Protein AF-0000000081106365 (afdb_homodimer)

pLDDT: mean 79.28, std 23.37, range [24.8, 98.62]

Foldseek 3Di:
DPPPPPPPPPPPPVPVPPPPPDPPPPPPVVVV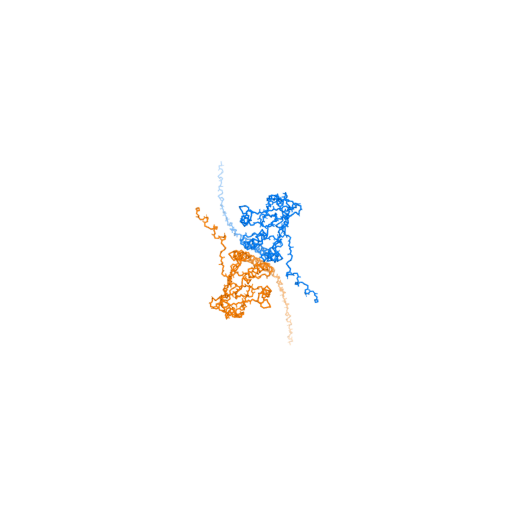VVVVVVVVVVVVVVVVVVVVVVVCVPPPCLVPQQFFQDQAVVSNVVVCWDQQLLVLETGHPLQDPPVLSVVQCQCDPDPNSHWFWAQDPVRPDTDDPVRSQRLQNVQHKTWGFLVSVLVSLVSLVVVVVCCVPVVRDHAQLCPAPVNNVVSVVSPVPSDGTDMDTHHRGRSDHDDHPVVVVVPVVPPVD/DPPPPPPPPPPPPVVPPVPPPDPPPPVPVVVVVVVVVVVVVVVVVVVVVVVVVVVCVPPPCLVPQQFFQDQAPVSSVVVCWDQQLLVLETGHPLQDPPVLSVVQCQCDPDDNSHWFWAQDQVRPDTDDPVRSQRLQNVQHKTWGFLVSVLVSLVSLVVVVVCCVPPVRDHAQQCPAPVNNVVSVVSPVPSDGTDMDTHHRGRSDHDPHPVVVVVPVVVPVD

Structure (mmCIF, N/CA/C/O backbone):
data_AF-0000000081106365-model_v1
#
loop_
_entity.id
_entity.type
_entity.pdbx_description
1 polymer 'Uncharacterized protein'
#
loop_
_atom_site.group_PDB
_atom_site.id
_atom_site.type_symbol
_atom_site.label_atom_id
_atom_site.label_alt_id
_atom_site.label_comp_id
_atom_site.label_asym_id
_atom_site.label_entity_id
_atom_site.label_seq_id
_atom_site.pdbx_PDB_ins_code
_atom_site.Cartn_x
_atom_site.Cartn_y
_atom_site.Cartn_z
_atom_site.occupancy
_atom_site.B_iso_or_equiv
_atom_site.auth_seq_id
_atom_site.auth_comp_id
_atom_site.auth_asym_id
_atom_site.auth_atom_id
_atom_site.pdbx_PDB_model_num
ATOM 1 N N . MET A 1 1 ? -48.938 77.938 92 1 29.66 1 MET A N 1
ATOM 2 C CA . MET A 1 1 ? -50.094 77.438 91.312 1 29.66 1 MET A CA 1
ATOM 3 C C . MET A 1 1 ? -49.688 76.5 90.188 1 29.66 1 MET A C 1
ATOM 5 O O . MET A 1 1 ? -49.094 76.875 89.188 1 29.66 1 MET A O 1
ATOM 9 N N . VAL A 1 2 ? -49.125 75.25 90.562 1 36.22 2 VAL A N 1
ATOM 10 C CA . VAL A 1 2 ? -48.312 74.188 90.125 1 36.22 2 VAL A CA 1
ATOM 11 C C . VAL A 1 2 ? -49.031 73.375 89.062 1 36.22 2 VAL A C 1
ATOM 13 O O . VAL A 1 2 ? -50.062 72.75 89.312 1 36.22 2 VAL A O 1
ATOM 16 N N . HIS A 1 3 ? -49.219 74 87.812 1 31.95 3 HIS A N 1
ATOM 17 C CA . HIS A 1 3 ? -50.125 73.5 86.75 1 31.95 3 HIS A CA 1
ATOM 18 C C . HIS A 1 3 ? -49.781 72.062 86.312 1 31.95 3 HIS A C 1
ATOM 20 O O . HIS A 1 3 ? -48.594 71.75 86.125 1 31.95 3 HIS A O 1
ATOM 26 N N . GLU A 1 4 ? -50.5 71.062 86.812 1 33.56 4 GLU A N 1
ATOM 27 C CA . GLU A 1 4 ? -50.531 69.562 86.75 1 33.56 4 GLU A CA 1
ATOM 28 C C . GLU A 1 4 ? -50.656 69.062 85.312 1 33.56 4 GLU A C 1
ATOM 30 O O . GLU A 1 4 ? -51.656 69.375 84.625 1 33.56 4 GLU A O 1
ATOM 35 N N . TYR A 1 5 ? -49.594 69.25 84.438 1 34.12 5 TYR A N 1
ATOM 36 C CA . TYR A 1 5 ? -49.562 68.938 83 1 34.12 5 TYR A CA 1
ATOM 37 C C . TYR A 1 5 ? -50.031 67.562 82.688 1 34.12 5 TYR A C 1
ATOM 39 O O . TYR A 1 5 ? -49.594 66.562 83.375 1 34.12 5 TYR A O 1
ATOM 47 N N . GLN A 1 6 ? -51.281 67.375 82.375 1 32.97 6 GLN A N 1
ATOM 48 C CA . GLN A 1 6 ? -52.094 66.188 82.125 1 32.97 6 GLN A CA 1
ATOM 49 C C . GLN A 1 6 ? -51.5 65.375 81 1 32.97 6 GLN A C 1
ATOM 51 O O . GLN A 1 6 ? -51.219 65.875 79.938 1 32.97 6 GLN A O 1
ATOM 56 N N . LYS A 1 7 ? -50.75 64.312 81.312 1 34.81 7 LYS A N 1
ATOM 57 C CA . LYS A 1 7 ? -50.031 63.344 80.562 1 34.81 7 LYS A CA 1
ATOM 58 C C . LYS A 1 7 ? -50.969 62.625 79.562 1 34.81 7 LYS A C 1
ATOM 60 O O . LYS A 1 7 ? -51.875 61.906 80 1 34.81 7 LYS A O 1
ATOM 65 N N . ILE A 1 8 ? -51.344 63.344 78.438 1 32.09 8 ILE A N 1
ATOM 66 C CA . ILE A 1 8 ? -52.281 62.75 77.5 1 32.09 8 ILE A CA 1
ATOM 67 C C . ILE A 1 8 ? -51.688 61.438 76.938 1 32.09 8 ILE A C 1
ATOM 69 O O . ILE A 1 8 ? -50.562 61.438 76.438 1 32.09 8 ILE A O 1
ATOM 73 N N . GLU A 1 9 ? -52.031 60.281 77.5 1 31.95 9 GLU A N 1
ATOM 74 C CA . GLU A 1 9 ? -51.688 58.906 77.125 1 31.95 9 GLU A CA 1
ATOM 75 C C . GLU A 1 9 ? -52 58.594 75.688 1 31.95 9 GLU A C 1
ATOM 77 O O . GLU A 1 9 ? -53.188 58.594 75.312 1 31.95 9 GLU A O 1
ATOM 82 N N . LEU A 1 10 ? -51.281 59.219 74.75 1 31.14 10 LEU A N 1
ATOM 83 C CA . LEU A 1 10 ? -51.5 59 73.312 1 31.14 10 LEU A CA 1
ATOM 84 C C . LEU A 1 10 ? -51.5 57.5 73 1 31.14 10 LEU A C 1
ATOM 86 O O . LEU A 1 10 ? -50.594 56.75 73.375 1 31.14 10 LEU A O 1
ATOM 90 N N . GLY A 1 11 ? -52.656 56.875 72.938 1 32.03 11 GLY A N 1
ATOM 91 C CA . GLY A 1 11 ? -53 55.5 72.625 1 32.03 11 GLY A CA 1
ATOM 92 C C . GLY A 1 11 ? -52.5 55.062 71.25 1 32.03 11 GLY A C 1
ATOM 93 O O . GLY A 1 11 ? -52.781 55.688 70.25 1 32.03 11 GLY A O 1
ATOM 94 N N . GLU A 1 12 ? -51.188 54.656 71.125 1 32.22 12 GLU A N 1
ATOM 95 C CA . GLU A 1 12 ? -50.438 54.219 69.938 1 32.22 12 GLU A CA 1
ATOM 96 C C . GLU A 1 12 ? -51.188 53.156 69.188 1 32.22 12 GLU A C 1
ATOM 98 O O . GLU A 1 12 ? -51.375 52.031 69.688 1 32.22 12 GLU A O 1
ATOM 103 N N . THR A 1 13 ? -52.406 53.344 68.625 1 33.5 13 THR A N 1
ATOM 104 C CA . THR A 1 13 ? -53.094 52.281 67.875 1 33.5 13 THR A CA 1
ATOM 105 C C . THR A 1 13 ? -52.312 51.875 66.625 1 33.5 13 THR A C 1
ATOM 107 O O . THR A 1 13 ? -52.25 52.625 65.688 1 33.5 13 THR A O 1
ATOM 110 N N . GLY A 1 14 ? -51 51.531 66.625 1 30.34 14 GLY A N 1
ATOM 111 C CA . GLY A 1 14 ? -50.219 51.219 65.438 1 30.34 14 GLY A CA 1
ATOM 112 C C . GLY A 1 14 ? -50.812 50.094 64.625 1 30.34 14 GLY A C 1
ATOM 113 O O . GLY A 1 14 ? -50.875 48.969 65.125 1 30.34 14 GLY A O 1
ATOM 114 N N . ASN A 1 15 ? -51.969 50.281 63.938 1 33.31 15 ASN A N 1
ATOM 115 C CA . ASN A 1 15 ? -52.562 49.25 63.062 1 33.31 15 ASN A CA 1
ATOM 116 C C . ASN A 1 15 ? -51.594 48.844 61.969 1 33.31 15 ASN A C 1
ATOM 118 O O . ASN A 1 15 ? -51.344 49.594 61.031 1 33.31 15 ASN A O 1
ATOM 122 N N . GLU A 1 16 ? -50.375 48.406 62.156 1 33.84 16 GLU A N 1
ATOM 123 C CA . GLU A 1 16 ? -49.344 48.062 61.156 1 33.84 16 GLU A CA 1
ATOM 124 C C . GLU A 1 16 ? -49.812 46.969 60.219 1 33.84 16 GLU A C 1
ATOM 126 O O . GLU A 1 16 ? -49.656 45.781 60.531 1 33.84 16 GLU A O 1
ATOM 131 N N . ASN A 1 17 ? -51.062 46.875 59.719 1 38.84 17 ASN A N 1
ATOM 132 C CA . ASN A 1 17 ? -51.375 45.719 58.875 1 38.84 17 ASN A CA 1
ATOM 133 C C . ASN A 1 17 ? -50.562 45.781 57.562 1 38.84 17 ASN A C 1
ATOM 135 O O . ASN A 1 17 ? -50.938 46.5 56.656 1 38.84 17 ASN A O 1
ATOM 139 N N . ASP A 1 18 ? -49.281 46.031 57.469 1 39.12 18 ASP A N 1
ATOM 140 C CA . ASP A 1 18 ? -48.594 46.094 56.188 1 39.12 18 ASP A CA 1
ATOM 141 C C . ASP A 1 18 ? -48.812 44.812 55.375 1 39.12 18 ASP A C 1
ATOM 143 O O . ASP A 1 18 ? -48.625 43.688 55.938 1 39.12 18 ASP A O 1
ATOM 147 N N . PRO A 1 19 ? -49.688 44.812 54.344 1 42.56 19 PRO A N 1
ATOM 148 C CA . PRO A 1 19 ? -49.875 43.625 53.5 1 42.56 19 PRO A CA 1
ATOM 149 C C . PRO A 1 19 ? -48.562 43.062 52.969 1 42.56 19 PRO A C 1
ATOM 151 O O . PRO A 1 19 ? -47.625 43.812 52.719 1 42.56 19 PRO A O 1
ATOM 154 N N . ILE A 1 20 ? -48.062 41.906 53.438 1 43.78 20 ILE A N 1
ATOM 155 C CA . ILE A 1 20 ? -46.969 41.062 53 1 43.78 20 ILE A CA 1
ATOM 156 C C . ILE A 1 20 ? -47 40.906 51.5 1 43.78 20 ILE A C 1
ATOM 158 O O . ILE A 1 20 ? -47.969 40.406 50.938 1 43.78 20 ILE A O 1
ATOM 162 N N . LEU A 1 21 ? -46.344 41.812 50.719 1 40.94 21 LEU A N 1
ATOM 163 C CA . LEU A 1 21 ? -46.125 41.75 49.281 1 40.94 21 LEU A CA 1
ATOM 164 C C . LEU A 1 21 ? -45.656 40.375 48.875 1 40.94 21 LEU A C 1
ATOM 166 O O . LEU A 1 21 ? -44.781 39.781 49.5 1 40.94 21 LEU A O 1
ATOM 170 N N . ALA A 1 22 ? -46.5 39.594 48.188 1 45.81 22 ALA A N 1
ATOM 171 C CA . ALA A 1 22 ? -46.25 38.281 47.594 1 45.81 22 ALA A CA 1
ATOM 172 C C . ALA A 1 22 ? -45 38.281 46.75 1 45.81 22 ALA A C 1
ATOM 174 O O . ALA A 1 22 ? -44.688 39.281 46.094 1 45.81 22 ALA A O 1
ATOM 175 N N . PRO A 1 23 ? -44 37.438 47.031 1 47.56 23 PRO A N 1
ATOM 176 C CA . PRO A 1 23 ? -42.75 37.312 46.281 1 47.56 23 PRO A CA 1
ATOM 177 C C . PRO A 1 23 ? -43 37.188 44.781 1 47.56 23 PRO A C 1
ATOM 179 O O . PRO A 1 23 ? -43.938 36.5 44.375 1 47.56 23 PRO A O 1
ATOM 182 N N . ARG A 1 24 ? -42.688 38.094 43.906 1 46.44 24 ARG A N 1
ATOM 183 C CA . ARG A 1 24 ? -42.75 38.125 42.469 1 46.44 24 ARG A CA 1
ATOM 184 C C . ARG A 1 24 ? -42.125 36.875 41.844 1 46.44 24 ARG A C 1
ATOM 186 O O . ARG A 1 24 ? -41 36.562 42.156 1 46.44 24 ARG A O 1
ATOM 193 N N . LYS A 1 25 ? -42.906 35.875 41.438 1 49 25 LYS A N 1
ATOM 194 C CA . LYS A 1 25 ? -42.594 34.688 40.625 1 49 25 LYS A CA 1
ATOM 195 C C . LYS A 1 25 ? -41.844 35.094 39.344 1 49 25 LYS A C 1
ATOM 197 O O . LYS A 1 25 ? -42.375 35.031 38.25 1 49 25 LYS A O 1
ATOM 202 N N . ARG A 1 26 ? -41.188 36.156 39.219 1 49.62 26 ARG A N 1
ATOM 203 C CA . ARG A 1 26 ? -40.688 36.594 37.938 1 49.62 26 ARG A CA 1
ATOM 204 C C . ARG A 1 26 ? -39.688 35.562 37.375 1 49.62 26 ARG A C 1
ATOM 206 O O . ARG A 1 26 ? -39.5 35.469 36.156 1 49.62 26 ARG A O 1
ATOM 213 N N . SER A 1 27 ? -38.719 34.969 38.156 1 54.59 27 SER A N 1
ATOM 214 C CA . SER A 1 27 ? -37.375 34.656 37.688 1 54.59 27 SER A CA 1
ATOM 215 C C . SER A 1 27 ? -37.344 33.344 36.906 1 54.59 27 SER A C 1
ATOM 217 O O . SER A 1 27 ? -36.344 33.031 36.25 1 54.59 27 SER A O 1
ATOM 219 N N . LYS A 1 28 ? -38.344 32.594 37.031 1 63.5 28 LYS A N 1
ATOM 220 C CA . LYS A 1 28 ? -38.25 31.234 36.5 1 63.5 28 LYS A CA 1
ATOM 221 C C . LYS A 1 28 ? -38.344 31.266 34.969 1 63.5 28 LYS A C 1
ATOM 223 O O . LYS A 1 28 ? -37.688 30.469 34.281 1 63.5 28 LYS A O 1
ATOM 228 N N . LEU A 1 29 ? -39.062 32.281 34.5 1 61.03 29 LEU A N 1
ATOM 229 C CA . LEU A 1 29 ? -39.312 32.312 33.062 1 61.03 29 LEU A CA 1
ATOM 230 C C . LEU A 1 29 ? -38.031 32.688 32.312 1 61.03 29 LEU A C 1
ATOM 232 O O . LEU A 1 29 ? -37.719 32.094 31.266 1 61.03 29 LEU A O 1
ATOM 236 N N . GLY A 1 30 ? -37.188 33.406 33.125 1 66.12 30 GLY A N 1
ATOM 237 C CA . GLY A 1 30 ? -35.938 33.844 32.531 1 66.12 30 GLY A CA 1
ATOM 238 C C . GLY A 1 30 ? -34.875 32.781 32.438 1 66.12 30 GLY A C 1
ATOM 239 O O . GLY A 1 30 ? -34.156 32.688 31.453 1 66.12 30 GLY A O 1
ATOM 240 N N . TYR A 1 31 ? -35 31.938 33.375 1 74.88 31 TYR A N 1
ATOM 241 C CA . TYR A 1 31 ? -34 30.891 33.438 1 74.88 31 TYR A CA 1
ATOM 242 C C . TYR A 1 31 ? -34.312 29.797 32.406 1 74.88 31 TYR A C 1
ATOM 244 O O . TYR A 1 31 ? -33.406 29.266 31.781 1 74.88 31 TYR A O 1
ATOM 252 N N . VAL A 1 32 ? -35.562 29.609 32.25 1 75.19 32 VAL A N 1
ATOM 253 C CA . VAL A 1 32 ? -36 28.578 31.312 1 75.19 32 VAL A CA 1
ATOM 254 C C . VAL A 1 32 ? -35.656 29.016 29.891 1 75.19 32 VAL A C 1
ATOM 256 O O . VAL A 1 32 ? -35.156 28.203 29.094 1 75.19 32 VAL A O 1
ATOM 259 N N . THR A 1 33 ? -35.906 30.297 29.672 1 74.5 33 THR A N 1
ATOM 260 C CA . THR A 1 33 ? -35.594 30.844 28.359 1 74.5 33 THR A CA 1
ATOM 261 C C . THR A 1 33 ? -34.094 30.812 28.125 1 74.5 33 THR A C 1
ATOM 263 O O . THR A 1 33 ? -33.656 30.5 27.016 1 74.5 33 THR A O 1
ATOM 266 N N . ILE A 1 34 ? -33.375 31.016 29.141 1 75.06 34 ILE A N 1
ATOM 267 C CA . ILE A 1 34 ? -31.906 31 29.031 1 75.06 34 ILE A CA 1
ATOM 268 C C . ILE A 1 34 ? -31.422 29.562 28.797 1 75.06 34 ILE A C 1
ATOM 270 O O . ILE A 1 34 ? -30.562 29.328 27.953 1 75.06 34 ILE A O 1
ATOM 274 N N . LEU A 1 35 ? -32.062 28.656 29.406 1 78.56 35 LEU A N 1
ATOM 275 C CA . LEU A 1 35 ? -31.672 27.266 29.266 1 78.56 35 LEU A CA 1
ATOM 276 C C . LEU A 1 35 ? -32 26.75 27.875 1 78.56 35 LEU A C 1
ATOM 278 O O . LEU A 1 35 ? -31.25 25.969 27.297 1 78.56 35 LEU A O 1
ATOM 282 N N . ILE A 1 36 ? -33.031 27.297 27.391 1 75.06 36 ILE A N 1
ATOM 283 C CA . ILE A 1 36 ? -33.469 26.891 26.062 1 75.06 36 ILE A CA 1
ATOM 284 C C . ILE A 1 36 ? -32.5 27.469 25.016 1 75.06 36 ILE A C 1
ATOM 286 O O . ILE A 1 36 ? -32.094 26.781 24.078 1 75.06 36 ILE A O 1
ATOM 290 N N . ILE A 1 37 ? -32.031 28.672 25.281 1 75.81 37 ILE A N 1
ATOM 291 C CA . ILE A 1 37 ? -31.109 29.328 24.359 1 75.81 37 ILE A CA 1
ATOM 292 C C . ILE A 1 37 ? -29.766 28.625 24.422 1 75.81 37 ILE A C 1
ATOM 294 O O . ILE A 1 37 ? -29.141 28.375 23.375 1 75.81 37 ILE A O 1
ATOM 298 N N . ILE A 1 38 ? -29.375 28.203 25.562 1 74.19 38 ILE A N 1
ATOM 299 C CA . ILE A 1 38 ? -28.094 27.531 25.719 1 74.19 38 ILE A CA 1
ATOM 300 C C . ILE A 1 38 ? -28.141 26.172 25.031 1 74.19 38 ILE A C 1
ATOM 302 O O . ILE A 1 38 ? -27.203 25.797 24.312 1 74.19 38 ILE A O 1
ATOM 306 N N . LYS A 1 39 ? -29.25 25.594 25.25 1 73.12 39 LYS A N 1
ATOM 307 C CA . LYS A 1 39 ? -29.422 24.297 24.609 1 73.12 39 LYS A CA 1
ATOM 308 C C . LYS A 1 39 ? -29.391 24.438 23.078 1 73.12 39 LYS A C 1
ATOM 310 O O . LYS A 1 39 ? -28.75 23.641 22.406 1 73.12 39 LYS A O 1
ATOM 315 N N . ASP A 1 40 ? -30 25.453 22.609 1 72.38 40 ASP A N 1
ATOM 316 C CA . ASP A 1 40 ? -30.031 25.672 21.172 1 72.38 40 ASP A CA 1
ATOM 317 C C . ASP A 1 40 ? -28.641 26.016 20.641 1 72.38 40 ASP A C 1
ATOM 319 O O . ASP A 1 40 ? -28.234 25.547 19.578 1 72.38 40 ASP A O 1
ATOM 323 N N . VAL A 1 41 ? -27.953 26.766 21.375 1 69.94 41 VAL A N 1
ATOM 324 C CA . VAL A 1 41 ? -26.609 27.156 20.969 1 69.94 41 VAL A CA 1
ATOM 325 C C . VAL A 1 41 ? -25.703 25.922 20.953 1 69.94 41 VAL A C 1
ATOM 327 O O . VAL A 1 41 ? -24.922 25.734 20 1 69.94 41 VAL A O 1
ATOM 330 N N . ILE A 1 42 ? -25.906 25.062 21.922 1 72.81 42 ILE A N 1
ATOM 331 C CA . ILE A 1 42 ? -25.094 23.859 22 1 72.81 42 ILE A CA 1
ATOM 332 C C . ILE A 1 42 ? -25.406 22.953 20.812 1 72.81 42 ILE A C 1
ATOM 334 O O . ILE A 1 42 ? -24.5 22.406 20.188 1 72.81 42 ILE A O 1
ATOM 338 N N . LEU A 1 43 ? -26.656 22.984 20.547 1 73.06 43 LEU A N 1
ATOM 339 C CA . LEU A 1 43 ? -27.078 22.109 19.469 1 73.06 43 LEU A CA 1
ATOM 340 C C . LEU A 1 43 ? -26.578 22.625 18.125 1 73.06 43 LEU A C 1
ATOM 342 O O . LEU A 1 43 ? -26.156 21.844 17.266 1 73.06 43 LEU A O 1
ATOM 346 N N . VAL A 1 44 ? -26.594 23.891 17.922 1 68.81 44 VAL A N 1
ATOM 347 C CA . VAL A 1 44 ? -26.094 24.5 16.703 1 68.81 44 VAL A CA 1
ATOM 348 C C . VAL A 1 44 ? -24.594 24.297 16.594 1 68.81 44 VAL A C 1
ATOM 350 O O . VAL A 1 44 ? -24.078 23.969 15.523 1 68.81 44 VAL A O 1
ATOM 353 N N . VAL A 1 45 ? -23.938 24.391 17.703 1 68.88 45 VAL A N 1
ATOM 354 C CA . VAL A 1 45 ? -22.484 24.234 17.719 1 68.88 45 VAL A CA 1
ATOM 355 C C . VAL A 1 45 ? -22.109 22.781 17.406 1 68.88 45 VAL A C 1
ATOM 357 O O . VAL A 1 45 ? -21.188 22.531 16.641 1 68.88 45 VAL A O 1
ATOM 360 N N . LEU A 1 46 ? -22.922 21.969 17.906 1 70.44 46 LEU A N 1
ATOM 361 C CA . LEU A 1 46 ? -22.656 20.562 17.656 1 70.44 46 LEU A CA 1
ATOM 362 C C . LEU A 1 46 ? -22.969 20.188 16.203 1 70.44 46 LEU A C 1
ATOM 364 O O . LEU A 1 46 ? -22.219 19.438 15.578 1 70.44 46 LEU A O 1
ATOM 368 N N . ALA A 1 47 ? -24.031 20.766 15.68 1 67.31 47 ALA A N 1
ATOM 369 C CA . ALA A 1 47 ? -24.375 20.531 14.281 1 67.31 47 ALA A CA 1
ATOM 370 C C . ALA A 1 47 ? -23.312 2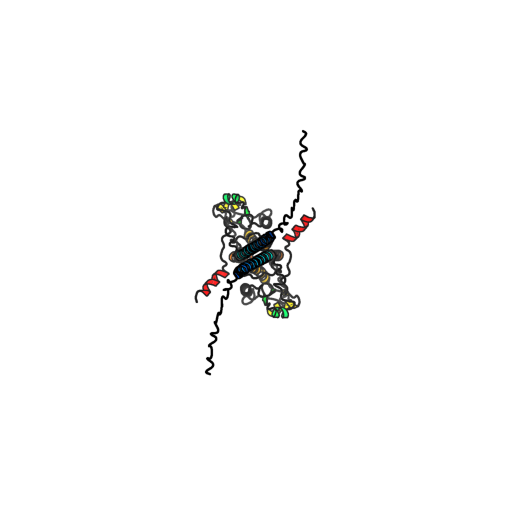1.094 13.344 1 67.31 47 ALA A C 1
ATOM 372 O O . ALA A 1 47 ? -22.938 20.453 12.367 1 67.31 47 ALA A O 1
ATOM 373 N N . LEU A 1 48 ? -22.797 22.172 13.609 1 67.12 48 LEU A N 1
ATOM 374 C CA . LEU A 1 48 ? -21.75 22.797 12.82 1 67.12 48 LEU A CA 1
ATOM 375 C C . LEU A 1 48 ? -20.453 22 12.891 1 67.12 48 LEU A C 1
ATOM 377 O O . LEU A 1 48 ? -19.781 21.812 11.875 1 67.12 48 LEU A O 1
ATOM 381 N N . ALA A 1 49 ? -20.188 21.484 13.992 1 63.69 49 ALA A N 1
ATOM 382 C CA . ALA A 1 49 ? -19 20.656 14.156 1 63.69 49 ALA A CA 1
ATOM 383 C C . ALA A 1 49 ? -19.094 19.375 13.344 1 63.69 49 ALA A C 1
ATOM 385 O O . ALA A 1 49 ? -18.125 18.953 12.711 1 63.69 49 ALA A O 1
ATOM 386 N N . ALA A 1 50 ? -20.234 18.812 13.312 1 61.88 50 ALA A N 1
ATOM 387 C CA . ALA A 1 50 ? -20.469 17.594 12.539 1 61.88 50 ALA A CA 1
ATOM 388 C C . ALA A 1 50 ? -20.375 17.859 11.039 1 61.88 50 ALA A C 1
ATOM 390 O O . ALA A 1 50 ? -19.766 17.078 10.305 1 61.88 50 ALA A O 1
ATOM 391 N N . ALA A 1 51 ? -20.93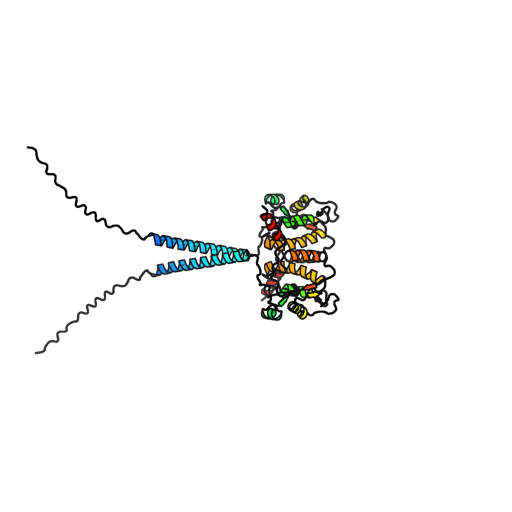8 18.859 10.578 1 61.09 51 ALA A N 1
ATOM 392 C CA . ALA A 1 51 ? -20.859 19.234 9.164 1 61.09 51 ALA A CA 1
ATOM 393 C C . ALA A 1 51 ? -19.422 19.5 8.742 1 61.09 51 ALA A C 1
ATOM 395 O O . ALA A 1 51 ? -19 19.078 7.66 1 61.09 51 ALA A O 1
ATOM 396 N N . ILE A 1 52 ? -18.734 20.094 9.547 1 58.47 52 ILE A N 1
ATOM 397 C CA . ILE A 1 52 ? -17.328 20.359 9.273 1 58.47 52 ILE A CA 1
ATOM 398 C C . ILE A 1 52 ? -16.562 19.047 9.203 1 58.47 52 ILE A C 1
ATOM 400 O O . ILE A 1 52 ? -15.742 18.844 8.305 1 58.47 52 ILE A O 1
ATOM 404 N N . ALA A 1 53 ? -16.875 18.156 10.047 1 54.97 53 ALA A N 1
ATOM 405 C CA . ALA A 1 53 ? -16.219 16.859 10.07 1 54.97 53 ALA A CA 1
ATOM 406 C C . ALA A 1 53 ? -16.469 16.094 8.781 1 54.97 53 ALA A C 1
ATOM 408 O O . ALA A 1 53 ? -15.555 15.508 8.203 1 54.97 53 ALA A O 1
ATOM 409 N N . VAL A 1 54 ? -17.703 16.031 8.438 1 53.16 54 VAL A N 1
ATOM 410 C CA . VAL A 1 54 ? -18.062 15.352 7.203 1 53.16 54 VAL A CA 1
ATOM 411 C C . VAL A 1 54 ? -17.406 16.031 6.016 1 53.16 54 VAL A C 1
ATOM 413 O O . VAL A 1 54 ? -16.875 15.367 5.121 1 53.16 54 VAL A O 1
ATOM 416 N N . TYR A 1 55 ? -17.547 17.312 5.984 1 51.72 55 TYR A N 1
ATOM 417 C CA . TYR A 1 55 ? -16.891 18.109 4.945 1 51.72 55 TYR A CA 1
ATOM 418 C C . TYR A 1 55 ? -15.398 17.812 4.906 1 51.72 55 TYR A C 1
ATOM 420 O O . TYR A 1 55 ? -14.82 17.656 3.83 1 51.72 55 TYR A O 1
ATOM 428 N N . MET A 1 56 ? -14.875 17.781 6.031 1 47.94 56 MET A N 1
ATOM 429 C CA . MET A 1 56 ? -13.438 17.516 6.121 1 47.94 56 MET A CA 1
ATOM 430 C C . MET A 1 56 ? -13.125 16.094 5.645 1 47.94 56 MET A C 1
ATOM 432 O O . MET A 1 56 ? -12.062 15.852 5.07 1 47.94 56 MET A O 1
ATOM 436 N N . GLN A 1 57 ? -13.992 15.219 5.953 1 45.38 57 GLN A N 1
ATOM 437 C CA . GLN A 1 57 ? -13.82 13.836 5.523 1 45.38 57 GLN A CA 1
ATOM 438 C C . GLN A 1 57 ? -13.984 13.703 4.012 1 45.38 57 GLN A C 1
ATOM 440 O O . GLN A 1 57 ? -13.336 12.867 3.381 1 45.38 57 GLN A O 1
ATOM 445 N N . SER A 1 58 ? -15.008 14.305 3.484 1 44.78 58 SER A N 1
ATOM 446 C CA . SER A 1 58 ? -15.305 14.219 2.061 1 44.78 58 SER A CA 1
ATOM 447 C C . SER A 1 58 ? -14.266 14.953 1.228 1 44.78 58 SER A C 1
ATOM 449 O O . SER A 1 58 ? -14.266 14.859 -0.002 1 44.78 58 SER A O 1
ATOM 451 N N . ARG A 1 59 ? -13.617 15.883 1.691 1 41.78 59 ARG A N 1
ATOM 452 C CA . ARG A 1 59 ? -12.656 16.609 0.874 1 41.78 59 ARG A CA 1
ATOM 453 C C . ARG A 1 59 ? -11.445 15.75 0.545 1 41.78 59 ARG A C 1
ATOM 455 O O . ARG A 1 59 ? -10.922 15.055 1.414 1 41.78 59 ARG A O 1
ATOM 462 N N . PRO A 1 60 ? -11.453 15.328 -0.682 1 43.84 60 PRO A N 1
ATOM 463 C CA . PRO A 1 60 ? -10.133 14.766 -0.989 1 43.84 60 PRO A CA 1
ATOM 464 C C . PRO A 1 60 ? -9 15.484 -0.271 1 43.84 60 PRO A C 1
ATOM 466 O O . PRO A 1 60 ? -9.055 16.703 -0.102 1 43.84 60 PRO A O 1
ATOM 469 N N . THR A 1 61 ? -8.5 14.969 0.807 1 44.81 61 THR A N 1
ATOM 470 C CA . THR A 1 61 ? -7.477 15.656 1.58 1 44.81 61 THR A CA 1
ATOM 471 C C . THR A 1 61 ? -6.465 16.328 0.656 1 44.81 61 THR A C 1
ATOM 473 O O . THR A 1 61 ? -5.629 15.664 0.049 1 44.81 61 THR A O 1
ATOM 476 N N . SER A 1 62 ? -6.945 17.109 -0.226 1 48.28 62 SER A N 1
ATOM 477 C CA . SER A 1 62 ? -5.863 17.969 -0.706 1 48.28 62 SER A CA 1
ATOM 478 C C . SER A 1 62 ? -4.945 18.391 0.437 1 48.28 62 SER A C 1
ATOM 480 O O . SER A 1 62 ? -5.418 18.875 1.471 1 48.28 62 SER A O 1
ATOM 482 N N . THR A 1 63 ? -4.113 17.516 0.871 1 55.41 63 THR A N 1
ATOM 483 C CA . THR A 1 63 ? -3.219 17.859 1.968 1 55.41 63 THR A CA 1
ATOM 484 C C . THR A 1 63 ? -2.736 19.297 1.829 1 55.41 63 THR A C 1
ATOM 486 O O . THR A 1 63 ? -2.062 19.828 2.721 1 55.41 63 THR A O 1
ATOM 489 N N . GLY A 1 64 ? -3.553 20.078 0.964 1 64.31 64 GLY A N 1
ATOM 490 C CA . GLY A 1 64 ? -3.018 21.422 0.824 1 64.31 64 GLY A CA 1
ATOM 491 C C . GLY A 1 64 ? -1.509 21.453 0.678 1 64.31 64 GLY A C 1
ATOM 492 O O . GLY A 1 64 ? -0.946 20.734 -0.153 1 64.31 64 GLY A O 1
ATOM 493 N N . THR A 1 65 ? -0.856 22.281 1.315 1 80.81 65 THR A N 1
ATOM 494 C CA . THR A 1 65 ? 0.593 22.422 1.402 1 80.81 65 THR A CA 1
ATOM 495 C C . THR A 1 65 ? 1.119 21.812 2.699 1 80.81 65 THR A C 1
ATOM 497 O O . THR A 1 65 ? 2.15 22.25 3.219 1 80.81 65 THR A O 1
ATOM 500 N N . ARG A 1 66 ? 0.378 20.75 3.15 1 91.31 66 ARG A N 1
ATOM 501 C CA . ARG A 1 66 ? 0.643 20.297 4.512 1 91.31 66 ARG A CA 1
ATOM 502 C C . ARG A 1 66 ? 1.956 19.516 4.586 1 91.31 66 ARG A C 1
ATOM 504 O O . ARG A 1 66 ? 2.508 19.328 5.668 1 91.31 66 ARG A O 1
ATOM 511 N N . CYS A 1 67 ? 2.398 19.094 3.412 1 95.75 67 CYS A N 1
ATOM 512 C CA . CYS A 1 67 ? 3.664 18.359 3.432 1 95.75 67 CYS A CA 1
ATOM 513 C C . CYS A 1 67 ? 4.742 19.125 2.674 1 95.75 67 CYS A C 1
ATOM 515 O O . CYS A 1 67 ? 5.734 18.547 2.234 1 95.75 67 CYS A O 1
ATOM 517 N N . ASP A 1 68 ? 4.527 20.453 2.551 1 96.44 68 ASP A N 1
ATOM 518 C CA . ASP A 1 68 ? 5.523 21.297 1.903 1 96.44 68 ASP A CA 1
ATOM 519 C C . ASP A 1 68 ? 6.473 21.922 2.93 1 96.44 68 ASP A C 1
ATOM 521 O O . ASP A 1 68 ? 6.086 22.156 4.074 1 96.44 68 ASP A O 1
ATOM 525 N N . CYS A 1 69 ? 7.699 22.156 2.459 1 97.38 69 CYS A N 1
ATOM 526 C CA . CYS A 1 69 ? 8.727 22.672 3.346 1 97.38 69 CYS A CA 1
ATOM 527 C C . CYS A 1 69 ? 9.406 23.906 2.73 1 97.38 69 CYS A C 1
ATOM 529 O O . CYS A 1 69 ? 10.633 23.953 2.639 1 97.38 69 CYS A O 1
ATOM 531 N N . GLY A 1 70 ? 8.633 24.922 2.34 1 95.19 70 GLY A N 1
ATOM 532 C CA . GLY A 1 70 ? 9.156 26.188 1.859 1 95.19 70 GLY A CA 1
ATOM 533 C C . GLY A 1 70 ? 9.852 26.078 0.514 1 95.19 70 GLY A C 1
ATOM 534 O O . GLY A 1 70 ? 9.484 25.234 -0.308 1 95.19 70 GLY A O 1
ATOM 535 N N . SER A 1 71 ? 10.828 27.047 0.253 1 95.25 71 SER A N 1
ATOM 536 C CA . SER A 1 71 ? 11.453 27.141 -1.063 1 95.25 71 SER A CA 1
ATOM 537 C C . SER A 1 71 ? 12.969 26.953 -0.971 1 95.25 71 SER A C 1
ATOM 539 O O . SER A 1 71 ? 13.68 27.109 -1.964 1 95.25 71 SER A O 1
ATOM 541 N N . SER A 1 72 ? 13.445 26.672 0.192 1 97.5 72 SER A N 1
ATOM 542 C CA . SER A 1 72 ? 14.859 26.375 0.407 1 97.5 72 SER A CA 1
ATOM 543 C C . SER A 1 72 ? 15.055 25.5 1.635 1 97.5 72 SER A C 1
ATOM 545 O O . SER A 1 72 ? 14.18 25.422 2.5 1 97.5 72 SER A O 1
ATOM 547 N N . THR A 1 73 ? 16.234 24.828 1.677 1 98.44 73 THR A N 1
ATOM 548 C CA . THR A 1 73 ? 16.516 23.984 2.836 1 98.44 73 THR A CA 1
ATOM 549 C C . THR A 1 73 ? 16.625 24.828 4.102 1 98.44 73 THR A C 1
ATOM 551 O O . THR A 1 73 ? 16.25 24.375 5.191 1 98.44 73 THR A O 1
ATOM 554 N N . ALA A 1 74 ? 17.141 26.031 3.961 1 97.88 74 ALA A N 1
ATOM 555 C CA . ALA A 1 74 ? 17.188 26.938 5.105 1 97.88 74 ALA A CA 1
ATOM 556 C C . ALA A 1 74 ? 15.781 27.219 5.637 1 97.88 74 ALA A C 1
ATOM 558 O O . ALA A 1 74 ? 15.539 27.141 6.844 1 97.88 74 ALA A O 1
ATOM 559 N N . GLU A 1 75 ? 14.898 27.562 4.734 1 97.88 75 GLU A N 1
ATOM 560 C CA . GLU A 1 75 ? 13.516 27.797 5.129 1 97.88 75 GLU A CA 1
ATOM 561 C C . GLU A 1 75 ? 12.883 26.531 5.711 1 97.88 75 GLU A C 1
ATOM 563 O O . GLU A 1 75 ? 12.125 26.609 6.684 1 97.88 75 GLU A O 1
ATOM 568 N N . ALA A 1 76 ? 13.203 25.422 5.109 1 98.31 76 ALA A N 1
ATOM 569 C CA . ALA A 1 76 ? 12.68 24.141 5.605 1 98.31 76 ALA A CA 1
ATOM 570 C C . ALA A 1 76 ? 13.062 23.922 7.066 1 98.31 76 ALA A C 1
ATOM 572 O O . ALA A 1 76 ? 12.219 23.562 7.887 1 98.31 76 ALA A O 1
ATOM 573 N N . ARG A 1 77 ? 14.32 24.188 7.379 1 98.19 77 ARG A N 1
ATOM 574 C CA . ARG A 1 77 ? 14.797 24.016 8.75 1 98.19 77 ARG A CA 1
ATOM 575 C C . ARG A 1 77 ? 14.055 24.953 9.695 1 98.19 77 ARG A C 1
ATOM 577 O O . ARG A 1 77 ? 13.68 24.562 10.805 1 98.19 77 ARG A O 1
ATOM 584 N N . THR A 1 78 ? 13.781 26.172 9.219 1 97.19 78 THR A N 1
ATOM 585 C CA . THR A 1 78 ? 13.078 27.156 10.039 1 97.19 78 THR A CA 1
ATOM 586 C C . THR A 1 78 ? 11.641 26.719 10.297 1 97.19 78 THR A C 1
ATOM 588 O O . THR A 1 78 ? 11.086 26.984 11.359 1 97.19 78 THR A O 1
ATOM 591 N N . MET A 1 79 ? 11.125 26 9.352 1 96.25 79 MET A N 1
ATOM 592 C CA . MET A 1 79 ? 9.742 25.531 9.438 1 96.25 79 MET A CA 1
ATOM 593 C C . MET A 1 79 ? 9.648 24.266 10.266 1 96.25 79 MET A C 1
ATOM 595 O O . MET A 1 79 ? 8.562 23.719 10.469 1 96.25 79 MET A O 1
ATOM 599 N N . GLY A 1 80 ? 10.805 23.75 10.727 1 97.94 80 GLY A N 1
ATOM 600 C CA . GLY A 1 80 ? 10.82 22.531 11.531 1 97.94 80 GLY A CA 1
ATOM 601 C C . GLY A 1 80 ? 10.805 21.266 10.703 1 97.94 80 GLY A C 1
ATOM 602 O O . GLY A 1 80 ? 10.602 20.172 11.234 1 97.94 80 GLY A O 1
ATOM 603 N N . CYS A 1 81 ? 10.984 21.438 9.375 1 98.5 81 CYS A N 1
ATOM 604 C CA . CYS A 1 81 ? 11.047 20.266 8.5 1 98.5 81 CYS A CA 1
ATOM 605 C C . CYS A 1 81 ? 12.359 19.516 8.688 1 98.5 81 CYS A C 1
ATOM 607 O O . CYS A 1 81 ? 13.344 20.094 9.156 1 98.5 81 CYS A O 1
ATOM 609 N N . LYS A 1 82 ? 12.32 18.219 8.359 1 98.62 82 LYS A N 1
ATOM 610 C CA . LYS A 1 82 ? 13.492 17.359 8.344 1 98.62 82 LYS A CA 1
ATOM 611 C C . LYS A 1 82 ? 13.578 16.562 7.051 1 98.62 82 LYS A C 1
ATOM 613 O O . LYS A 1 82 ? 12.555 16.312 6.402 1 98.62 82 LYS A O 1
ATOM 618 N N . TYR A 1 83 ? 14.781 16.266 6.734 1 98.56 83 TYR A N 1
ATOM 619 C CA . TYR A 1 83 ? 14.961 15.422 5.562 1 98.56 83 TYR A CA 1
ATOM 620 C C . TYR A 1 83 ? 14.547 13.984 5.855 1 98.56 83 TYR A C 1
ATOM 622 O O . TYR A 1 83 ? 15.031 13.375 6.809 1 98.56 83 TYR A O 1
ATOM 630 N N . ASP A 1 84 ? 13.578 13.516 5.098 1 98.62 84 ASP A N 1
ATOM 631 C CA . ASP A 1 84 ? 13.078 12.148 5.168 1 98.62 84 ASP A CA 1
ATOM 632 C C . ASP A 1 84 ? 13.727 11.273 4.094 1 98.62 84 ASP A C 1
ATOM 634 O O . ASP A 1 84 ? 13.477 11.461 2.9 1 98.62 84 ASP A O 1
ATOM 638 N N . THR A 1 85 ? 14.43 10.273 4.488 1 98.31 85 THR A N 1
ATOM 639 C CA . THR A 1 85 ? 15.211 9.461 3.559 1 98.31 85 THR A CA 1
ATOM 640 C C . THR A 1 85 ? 14.312 8.516 2.771 1 98.31 85 THR A C 1
ATOM 642 O O . THR A 1 85 ? 14.656 8.102 1.666 1 98.31 85 THR A O 1
ATOM 645 N N . ILE A 1 86 ? 13.133 8.148 3.281 1 98.44 86 ILE A N 1
ATOM 646 C CA . ILE A 1 86 ? 12.203 7.336 2.514 1 98.44 86 ILE A CA 1
ATOM 647 C C . ILE A 1 86 ? 11.609 8.164 1.372 1 98.44 86 ILE A C 1
ATOM 649 O O . ILE A 1 86 ? 11.57 7.707 0.227 1 98.44 86 ILE A O 1
ATOM 653 N N . ALA A 1 87 ? 11.25 9.43 1.663 1 98 87 ALA A N 1
ATOM 654 C CA . ALA A 1 87 ? 10.547 10.289 0.719 1 98 87 ALA A CA 1
ATOM 655 C C . ALA A 1 87 ? 11.523 10.977 -0.23 1 98 87 ALA A C 1
ATOM 657 O O . ALA A 1 87 ? 11.117 11.523 -1.26 1 98 87 ALA A O 1
ATOM 658 N N . ALA A 1 88 ? 12.859 10.969 0.128 1 98.06 88 ALA A N 1
ATOM 659 C CA . ALA A 1 88 ? 13.812 11.836 -0.572 1 98.06 88 ALA A CA 1
ATOM 660 C C . ALA A 1 88 ? 13.281 13.258 -0.676 1 98.06 88 ALA A C 1
ATOM 662 O O . ALA A 1 88 ? 13.234 13.836 -1.766 1 98.06 88 ALA A O 1
ATOM 663 N N . ALA A 1 89 ? 12.906 13.828 0.492 1 98.38 89 ALA A N 1
ATOM 664 C CA . ALA A 1 89 ? 12.289 15.148 0.569 1 98.38 89 ALA A CA 1
ATOM 665 C C . ALA A 1 89 ? 12.367 15.711 1.985 1 98.38 89 ALA A C 1
ATOM 667 O O . ALA A 1 89 ? 12.523 14.953 2.951 1 98.38 89 ALA A O 1
ATOM 668 N N . TRP A 1 90 ? 12.375 17 2.025 1 98.5 90 TRP A N 1
ATOM 669 C CA . TRP A 1 90 ? 12.102 17.656 3.301 1 98.5 90 TRP A CA 1
ATOM 670 C C . TRP A 1 90 ? 10.609 17.625 3.625 1 98.5 90 TRP A C 1
ATOM 672 O O . TRP A 1 90 ? 9.781 17.984 2.789 1 98.5 90 TRP A O 1
ATOM 682 N N . LEU A 1 91 ? 10.297 17.078 4.84 1 98.38 91 LEU A N 1
ATOM 683 C CA . LEU A 1 91 ? 8.906 16.953 5.254 1 98.38 91 LEU A CA 1
ATOM 684 C C . LEU A 1 91 ? 8.703 17.547 6.641 1 98.38 91 LEU A C 1
ATOM 686 O O . LEU A 1 91 ? 9.586 17.484 7.492 1 98.38 91 LEU A O 1
ATOM 690 N N . PRO A 1 92 ? 7.551 18.188 6.852 1 97.69 92 PRO A N 1
ATOM 691 C CA . PRO A 1 92 ? 7.215 18.578 8.227 1 97.69 92 PRO A CA 1
ATOM 692 C C . PRO A 1 92 ? 6.891 17.391 9.117 1 97.69 92 PRO A C 1
ATOM 694 O O . PRO A 1 92 ? 6.652 16.281 8.617 1 97.69 92 PRO A O 1
ATOM 697 N N . PRO A 1 93 ? 6.934 17.562 10.398 1 97.12 93 PRO A N 1
ATOM 698 C CA . PRO A 1 93 ? 6.805 16.438 11.336 1 97.12 93 PRO A CA 1
ATOM 699 C C . PRO A 1 93 ? 5.523 15.641 11.125 1 97.12 93 PRO A C 1
ATOM 701 O O . PRO A 1 93 ? 5.523 14.414 11.289 1 97.12 93 PRO A O 1
ATOM 704 N N . GLN A 1 94 ? 4.422 16.234 10.695 1 96.25 94 GLN A N 1
ATOM 705 C CA . GLN A 1 94 ? 3.145 15.539 10.57 1 96.25 94 GLN A CA 1
ATOM 706 C C . GLN A 1 94 ? 3.164 14.57 9.391 1 96.25 94 GLN A C 1
ATOM 708 O O . GLN A 1 94 ? 2.275 13.727 9.258 1 96.25 94 GLN A O 1
ATOM 713 N N . CYS A 1 95 ? 4.211 14.703 8.547 1 97.5 95 CYS A N 1
ATOM 714 C CA . CYS A 1 95 ? 4.281 13.859 7.363 1 97.5 95 CYS A CA 1
ATOM 715 C C . CYS A 1 95 ? 5.43 12.859 7.477 1 97.5 95 CYS A C 1
ATOM 717 O O . CYS A 1 95 ? 5.789 12.203 6.496 1 97.5 95 CYS A O 1
ATOM 719 N N . ILE A 1 96 ? 6.035 12.75 8.648 1 98.19 96 ILE A N 1
ATOM 720 C CA . ILE A 1 96 ? 7.172 11.859 8.844 1 98.19 96 ILE A CA 1
ATOM 721 C C . ILE A 1 96 ? 6.785 10.734 9.805 1 98.19 96 ILE A C 1
ATOM 723 O O . ILE A 1 96 ? 6.281 10.992 10.898 1 98.19 96 ILE A O 1
ATOM 727 N N . ASP A 1 97 ? 6.922 9.523 9.352 1 97.44 97 ASP A N 1
ATOM 728 C CA . ASP A 1 97 ? 6.926 8.375 10.242 1 97.44 97 ASP A CA 1
ATOM 729 C C . ASP A 1 97 ? 8.336 8.078 10.758 1 97.44 97 ASP A C 1
ATOM 731 O O . ASP A 1 97 ? 9.062 7.281 10.156 1 97.44 97 ASP A O 1
ATOM 735 N N . SER A 1 98 ? 8.688 8.664 11.891 1 97.25 98 SER A N 1
ATOM 736 C CA . SER A 1 98 ? 10.07 8.672 12.359 1 97.25 98 SER A CA 1
ATOM 737 C C . SER A 1 98 ? 10.562 7.266 12.672 1 97.25 98 SER A C 1
ATOM 739 O O . SER A 1 98 ? 11.727 6.945 12.445 1 97.25 98 SER A O 1
ATOM 741 N N . GLU A 1 99 ? 9.711 6.441 13.234 1 96.38 99 GLU A N 1
ATOM 742 C CA . GLU A 1 99 ? 10.094 5.062 13.516 1 96.38 99 GLU A CA 1
ATOM 743 C C . GLU A 1 99 ? 10.43 4.309 12.234 1 96.38 99 GLU A C 1
ATOM 745 O O . GLU A 1 99 ? 11.414 3.572 12.18 1 96.38 99 GLU A O 1
ATOM 750 N N . LEU A 1 100 ? 9.609 4.488 11.242 1 97.44 100 LEU A N 1
ATOM 751 C CA . LEU A 1 100 ? 9.82 3.811 9.969 1 97.44 100 LEU A CA 1
ATOM 752 C C . LEU A 1 100 ? 11.086 4.32 9.281 1 97.44 100 LEU A C 1
ATOM 754 O O . LEU A 1 100 ? 11.82 3.541 8.664 1 97.44 100 LEU A O 1
ATOM 758 N N . VAL A 1 101 ? 11.359 5.645 9.383 1 98.19 101 VAL A N 1
ATOM 759 C CA . VAL A 1 101 ? 12.57 6.234 8.805 1 98.19 101 VAL A CA 1
ATOM 760 C C . VAL A 1 101 ? 13.805 5.625 9.469 1 98.19 101 VAL A C 1
ATOM 762 O O . VAL A 1 101 ? 14.773 5.277 8.789 1 98.19 101 VAL A O 1
ATOM 765 N N . ALA A 1 102 ? 13.734 5.512 10.766 1 97.5 102 ALA A N 1
ATOM 766 C CA . ALA A 1 102 ? 14.859 4.926 11.492 1 97.5 102 ALA A CA 1
ATOM 767 C C . ALA A 1 102 ? 15.133 3.5 11.031 1 97.5 102 ALA A C 1
ATOM 769 O O . ALA A 1 102 ? 16.297 3.1 10.883 1 97.5 102 ALA A O 1
ATOM 770 N N . GLU A 1 103 ? 14.125 2.75 10.852 1 96.81 103 GLU A N 1
ATOM 771 C CA . GLU A 1 103 ? 14.281 1.391 10.344 1 96.81 103 GLU A CA 1
ATOM 772 C C . GLU A 1 103 ? 14.859 1.391 8.938 1 96.81 103 GLU A C 1
ATOM 774 O O . GLU A 1 103 ? 15.789 0.634 8.641 1 96.81 103 GLU A O 1
ATOM 779 N N . PHE A 1 104 ? 14.359 2.203 8.078 1 98.31 104 PHE A N 1
ATOM 780 C CA . PHE A 1 104 ? 14.781 2.295 6.688 1 98.31 104 PHE A CA 1
ATOM 781 C C . PHE A 1 104 ? 16.266 2.578 6.594 1 98.31 104 PHE A C 1
ATOM 783 O O . PHE A 1 104 ? 16.969 2.014 5.742 1 98.31 104 PHE A O 1
ATOM 790 N N . GLU A 1 105 ? 16.719 3.422 7.449 1 97.5 105 GLU A N 1
ATOM 791 C CA . GLU A 1 105 ? 18.109 3.887 7.402 1 97.5 105 GLU A CA 1
ATOM 792 C C . GLU A 1 105 ? 19.078 2.758 7.734 1 97.5 105 GLU A C 1
ATOM 794 O O . GLU A 1 105 ? 20.281 2.885 7.512 1 97.5 105 GLU A O 1
ATOM 799 N N . LYS A 1 106 ? 18.547 1.651 8.125 1 97.12 106 LYS A N 1
ATOM 800 C CA . LYS A 1 106 ? 19.406 0.517 8.461 1 97.12 106 LYS A CA 1
ATOM 801 C C . LYS A 1 106 ? 19.297 -0.586 7.414 1 97.12 106 LYS A C 1
ATOM 803 O O . LYS A 1 106 ? 19.906 -1.649 7.559 1 97.12 106 LYS A O 1
ATOM 808 N N . MET A 1 107 ? 18.625 -0.362 6.363 1 96.81 107 MET A N 1
ATOM 809 C CA . MET A 1 107 ? 18.328 -1.415 5.398 1 96.81 107 MET A CA 1
ATOM 810 C C . MET A 1 107 ? 19.203 -1.288 4.16 1 96.81 107 MET A C 1
ATOM 812 O O . MET A 1 107 ? 19.047 -2.039 3.197 1 96.81 107 MET A O 1
ATOM 816 N N . GLY A 1 108 ? 20.094 -0.322 4.168 1 96.44 108 GLY A N 1
ATOM 817 C CA . GLY A 1 108 ? 20.906 -0.054 2.99 1 96.44 108 GLY A CA 1
ATOM 818 C C . GLY A 1 108 ? 21.922 -1.141 2.705 1 96.44 108 GLY A C 1
ATOM 819 O O . GLY A 1 108 ? 22.172 -2.006 3.547 1 96.44 108 GLY A O 1
ATOM 820 N N . ASP A 1 109 ? 22.484 -1.14 1.563 1 95.06 109 ASP A N 1
ATOM 821 C CA . ASP A 1 109 ? 23.438 -2.152 1.122 1 95.06 109 ASP A CA 1
ATOM 822 C C . ASP A 1 109 ? 24.875 -1.67 1.301 1 95.06 109 ASP A C 1
ATOM 824 O O . ASP A 1 109 ? 25.812 -2.324 0.849 1 95.06 109 ASP A O 1
ATOM 828 N N . GLY A 1 110 ? 25.047 -0.514 1.908 1 94.44 110 GLY A N 1
ATOM 829 C CA . GLY A 1 110 ? 26.375 -0.034 2.248 1 94.44 110 GLY A CA 1
ATOM 830 C C . GLY A 1 110 ? 26.891 -0.574 3.57 1 94.44 110 GLY A C 1
ATOM 831 O O . GLY A 1 110 ? 26.281 -1.471 4.156 1 94.44 110 GLY A O 1
ATOM 832 N N . GLU A 1 111 ? 28.031 -0.058 3.908 1 92.94 111 GLU A N 1
ATOM 833 C CA . GLU A 1 111 ? 28.625 -0.479 5.172 1 92.94 111 GLU A CA 1
ATOM 834 C C . GLU A 1 111 ? 27.672 -0.224 6.34 1 92.94 111 GLU A C 1
ATOM 836 O O . GLU A 1 111 ? 27.062 0.843 6.43 1 92.94 111 GLU A O 1
ATOM 841 N N . ASN A 1 112 ? 27.484 -1.229 7.191 1 93.12 112 ASN A N 1
ATOM 842 C CA . ASN A 1 112 ? 26.672 -1.145 8.398 1 93.12 112 ASN A CA 1
ATOM 843 C C . ASN A 1 112 ? 25.219 -0.839 8.078 1 93.12 112 ASN A C 1
ATOM 845 O O . ASN A 1 112 ? 24.531 -0.171 8.852 1 93.12 112 ASN A O 1
ATOM 849 N N . GLY A 1 113 ? 24.734 -1.139 6.84 1 95.75 113 GLY A N 1
ATOM 850 C CA . GLY A 1 113 ? 23.344 -0.987 6.469 1 95.75 113 GLY A CA 1
ATOM 851 C C . GLY A 1 113 ? 23 0.411 5.988 1 95.75 113 GLY A C 1
ATOM 852 O O . GLY A 1 113 ? 21.828 0.763 5.871 1 95.75 113 GLY A O 1
ATOM 853 N N . THR A 1 114 ? 24.078 1.17 5.738 1 96.25 114 THR A N 1
ATOM 854 C CA . THR A 1 114 ? 23.844 2.535 5.281 1 96.25 114 THR A CA 1
ATOM 855 C C . THR A 1 114 ? 23.516 2.559 3.789 1 96.25 114 THR A C 1
ATOM 857 O O . THR A 1 114 ? 23.891 1.642 3.055 1 96.25 114 THR A O 1
ATOM 860 N N . TRP A 1 115 ? 22.781 3.547 3.424 1 97.88 115 TRP A N 1
ATOM 861 C CA . TRP A 1 115 ? 22.516 3.748 2 1 97.88 115 TRP A CA 1
ATOM 862 C C . TRP A 1 115 ? 23.703 4.453 1.332 1 97.88 115 TRP A C 1
ATOM 864 O O . TRP A 1 115 ? 24.453 5.176 1.988 1 97.88 115 TRP A O 1
ATOM 874 N N . GLN A 1 116 ? 23.875 4.188 0.096 1 97.44 116 GLN A N 1
ATOM 875 C CA . GLN A 1 116 ? 24.906 4.848 -0.694 1 97.44 116 GLN A CA 1
ATOM 876 C C . GLN A 1 116 ? 24.281 5.816 -1.701 1 97.44 116 GLN A C 1
ATOM 878 O O . GLN A 1 116 ? 23.5 5.41 -2.555 1 97.44 116 GLN A O 1
ATOM 883 N N . TYR A 1 117 ? 24.625 7.039 -1.628 1 98.38 117 TYR A N 1
ATOM 884 C CA . TYR A 1 117 ? 24.219 8.102 -2.537 1 98.38 117 TYR A CA 1
ATOM 885 C C . TYR A 1 117 ? 25.406 8.672 -3.297 1 98.38 117 TYR A C 1
ATOM 887 O O . TYR A 1 117 ? 26.438 8.984 -2.699 1 98.38 117 TYR A O 1
ATOM 895 N N . TRP A 1 118 ? 25.281 8.797 -4.574 1 98.44 118 TRP A N 1
ATOM 896 C CA . TRP A 1 118 ? 26.406 9.266 -5.383 1 98.44 118 TRP A CA 1
ATOM 897 C C . TRP A 1 118 ? 26.016 10.5 -6.191 1 98.44 118 TRP A C 1
ATOM 899 O O . TRP A 1 118 ? 24.828 10.703 -6.5 1 98.44 118 TRP A O 1
ATOM 909 N N . VAL A 1 119 ? 26.953 11.258 -6.59 1 97.69 119 VAL A N 1
ATOM 910 C CA . VAL A 1 119 ? 26.75 12.508 -7.312 1 97.69 119 VAL A CA 1
ATOM 911 C C . VAL A 1 119 ? 26.453 12.219 -8.781 1 97.69 119 VAL A C 1
ATOM 913 O O . VAL A 1 119 ? 25.906 13.062 -9.492 1 97.69 119 VAL A O 1
ATOM 916 N N . ASP A 1 120 ? 26.875 11 -9.234 1 95.75 120 ASP A N 1
ATOM 917 C CA . ASP A 1 120 ? 26.734 10.695 -10.648 1 95.75 120 ASP A CA 1
ATOM 918 C C . ASP A 1 120 ? 26.516 9.203 -10.875 1 95.75 120 ASP A C 1
ATOM 920 O O . ASP A 1 120 ? 26.609 8.406 -9.938 1 95.75 120 ASP A O 1
ATOM 924 N N . ALA A 1 121 ? 26.266 8.844 -12.078 1 94.81 121 ALA A N 1
ATOM 925 C CA . ALA A 1 121 ? 25.969 7.465 -12.445 1 94.81 121 ALA A CA 1
ATOM 926 C C . ALA A 1 121 ? 27.219 6.59 -12.359 1 94.81 121 ALA A C 1
ATOM 928 O O . ALA A 1 121 ? 27.109 5.371 -12.195 1 94.81 121 ALA A O 1
ATOM 929 N N . GLU A 1 122 ? 28.406 7.203 -12.461 1 95.38 122 GLU A N 1
ATOM 930 C CA . GLU A 1 122 ? 29.688 6.484 -12.422 1 95.38 122 GLU A CA 1
ATOM 931 C C . GLU A 1 122 ? 30.109 6.203 -10.984 1 95.38 122 GLU A C 1
ATOM 933 O O . GLU A 1 122 ? 31.094 5.492 -10.75 1 95.38 122 GLU A O 1
ATOM 938 N N . HIS A 1 123 ? 29.359 6.719 -10 1 95.75 123 HIS A N 1
ATOM 939 C CA . HIS A 1 123 ? 29.656 6.52 -8.594 1 95.75 123 HIS A CA 1
ATOM 940 C C . HIS A 1 123 ? 31.047 7.039 -8.242 1 95.75 123 HIS A C 1
ATOM 942 O O . HIS A 1 123 ? 31.812 6.359 -7.562 1 95.75 123 HIS A O 1
ATOM 948 N N . SER A 1 124 ? 31.281 8.258 -8.688 1 97.06 124 SER A N 1
ATOM 949 C CA . SER A 1 124 ? 32.625 8.828 -8.516 1 97.06 124 SER A CA 1
ATOM 950 C C . SER A 1 124 ? 32.812 9.344 -7.094 1 97.06 124 SER A C 1
ATOM 952 O O . SER A 1 124 ? 33.938 9.375 -6.598 1 97.06 124 SER A O 1
ATOM 954 N N . ARG A 1 125 ? 31.719 9.797 -6.523 1 97.69 125 ARG A N 1
ATOM 955 C CA . ARG A 1 125 ? 31.828 10.359 -5.18 1 97.69 125 ARG A CA 1
ATOM 956 C C . ARG A 1 125 ? 30.547 10.109 -4.387 1 97.69 125 ARG A C 1
ATOM 958 O O . ARG A 1 125 ? 29.453 10.383 -4.875 1 97.69 125 ARG A O 1
ATOM 965 N N . LEU A 1 126 ? 30.75 9.719 -3.156 1 97.5 126 LEU A N 1
ATOM 966 C CA . LEU A 1 126 ? 29.625 9.539 -2.248 1 97.5 126 LEU A CA 1
ATOM 967 C C . LEU A 1 126 ? 29.172 10.883 -1.689 1 97.5 126 LEU A C 1
ATOM 969 O O . LEU A 1 126 ? 29.984 11.766 -1.412 1 97.5 126 LEU A O 1
ATOM 973 N N . LEU A 1 127 ? 27.875 10.992 -1.503 1 98.19 127 LEU A N 1
ATOM 974 C CA . LEU A 1 127 ? 27.281 12.141 -0.826 1 98.19 127 LEU A CA 1
ATOM 975 C C . LEU A 1 127 ? 26.938 11.797 0.623 1 98.19 127 LEU A C 1
ATOM 977 O O . LEU A 1 127 ? 26.484 10.695 0.918 1 98.19 127 LEU A O 1
ATOM 981 N N . SER A 1 128 ? 27.203 12.75 1.484 1 96.94 128 SER A N 1
ATOM 982 C CA . SER A 1 128 ? 26.656 12.641 2.832 1 96.94 128 SER A CA 1
ATOM 983 C C . SER A 1 128 ? 25.156 12.914 2.84 1 96.94 128 SER A C 1
ATOM 985 O O . SER A 1 128 ? 24.625 13.5 1.898 1 96.94 128 SER A O 1
ATOM 987 N N . ILE A 1 129 ? 24.547 12.539 3.896 1 97.19 129 ILE A N 1
ATOM 988 C CA . ILE A 1 129 ? 23.094 12.719 3.98 1 97.19 129 ILE A CA 1
ATOM 989 C C . ILE A 1 129 ? 22.766 14.211 3.961 1 97.19 129 ILE A C 1
ATOM 991 O O . ILE A 1 129 ? 21.734 14.617 3.406 1 97.19 129 ILE A O 1
ATOM 995 N N . ASP A 1 130 ? 23.625 15 4.57 1 97.38 130 ASP A N 1
ATOM 996 C CA . ASP A 1 130 ? 23.422 16.438 4.539 1 97.38 130 ASP A CA 1
ATOM 997 C C . ASP A 1 130 ? 23.531 16.984 3.113 1 97.38 130 ASP A C 1
ATOM 999 O O . ASP A 1 130 ? 22.75 17.844 2.713 1 97.38 130 ASP A O 1
ATOM 1003 N N . GLU A 1 131 ? 24.5 16.484 2.389 1 98.31 131 GLU A N 1
ATOM 1004 C CA . GLU A 1 131 ? 24.641 16.875 0.992 1 98.31 131 GLU A CA 1
ATOM 1005 C C . GLU A 1 131 ? 23.438 16.453 0.165 1 98.31 131 GLU A C 1
ATOM 1007 O O . GLU A 1 131 ? 22.984 17.188 -0.71 1 98.31 131 GLU A O 1
ATOM 1012 N N . VAL A 1 132 ? 22.906 15.289 0.432 1 98.62 132 VAL A N 1
ATOM 1013 C CA . VAL A 1 132 ? 21.719 14.797 -0.278 1 98.62 132 VAL A CA 1
ATOM 1014 C C . VAL A 1 132 ? 20.547 15.734 -0.033 1 98.62 132 VAL A C 1
ATOM 1016 O O . VAL A 1 132 ? 19.891 16.172 -0.978 1 98.62 132 VAL A O 1
ATOM 1019 N N . GLY A 1 133 ? 20.344 16.047 1.247 1 98.44 133 GLY A N 1
ATOM 1020 C CA . GLY A 1 133 ? 19.25 16.953 1.572 1 98.44 133 GLY A CA 1
ATOM 1021 C C . GLY A 1 133 ? 19.391 18.297 0.886 1 98.44 133 GLY A C 1
ATOM 1022 O O . GLY A 1 133 ? 18.391 18.906 0.482 1 98.44 133 GLY A O 1
ATOM 1023 N N . ALA A 1 134 ? 20.594 18.781 0.74 1 98.38 134 ALA A N 1
ATOM 1024 C CA . ALA A 1 134 ? 20.859 20.109 0.188 1 98.38 134 ALA A CA 1
ATOM 1025 C C . ALA A 1 134 ? 20.562 20.141 -1.308 1 98.38 134 ALA A C 1
ATOM 1027 O O . ALA A 1 134 ? 20.438 21.219 -1.893 1 98.38 134 ALA A O 1
ATOM 1028 N N . LEU A 1 135 ? 20.438 19 -1.938 1 98.25 135 LEU A N 1
ATOM 1029 C CA . LEU A 1 135 ? 20.141 18.938 -3.363 1 98.25 135 LEU A CA 1
ATOM 1030 C C . LEU A 1 135 ? 18.781 19.578 -3.662 1 98.25 135 LEU A C 1
ATOM 1032 O O . LEU A 1 135 ? 18.531 20.016 -4.789 1 98.25 135 LEU A O 1
ATOM 1036 N N . ALA A 1 136 ? 17.953 19.641 -2.639 1 97.94 136 ALA A N 1
ATOM 1037 C CA . ALA A 1 136 ? 16.594 20.188 -2.807 1 97.94 136 ALA A CA 1
ATOM 1038 C C . ALA A 1 136 ? 16.641 21.656 -3.221 1 97.94 136 ALA A C 1
ATOM 1040 O O . ALA A 1 136 ? 15.727 22.156 -3.875 1 97.94 136 ALA A O 1
ATOM 1041 N N . ASP A 1 137 ? 17.688 22.375 -2.865 1 97.94 137 ASP A N 1
ATOM 1042 C CA . ASP A 1 137 ? 17.781 23.812 -3.107 1 97.94 137 ASP A CA 1
ATOM 1043 C C . ASP A 1 137 ? 17.953 24.109 -4.594 1 97.94 137 ASP A C 1
ATOM 1045 O O . ASP A 1 137 ? 17.656 25.219 -5.051 1 97.94 137 ASP A O 1
ATOM 1049 N N . ASN A 1 138 ? 18.422 23.172 -5.367 1 95.5 138 ASN A N 1
ATOM 1050 C CA . ASN A 1 138 ? 18.703 23.406 -6.777 1 95.5 138 ASN A CA 1
ATOM 1051 C C . ASN A 1 138 ? 18.047 22.359 -7.668 1 95.5 138 ASN A C 1
ATOM 1053 O O . ASN A 1 138 ? 18.578 22 -8.719 1 95.5 138 ASN A O 1
ATOM 1057 N N . ASN A 1 139 ? 16.906 21.797 -7.199 1 94 139 ASN A N 1
ATOM 1058 C CA . ASN A 1 139 ? 16.203 20.75 -7.938 1 94 139 ASN A CA 1
ATOM 1059 C C . ASN A 1 139 ? 17.156 19.625 -8.344 1 94 139 ASN A C 1
ATOM 1061 O O . ASN A 1 139 ? 17.141 19.188 -9.492 1 94 139 ASN A O 1
ATOM 1065 N N . GLY A 1 140 ? 18.016 19.281 -7.391 1 96.38 140 GLY A N 1
ATOM 1066 C CA . GLY A 1 140 ? 19.016 18.25 -7.66 1 96.38 140 GLY A CA 1
ATOM 1067 C C . GLY A 1 140 ? 18.516 16.844 -7.391 1 96.38 140 GLY A C 1
ATOM 1068 O O . GLY A 1 140 ? 17.391 16.656 -6.938 1 96.38 140 GLY A O 1
ATOM 1069 N N . PHE A 1 141 ? 19.406 15.883 -7.82 1 97.25 141 PHE A N 1
ATOM 1070 C CA . PHE A 1 141 ? 19.109 14.469 -7.605 1 97.25 141 PHE A CA 1
ATOM 1071 C C . PHE A 1 141 ? 20.375 13.695 -7.273 1 97.25 141 PHE A C 1
ATOM 1073 O O . PHE A 1 141 ? 21.484 14.219 -7.414 1 97.25 141 PHE A O 1
ATOM 1080 N N . PHE A 1 142 ? 20.188 12.578 -6.684 1 98.38 142 PHE A N 1
ATOM 1081 C CA . PHE A 1 142 ? 21.281 11.672 -6.371 1 98.38 142 PHE A CA 1
ATOM 1082 C C . PHE A 1 142 ? 21.109 10.344 -7.094 1 98.38 142 PHE A C 1
ATOM 1084 O O . PHE A 1 142 ? 20 9.969 -7.473 1 98.38 142 PHE A O 1
ATOM 1091 N N . TRP A 1 143 ? 22.25 9.688 -7.348 1 97.88 143 TRP A N 1
ATOM 1092 C CA . TRP A 1 143 ? 22.266 8.312 -7.824 1 97.88 143 TRP A CA 1
ATOM 1093 C C . TRP A 1 143 ? 22.391 7.332 -6.66 1 97.88 143 TRP A C 1
ATOM 1095 O O . TRP A 1 143 ? 23.047 7.641 -5.656 1 97.88 143 TRP A O 1
ATOM 1105 N N . THR A 1 144 ? 21.766 6.195 -6.809 1 97.94 144 THR A N 1
ATOM 1106 C CA . THR A 1 144 ? 21.797 5.199 -5.742 1 97.94 144 THR A CA 1
ATOM 1107 C C . THR A 1 144 ? 21.656 3.791 -6.312 1 97.94 144 THR A C 1
ATOM 1109 O O . THR A 1 144 ? 21.859 3.576 -7.512 1 97.94 144 THR A O 1
ATOM 1112 N N . THR A 1 145 ? 21.422 2.822 -5.441 1 96.94 145 THR A N 1
ATOM 1113 C CA . THR A 1 145 ? 21.312 1.438 -5.883 1 96.94 145 THR A CA 1
ATOM 1114 C C . THR A 1 145 ? 19.859 1.08 -6.152 1 96.94 145 THR A C 1
ATOM 1116 O O . THR A 1 145 ? 18.938 1.726 -5.629 1 96.94 145 THR A O 1
ATOM 1119 N N . THR A 1 146 ? 19.656 0.041 -6.93 1 96.5 146 THR A N 1
ATOM 1120 C CA . THR A 1 146 ? 18.297 -0.424 -7.203 1 96.5 146 THR A CA 1
ATOM 1121 C C . THR A 1 146 ? 17.656 -1.007 -5.945 1 96.5 146 THR A C 1
ATOM 1123 O O . THR A 1 146 ? 16.438 -0.995 -5.797 1 96.5 146 THR A O 1
ATOM 1126 N N . ARG A 1 147 ? 18.5 -1.365 -5.031 1 96.38 147 ARG A N 1
ATOM 1127 C CA . ARG A 1 147 ? 17.969 -1.794 -3.742 1 96.38 147 ARG A CA 1
ATOM 1128 C C . ARG A 1 147 ? 17.266 -0.644 -3.033 1 96.38 147 ARG A C 1
ATOM 1130 O O . ARG A 1 147 ? 16.188 -0.832 -2.443 1 96.38 147 ARG A O 1
ATOM 1137 N N . TRP A 1 148 ? 17.875 0.503 -3.066 1 98 148 TRP A N 1
ATOM 1138 C CA . TRP A 1 148 ? 17.234 1.67 -2.463 1 98 148 TRP A CA 1
ATOM 1139 C C . TRP A 1 148 ? 15.852 1.892 -3.045 1 98 148 TRP A C 1
ATOM 1141 O O . TRP A 1 148 ? 14.891 2.139 -2.307 1 98 148 TRP A O 1
ATOM 1151 N N . HIS A 1 149 ? 15.727 1.797 -4.387 1 97.69 149 HIS A N 1
ATOM 1152 C CA . HIS A 1 149 ? 14.445 2.018 -5.047 1 97.69 149 HIS A CA 1
ATOM 1153 C C . HIS A 1 149 ? 13.414 0.986 -4.609 1 97.69 149 HIS A C 1
ATOM 1155 O O . HIS A 1 149 ? 12.266 1.333 -4.316 1 97.69 149 HIS A O 1
ATOM 1161 N N . PHE A 1 150 ? 13.859 -0.231 -4.543 1 97.75 150 PHE A N 1
ATOM 1162 C CA . PHE A 1 150 ? 12.992 -1.318 -4.094 1 97.75 150 PHE A CA 1
ATOM 1163 C C . PHE A 1 150 ? 12.477 -1.056 -2.684 1 97.75 150 PHE A C 1
ATOM 1165 O O . PHE A 1 150 ? 11.273 -1.13 -2.434 1 97.75 150 PHE A O 1
ATOM 1172 N N . MET A 1 151 ? 13.422 -0.694 -1.826 1 97.88 151 MET A N 1
ATOM 1173 C CA . MET A 1 151 ? 13.055 -0.494 -0.426 1 97.88 151 MET A CA 1
ATOM 1174 C C . MET A 1 151 ? 12.227 0.773 -0.254 1 97.88 151 MET A C 1
ATOM 1176 O O . MET A 1 151 ? 11.312 0.816 0.574 1 97.88 151 MET A O 1
ATOM 1180 N N . HIS A 1 152 ? 12.539 1.795 -0.973 1 98 152 HIS A N 1
ATOM 1181 C CA . HIS A 1 152 ? 11.703 2.988 -1.018 1 98 152 HIS A CA 1
ATOM 1182 C C . HIS A 1 152 ? 10.242 2.631 -1.302 1 98 152 HIS A C 1
ATOM 1184 O O . HIS A 1 152 ? 9.344 3.076 -0.592 1 98 152 HIS A O 1
ATOM 1190 N N . CYS A 1 153 ? 10.047 1.823 -2.33 1 98 153 CYS A N 1
ATOM 1191 C CA . CYS A 1 153 ? 8.703 1.405 -2.717 1 98 153 CYS A CA 1
ATOM 1192 C C . CYS A 1 153 ? 8.047 0.597 -1.606 1 98 153 CYS A C 1
ATOM 1194 O O . CYS A 1 153 ? 6.906 0.877 -1.222 1 98 153 CYS A O 1
ATOM 1196 N N . PHE A 1 154 ? 8.758 -0.34 -1.062 1 98.06 154 PHE A N 1
ATOM 1197 C CA . PHE A 1 154 ? 8.227 -1.206 -0.017 1 98.06 154 PHE A CA 1
ATOM 1198 C C . PHE A 1 154 ? 7.875 -0.4 1.229 1 98.06 154 PHE A C 1
ATOM 1200 O O . PHE A 1 154 ? 6.809 -0.587 1.819 1 98.06 154 PHE A O 1
ATOM 1207 N N . TYR A 1 155 ? 8.688 0.508 1.607 1 98.19 155 TYR A N 1
ATOM 1208 C CA . TYR A 1 155 ? 8.477 1.271 2.832 1 98.19 155 TYR A CA 1
ATOM 1209 C C . TYR A 1 155 ? 7.363 2.297 2.65 1 98.19 155 TYR A C 1
ATOM 1211 O O . TYR A 1 155 ? 6.758 2.742 3.627 1 98.19 155 TYR A O 1
ATOM 1219 N N . TYR A 1 156 ? 7.074 2.686 1.397 1 97.31 156 TYR A N 1
ATOM 1220 C CA . TYR A 1 156 ? 5.914 3.553 1.216 1 97.31 156 TYR A CA 1
ATOM 1221 C C . TYR A 1 156 ? 4.617 2.781 1.421 1 97.31 156 TYR A C 1
ATOM 1223 O O . TYR A 1 156 ? 3.629 3.332 1.909 1 97.31 156 TYR A O 1
ATOM 1231 N N . TRP A 1 157 ? 4.656 1.543 1.011 1 97.06 157 TRP A N 1
ATOM 1232 C CA . TRP A 1 157 ? 3.488 0.729 1.335 1 97.06 157 TRP A CA 1
ATOM 1233 C C . TRP A 1 157 ? 3.32 0.594 2.846 1 97.06 157 TRP A C 1
ATOM 1235 O O . TRP A 1 157 ? 2.217 0.758 3.371 1 97.06 157 TRP A O 1
ATOM 1245 N N . ARG A 1 158 ? 4.43 0.378 3.562 1 96.06 158 ARG A N 1
ATOM 1246 C CA . ARG A 1 158 ? 4.398 0.287 5.02 1 96.06 158 ARG A CA 1
ATOM 1247 C C . ARG A 1 158 ? 3.924 1.597 5.637 1 96.06 158 ARG A C 1
ATOM 1249 O O . ARG A 1 158 ? 3.117 1.592 6.57 1 96.06 158 ARG A O 1
ATOM 1256 N N . LYS A 1 159 ? 4.453 2.68 5.152 1 95.69 159 LYS A N 1
ATOM 1257 C CA . LYS A 1 159 ? 4.066 3.998 5.645 1 95.69 159 LYS A CA 1
ATOM 1258 C C . LYS A 1 159 ? 2.564 4.227 5.48 1 95.69 159 LYS A C 1
ATOM 1260 O O . LYS A 1 159 ? 1.899 4.703 6.402 1 95.69 159 LYS A O 1
ATOM 1265 N N . GLN A 1 160 ? 2.064 3.869 4.32 1 93.25 160 GLN A N 1
ATOM 1266 C CA . GLN A 1 160 ? 0.64 4.031 4.047 1 93.25 160 GLN A CA 1
ATOM 1267 C C . GLN A 1 160 ? -0.202 3.168 4.98 1 93.25 160 GLN A C 1
ATOM 1269 O O . GLN A 1 160 ? -1.227 3.619 5.5 1 93.25 160 GLN A O 1
ATOM 1274 N N . GLN A 1 161 ? 0.214 1.971 5.137 1 90.38 161 GLN A N 1
ATOM 1275 C CA . GLN A 1 161 ? -0.515 1.075 6.027 1 90.38 161 GLN A CA 1
ATOM 1276 C C . GLN A 1 161 ? -0.507 1.6 7.461 1 90.38 161 GLN A C 1
ATOM 1278 O O . GLN A 1 161 ? -1.55 1.645 8.117 1 90.38 161 GLN A O 1
ATOM 1283 N N . ARG A 1 162 ? 0.643 2.059 7.988 1 89.62 162 ARG A N 1
ATOM 1284 C CA . ARG A 1 162 ? 0.8 2.553 9.352 1 89.62 162 ARG A CA 1
ATOM 1285 C C . ARG A 1 162 ? 0.043 3.861 9.555 1 89.62 162 ARG A C 1
ATOM 1287 O O . ARG A 1 162 ? -0.463 4.133 10.641 1 89.62 162 ARG A O 1
ATOM 1294 N N . ALA A 1 163 ? 0.005 4.629 8.523 1 88.75 163 ALA A N 1
ATOM 1295 C CA . ALA A 1 163 ? -0.616 5.949 8.602 1 88.75 163 ALA A CA 1
ATOM 1296 C C . ALA A 1 163 ? -2.082 5.844 9.008 1 88.75 163 ALA A C 1
ATOM 1298 O O . ALA A 1 163 ? -2.621 6.75 9.648 1 88.75 163 ALA A O 1
ATOM 1299 N N . ARG A 1 164 ? -2.682 4.75 8.711 1 79.75 164 ARG A N 1
ATOM 1300 C CA . ARG A 1 164 ? -4.082 4.531 9.062 1 79.75 164 ARG A CA 1
ATOM 1301 C C . ARG A 1 164 ? -4.262 4.48 10.578 1 79.75 164 ARG A C 1
ATOM 1303 O O . ARG A 1 164 ? -5.352 4.75 11.086 1 79.75 164 ARG A O 1
ATOM 1310 N N . PHE A 1 165 ? -3.182 4.223 11.25 1 75.44 165 PHE A N 1
ATOM 1311 C CA . PHE A 1 165 ? -3.256 4.055 12.703 1 75.44 165 PHE A CA 1
ATOM 1312 C C . PHE A 1 165 ? -2.514 5.176 13.414 1 75.44 165 PHE A C 1
ATOM 1314 O O . PHE A 1 165 ? -2.824 5.5 14.562 1 75.44 165 PHE A O 1
ATOM 1321 N N . THR A 1 166 ? -1.56 5.789 12.789 1 81.69 166 THR A N 1
ATOM 1322 C CA . THR A 1 166 ? -0.683 6.754 13.445 1 81.69 166 THR A CA 1
ATOM 1323 C C . THR A 1 166 ? -1.144 8.18 13.164 1 81.69 166 THR A C 1
ATOM 1325 O O . THR A 1 166 ? -0.75 9.117 13.867 1 81.69 166 THR A O 1
ATOM 1328 N N . GLY A 1 167 ? -1.882 8.391 12.07 1 85.81 167 GLY A N 1
ATOM 1329 C CA . GLY A 1 167 ? -2.314 9.727 11.688 1 85.81 167 GLY A CA 1
ATOM 1330 C C . GLY A 1 167 ? -1.285 10.477 10.859 1 85.81 167 GLY A C 1
ATOM 1331 O O . GLY A 1 167 ? -1.502 11.633 10.492 1 85.81 167 GLY A O 1
ATOM 1332 N N . VAL A 1 168 ? -0.177 9.797 10.602 1 92.75 168 VAL A N 1
ATOM 1333 C CA . VAL A 1 168 ? 0.819 10.398 9.719 1 92.75 168 VAL A CA 1
ATOM 1334 C C . VAL A 1 168 ? 0.197 10.68 8.352 1 92.75 168 VAL A C 1
ATOM 1336 O O . VAL A 1 168 ? -0.549 9.852 7.824 1 92.75 168 VAL A O 1
ATOM 1339 N N . LEU A 1 169 ? 0.477 11.883 7.852 1 92.94 169 LEU A N 1
ATOM 1340 C CA . LEU A 1 169 ? -0.026 12.242 6.531 1 92.94 169 LEU A CA 1
ATOM 1341 C C . LEU A 1 169 ? 0.904 11.727 5.438 1 92.94 169 LEU A C 1
ATOM 1343 O O . LEU A 1 169 ? 2.119 11.93 5.504 1 92.94 169 LEU A O 1
ATOM 1347 N N . ILE A 1 170 ? 0.302 11.039 4.52 1 93.31 170 ILE A N 1
ATOM 1348 C CA . ILE A 1 170 ? 1.076 10.625 3.352 1 93.31 170 ILE A CA 1
ATOM 1349 C C . ILE A 1 170 ? 1.051 11.742 2.305 1 93.31 170 ILE A C 1
ATOM 1351 O O . ILE A 1 170 ? -0.02 12.219 1.924 1 93.31 170 ILE A O 1
ATOM 1355 N N . GLU A 1 171 ? 2.201 12.203 1.915 1 93.44 171 GLU A N 1
ATOM 1356 C CA . GLU A 1 171 ? 2.258 13.281 0.929 1 93.44 171 GLU A CA 1
ATOM 1357 C C . GLU A 1 171 ? 1.678 12.836 -0.41 1 93.44 171 GLU A C 1
ATOM 1359 O O . GLU A 1 171 ? 1.961 11.727 -0.875 1 93.44 171 GLU A O 1
ATOM 1364 N N . PRO A 1 172 ? 1 13.625 -1.084 1 90.06 172 PRO A N 1
ATOM 1365 C CA . PRO A 1 172 ? 0.374 13.297 -2.365 1 90.06 172 PRO A CA 1
ATOM 1366 C C . PRO A 1 172 ? 1.391 12.914 -3.438 1 90.06 172 PRO A C 1
ATOM 1368 O O . PRO A 1 172 ? 1.077 12.125 -4.336 1 90.06 172 PRO A O 1
ATOM 1371 N N . ARG A 1 173 ? 2.629 13.398 -3.305 1 90.31 173 ARG A N 1
ATOM 1372 C CA . ARG A 1 173 ? 3.689 13.047 -4.242 1 90.31 173 ARG A CA 1
ATOM 1373 C C . ARG A 1 173 ? 3.787 11.531 -4.41 1 90.31 173 ARG A C 1
ATOM 1375 O O . ARG A 1 173 ? 4.035 11.039 -5.512 1 90.31 173 ARG A O 1
ATOM 1382 N N . TYR A 1 174 ? 3.521 10.812 -3.307 1 92.25 174 TYR A N 1
ATOM 1383 C CA . TYR A 1 174 ? 3.664 9.359 -3.369 1 92.25 174 TYR A CA 1
ATOM 1384 C C . TYR A 1 174 ? 2.336 8.672 -3.09 1 92.25 174 TYR A C 1
ATOM 1386 O O . TYR A 1 174 ? 2.225 7.449 -3.223 1 92.25 174 TYR A O 1
ATOM 1394 N N . ASP A 1 175 ? 1.356 9.398 -2.686 1 89.12 175 ASP A N 1
ATOM 1395 C CA . ASP A 1 175 ? 0.048 8.812 -2.402 1 89.12 175 ASP A CA 1
ATOM 1396 C C . ASP A 1 175 ? -0.851 8.859 -3.637 1 89.12 175 ASP A C 1
ATOM 1398 O O . ASP A 1 175 ? -1.885 9.531 -3.633 1 89.12 175 ASP A O 1
ATOM 1402 N N . ASN A 1 176 ? -0.48 8.141 -4.645 1 88.44 176 ASN A N 1
ATOM 1403 C CA . ASN A 1 176 ? -1.257 8.109 -5.879 1 88.44 176 ASN A CA 1
ATOM 1404 C C . ASN A 1 176 ? -1.022 6.82 -6.656 1 88.44 176 ASN A C 1
ATOM 1406 O O . ASN A 1 176 ? -0.022 6.133 -6.438 1 88.44 176 ASN A O 1
ATOM 1410 N N . GLU A 1 177 ? -1.958 6.508 -7.543 1 88.06 177 GLU A N 1
ATOM 1411 C CA . GLU A 1 177 ? -1.96 5.23 -8.258 1 88.06 177 GLU A CA 1
ATOM 1412 C C . GLU A 1 177 ? -0.747 5.109 -9.172 1 88.06 177 GLU A C 1
ATOM 1414 O O . GLU A 1 177 ? -0.199 4.02 -9.344 1 88.06 177 GLU A O 1
ATOM 1419 N N . ARG A 1 178 ? -0.37 6.168 -9.781 1 89.56 178 ARG A N 1
ATOM 1420 C CA . ARG A 1 178 ? 0.793 6.152 -10.656 1 89.56 178 ARG A CA 1
ATOM 1421 C C . ARG A 1 178 ? 2.033 5.66 -9.922 1 89.56 178 ARG A C 1
ATOM 1423 O O . ARG A 1 178 ? 2.797 4.848 -10.453 1 89.56 178 ARG A O 1
ATOM 1430 N N . HIS A 1 179 ? 2.246 6.195 -8.75 1 93.5 179 HIS A N 1
ATOM 1431 C CA . HIS A 1 179 ? 3.395 5.773 -7.953 1 93.5 179 HIS A CA 1
ATOM 1432 C C . HIS A 1 179 ? 3.305 4.289 -7.602 1 93.5 179 HIS A C 1
ATOM 1434 O O . HIS A 1 179 ? 4.293 3.561 -7.719 1 93.5 179 HIS A O 1
ATOM 1440 N N . VAL A 1 180 ? 2.135 3.848 -7.164 1 94.94 180 VAL A N 1
ATOM 1441 C CA . VAL A 1 180 ? 1.944 2.449 -6.797 1 94.94 180 VAL A CA 1
ATOM 1442 C C . VAL A 1 180 ? 2.238 1.555 -8 1 94.94 180 VAL A C 1
ATOM 1444 O O . VAL A 1 180 ? 2.938 0.547 -7.875 1 94.94 180 VAL A O 1
ATOM 1447 N N . LYS A 1 181 ? 1.739 1.901 -9.172 1 94.06 181 LYS A N 1
ATOM 1448 C CA . LYS A 1 181 ? 1.997 1.124 -10.383 1 94.06 181 LYS A CA 1
ATOM 1449 C C . LYS A 1 181 ? 3.482 1.124 -10.727 1 94.06 181 LYS A C 1
ATOM 1451 O O . LYS A 1 181 ? 4.035 0.093 -11.117 1 94.06 181 LYS A O 1
ATOM 1456 N N . HIS A 1 182 ? 4.152 2.275 -10.625 1 94.56 182 HIS A N 1
ATOM 1457 C CA . HIS A 1 182 ? 5.594 2.354 -10.836 1 94.56 182 HIS A CA 1
ATOM 1458 C C . HIS A 1 182 ? 6.336 1.41 -9.891 1 94.56 182 HIS A C 1
ATOM 1460 O O . HIS A 1 182 ? 7.238 0.685 -10.32 1 94.56 182 HIS A O 1
ATOM 1466 N N . CYS A 1 183 ? 5.938 1.39 -8.625 1 97 183 CYS A N 1
ATOM 1467 C CA . CYS A 1 183 ? 6.555 0.501 -7.648 1 97 183 CYS A CA 1
ATOM 1468 C C . CYS A 1 183 ? 6.359 -0.959 -8.039 1 97 183 CYS A C 1
ATOM 1470 O O . CYS A 1 183 ? 7.246 -1.786 -7.828 1 97 183 CYS A O 1
ATOM 1472 N N . GLY A 1 184 ? 5.121 -1.253 -8.562 1 96.12 184 GLY A N 1
ATOM 1473 C CA . GLY A 1 184 ? 4.918 -2.602 -9.062 1 96.12 184 GLY A CA 1
ATOM 1474 C C . GLY A 1 184 ? 5.949 -3.014 -10.102 1 96.12 184 GLY A C 1
ATOM 1475 O O . GLY A 1 184 ? 6.449 -4.141 -10.07 1 96.12 184 GLY A O 1
ATOM 1476 N N . GLN A 1 185 ? 6.273 -2.135 -10.984 1 95.62 185 GLN A N 1
ATOM 1477 C CA . GLN A 1 185 ? 7.289 -2.387 -12.008 1 95.62 185 GLN A CA 1
ATOM 1478 C C . GLN A 1 185 ? 8.664 -2.586 -11.375 1 95.62 185 GLN A C 1
ATOM 1480 O O . GLN A 1 185 ? 9.422 -3.459 -11.797 1 95.62 185 GLN A O 1
ATOM 1485 N N . ILE A 1 186 ? 8.961 -1.782 -10.406 1 97.25 186 ILE A N 1
ATOM 1486 C CA . ILE A 1 186 ? 10.25 -1.869 -9.727 1 97.25 186 ILE A CA 1
ATOM 1487 C C . ILE A 1 186 ? 10.375 -3.215 -9.016 1 97.25 186 ILE A C 1
ATOM 1489 O O . ILE A 1 186 ? 11.438 -3.842 -9.031 1 97.25 186 ILE A O 1
ATOM 1493 N N . PHE A 1 187 ? 9.258 -3.658 -8.289 1 97.31 187 PHE A N 1
ATOM 1494 C CA . PHE A 1 187 ? 9.273 -4.953 -7.621 1 97.31 187 PHE A CA 1
ATOM 1495 C C . PHE A 1 187 ? 9.547 -6.074 -8.617 1 97.31 187 PHE A C 1
ATOM 1497 O O . PHE A 1 187 ? 10.258 -7.031 -8.305 1 97.31 187 PHE A O 1
ATOM 1504 N N . GLU A 1 188 ? 8.984 -5.922 -9.789 1 94.81 188 GLU A N 1
ATOM 1505 C CA . GLU A 1 188 ? 9.125 -6.957 -10.812 1 94.81 188 GLU A CA 1
ATOM 1506 C C . GLU A 1 188 ? 10.523 -6.934 -11.43 1 94.81 188 GLU A C 1
ATOM 1508 O O . GLU A 1 188 ? 11.141 -7.98 -11.617 1 94.81 188 GLU A O 1
ATOM 1513 N N . ASP A 1 189 ? 10.953 -5.754 -11.75 1 94.38 189 ASP A N 1
ATOM 1514 C CA . ASP A 1 189 ? 12.25 -5.535 -12.383 1 94.38 189 ASP A CA 1
ATOM 1515 C C . ASP A 1 189 ? 12.789 -4.141 -12.062 1 94.38 189 ASP A C 1
ATOM 1517 O O . ASP A 1 189 ? 12.414 -3.162 -12.711 1 94.38 189 ASP A O 1
ATOM 1521 N N . PRO A 1 190 ? 13.68 -4.078 -11.148 1 92.94 190 PRO A N 1
ATOM 1522 C CA . PRO A 1 190 ? 14.18 -2.766 -10.727 1 92.94 190 PRO A CA 1
ATOM 1523 C C . PRO A 1 190 ? 15.062 -2.105 -11.789 1 92.94 190 PRO A C 1
ATOM 1525 O O . PRO A 1 190 ? 15.352 -0.911 -11.695 1 92.94 190 PRO A O 1
ATOM 1528 N N . GLY A 1 191 ? 15.5 -2.857 -12.82 1 91.81 191 GLY A N 1
ATOM 1529 C CA . GLY A 1 191 ? 16.406 -2.291 -13.812 1 91.81 191 GLY A CA 1
ATOM 1530 C C . GLY A 1 191 ? 17.797 -2.053 -13.273 1 91.81 191 GLY A C 1
ATOM 1531 O O . GLY A 1 191 ? 18.109 -2.43 -12.148 1 91.81 191 GLY A O 1
ATOM 1532 N N . PRO A 1 192 ? 18.672 -1.341 -14.078 1 93.06 192 PRO A N 1
ATOM 1533 C CA . PRO A 1 192 ? 20.094 -1.232 -13.719 1 93.06 192 PRO A CA 1
ATOM 1534 C C . PRO A 1 192 ? 20.438 0.097 -13.047 1 93.06 192 PRO A C 1
ATOM 1536 O O . PRO A 1 192 ? 21.547 0.268 -12.531 1 93.06 192 PRO A O 1
ATOM 1539 N N . ILE A 1 193 ? 19.422 1.016 -13.109 1 92.38 193 ILE A N 1
ATOM 1540 C CA . ILE A 1 193 ? 19.734 2.367 -12.664 1 92.38 193 ILE A CA 1
ATOM 1541 C C . ILE A 1 193 ? 18.703 2.832 -11.641 1 92.38 193 ILE A C 1
ATOM 1543 O O . ILE A 1 193 ? 17.516 2.523 -11.773 1 92.38 193 ILE A O 1
ATOM 1547 N N . ALA A 1 194 ? 19.219 3.578 -10.664 1 96.25 194 ALA A N 1
ATOM 1548 C CA . ALA A 1 194 ? 18.312 4.215 -9.703 1 96.25 194 ALA A CA 1
ATOM 1549 C C . ALA A 1 194 ? 18.812 5.609 -9.328 1 96.25 194 ALA A C 1
ATOM 1551 O O . ALA A 1 194 ? 20 5.801 -9.07 1 96.25 194 ALA A O 1
ATOM 1552 N N . TYR A 1 195 ? 17.953 6.59 -9.375 1 97.31 195 TYR A N 1
ATOM 1553 C CA . TYR A 1 195 ? 18.188 7.961 -8.938 1 97.31 195 TYR A CA 1
ATOM 1554 C C . TYR A 1 195 ? 16.906 8.609 -8.445 1 97.31 195 TYR A C 1
ATOM 1556 O O . TYR A 1 195 ? 15.805 8.109 -8.703 1 97.31 195 TYR A O 1
ATOM 1564 N N . SER A 1 196 ? 17 9.641 -7.66 1 97.31 196 SER A N 1
ATOM 1565 C CA . SER A 1 196 ? 15.82 10.336 -7.152 1 97.31 196 SER A CA 1
ATOM 1566 C C . SER A 1 196 ? 16.094 11.82 -6.965 1 97.31 196 SER A C 1
ATOM 1568 O O . SER A 1 196 ? 17.156 12.211 -6.48 1 97.31 196 SER A O 1
ATOM 1570 N N . TYR A 1 197 ? 15.109 12.602 -7.352 1 96.94 197 TYR A N 1
ATOM 1571 C CA . TYR A 1 197 ? 15.133 14.016 -7.016 1 96.94 197 TYR A CA 1
ATOM 1572 C C . TYR A 1 197 ? 14.812 14.234 -5.539 1 96.94 197 TYR A C 1
ATOM 1574 O O . TYR A 1 197 ? 14.133 13.414 -4.918 1 96.94 197 TYR A O 1
ATOM 1582 N N . VAL A 1 198 ? 15.398 15.281 -5.008 1 97.81 198 VAL A N 1
ATOM 1583 C CA . VAL A 1 198 ? 15.094 15.688 -3.643 1 97.81 198 VAL A CA 1
ATOM 1584 C C . VAL A 1 198 ? 14.148 16.891 -3.662 1 97.81 198 VAL A C 1
ATOM 1586 O O . VAL A 1 198 ? 14.406 17.875 -4.352 1 97.81 198 VAL A O 1
ATOM 1589 N N . GLU A 1 199 ? 13.023 16.812 -2.83 1 96.81 199 GLU A N 1
ATOM 1590 C CA . GLU A 1 199 ? 11.961 17.797 -2.998 1 96.81 199 GLU A CA 1
ATOM 1591 C C . GLU A 1 199 ? 11.711 18.562 -1.702 1 96.81 199 GLU A C 1
ATOM 1593 O O . GLU A 1 199 ? 11.93 18.047 -0.61 1 96.81 199 GLU A O 1
ATOM 1598 N N . LEU A 1 200 ? 11.258 19.812 -1.907 1 97.12 200 LEU A N 1
ATOM 1599 C CA . LEU A 1 200 ? 10.766 20.625 -0.804 1 97.12 200 LEU A CA 1
ATOM 1600 C C . LEU A 1 200 ? 9.242 20.641 -0.768 1 97.12 200 LEU A C 1
ATOM 1602 O O . LEU A 1 200 ? 8.648 20.875 0.286 1 97.12 200 LEU A O 1
ATOM 1606 N N . LYS A 1 201 ? 8.695 20.406 -1.914 1 94.81 201 LYS A N 1
ATOM 1607 C CA . LYS A 1 201 ? 7.242 20.406 -2.051 1 94.81 201 LYS A CA 1
ATOM 1608 C C . LYS A 1 201 ? 6.723 19.031 -2.416 1 94.81 201 LYS A C 1
ATOM 1610 O O . LYS A 1 201 ? 6.969 18.531 -3.52 1 94.81 201 LYS A O 1
ATOM 1615 N N . SER A 1 202 ? 6.027 18.438 -1.422 1 94.38 202 SER A N 1
ATOM 1616 C CA . SER A 1 202 ? 5.586 17.062 -1.625 1 94.38 202 SER A CA 1
ATOM 1617 C C . SER A 1 202 ? 4.062 16.969 -1.638 1 94.38 202 SER A C 1
ATOM 1619 O O . SER A 1 202 ? 3.504 15.875 -1.614 1 94.38 202 SER A O 1
ATOM 1621 N N . SER A 1 203 ? 3.312 18.094 -1.673 1 89.38 203 SER A N 1
ATOM 1622 C CA . SER A 1 203 ? 1.857 18.109 -1.57 1 89.38 203 SER A CA 1
ATOM 1623 C C . SER A 1 203 ? 1.206 18.188 -2.947 1 89.38 203 SER A C 1
ATOM 1625 O O . SER A 1 203 ? -0.021 18.219 -3.059 1 89.38 203 SER A O 1
ATOM 1627 N N . ARG A 1 204 ? 1.976 18.219 -3.908 1 75.62 204 ARG A N 1
ATOM 1628 C CA . ARG A 1 204 ? 1.344 18.359 -5.219 1 75.62 204 ARG A CA 1
ATOM 1629 C C . ARG A 1 204 ? 0.592 17.094 -5.602 1 75.62 204 ARG A C 1
ATOM 1631 O O . ARG A 1 204 ? 1.186 16.016 -5.695 1 75.62 204 ARG A O 1
ATOM 1638 N N . LEU A 1 205 ? -0.699 17.25 -5.703 1 66.31 205 LEU A N 1
ATOM 1639 C CA . LEU A 1 205 ? -1.596 16.141 -5.992 1 66.31 205 LEU A CA 1
ATOM 1640 C C . LEU A 1 205 ? -1.558 15.781 -7.477 1 66.31 205 LEU A C 1
ATOM 1642 O O . LEU A 1 205 ? -1.498 16.672 -8.328 1 66.31 205 LEU A O 1
ATOM 1646 N N . GLU A 1 206 ? -1.272 14.594 -7.758 1 64.94 206 GLU A N 1
ATOM 1647 C CA . GLU A 1 206 ? -1.516 14.086 -9.102 1 64.94 206 GLU A CA 1
ATOM 1648 C C . GLU A 1 206 ? -2.861 13.367 -9.188 1 64.94 206 GLU A C 1
ATOM 1650 O O . GLU A 1 206 ? -3.215 12.594 -8.305 1 64.94 206 GLU A O 1
ATOM 1655 N N . GLU A 1 207 ? -3.854 13.836 -10.008 1 59.66 207 GLU A N 1
ATOM 1656 C CA . GLU A 1 207 ? -5.133 13.156 -10.188 1 59.66 207 GLU A CA 1
ATOM 1657 C C . GLU A 1 207 ? -4.934 11.695 -10.586 1 59.66 207 GLU A C 1
ATOM 1659 O O . GLU A 1 207 ? -4.09 11.383 -11.422 1 59.66 207 GLU A O 1
ATOM 1664 N N . PRO A 1 208 ? -5.777 10.875 -9.867 1 59.66 208 PRO A N 1
ATOM 1665 C CA . PRO A 1 208 ? -5.652 9.469 -10.234 1 59.66 208 PRO A CA 1
ATOM 1666 C C . PRO A 1 208 ? -6.066 9.195 -11.68 1 59.66 208 PRO A C 1
ATOM 1668 O O . PRO A 1 208 ? -7.027 9.789 -12.172 1 59.66 208 PRO A O 1
ATOM 1671 N N . GLU A 1 209 ? -5.285 8.438 -12.305 1 61.12 209 GLU A N 1
ATOM 1672 C CA . GLU A 1 209 ? -5.523 8.133 -13.711 1 61.12 209 GLU A CA 1
ATOM 1673 C C . GLU A 1 209 ? -6.891 7.488 -13.914 1 61.12 209 GLU A C 1
ATOM 1675 O O . GLU A 1 209 ? -7.57 7.758 -14.914 1 61.12 209 GLU A O 1
ATOM 1680 N N . PHE A 1 210 ? -7.359 6.676 -12.969 1 57.72 210 PHE A N 1
ATOM 1681 C CA . PHE A 1 210 ? -8.594 5.93 -13.156 1 57.72 210 PHE A CA 1
ATOM 1682 C C . PHE A 1 210 ? -9.805 6.852 -13.047 1 57.72 210 PHE A C 1
ATOM 1684 O O . PHE A 1 210 ? -10.898 6.5 -13.492 1 57.72 210 PHE A O 1
ATOM 1691 N N . LEU A 1 211 ? -9.703 8.016 -12.523 1 55.53 211 LEU A N 1
ATOM 1692 C CA . LEU A 1 211 ? -10.773 9 -12.43 1 55.53 211 LEU A CA 1
ATOM 1693 C C . LEU A 1 211 ? -10.789 9.906 -13.648 1 55.53 211 LEU A C 1
ATOM 1695 O O . LEU A 1 211 ? -11.789 10.586 -13.906 1 55.53 211 LEU A O 1
ATOM 1699 N N . LYS A 1 212 ? -9.664 10.117 -14.258 1 55.91 212 LYS A N 1
ATOM 1700 C CA . LYS A 1 212 ? -9.602 10.984 -15.43 1 55.91 212 LYS A CA 1
ATOM 1701 C C . LYS A 1 212 ? -10.492 10.461 -16.547 1 55.91 212 LYS A C 1
ATOM 1703 O O . LYS A 1 212 ? -11.07 11.242 -17.312 1 55.91 212 LYS A O 1
ATOM 1708 N N . HIS A 1 213 ? -10.594 9.266 -16.797 1 47.66 213 HIS A N 1
ATOM 1709 C CA . HIS A 1 213 ? -11.375 8.758 -17.906 1 47.66 213 HIS A CA 1
ATOM 1710 C C . HIS A 1 213 ? -12.867 8.719 -17.562 1 47.66 213 HIS A C 1
ATOM 1712 O O . HIS A 1 213 ? -13.703 8.477 -18.438 1 47.66 213 HIS A O 1
ATOM 1718 N N . LYS A 1 214 ? -13.195 8.883 -16.375 1 49.12 214 LYS A N 1
ATOM 1719 C CA . LYS A 1 214 ? -14.633 8.859 -16.156 1 49.12 214 LYS A CA 1
ATOM 1720 C C . LYS A 1 214 ? -15.297 10.109 -16.734 1 49.12 214 LYS A C 1
ATOM 1722 O O . LYS A 1 214 ? -16.484 10.086 -17.062 1 49.12 214 LYS A O 1
ATOM 1727 N N . ASP A 1 215 ? -14.805 11.266 -16.781 1 40.41 215 ASP A N 1
ATOM 1728 C CA . ASP A 1 215 ? -15.5 12.469 -17.25 1 40.41 215 ASP A CA 1
ATOM 1729 C C . ASP A 1 215 ? -15.695 12.43 -18.766 1 40.41 215 ASP A C 1
ATOM 1731 O O . ASP A 1 215 ? -16.609 13.062 -19.281 1 40.41 215 ASP A O 1
ATOM 1735 N N . HIS A 1 216 ? -14.805 11.891 -19.5 1 39.72 216 HIS A N 1
ATOM 1736 C CA . HIS A 1 216 ? -14.984 12.148 -20.922 1 39.72 216 HIS A CA 1
ATOM 1737 C C . HIS A 1 216 ? -16.172 11.359 -21.484 1 39.72 216 HIS A C 1
ATOM 1739 O O . HIS A 1 216 ? -16.578 11.578 -22.625 1 39.72 216 HIS A O 1
ATOM 1745 N N . ASN A 1 217 ? -16.469 10.344 -20.859 1 39.62 217 ASN A N 1
ATOM 1746 C CA . ASN A 1 217 ? -17.547 9.688 -21.594 1 39.62 217 ASN A CA 1
ATOM 1747 C C . ASN A 1 217 ? -18.891 10.344 -21.297 1 39.62 217 ASN A C 1
ATOM 1749 O O . ASN A 1 217 ? -19.906 9.992 -21.906 1 39.62 217 ASN A O 1
ATOM 1753 N N . ASP A 1 218 ? -19.062 11.039 -20.203 1 35.47 218 ASP A N 1
ATOM 1754 C CA . ASP A 1 218 ? -20.438 11.484 -20.031 1 35.47 218 ASP A CA 1
ATOM 1755 C C . ASP A 1 218 ? -20.719 12.742 -20.828 1 35.47 218 ASP A C 1
ATOM 1757 O O . ASP A 1 218 ? -21.844 13.25 -20.844 1 35.47 218 ASP A O 1
ATOM 1761 N N . HIS A 1 219 ? -19.734 13.539 -21.219 1 32.97 219 HIS A N 1
ATOM 1762 C CA . HIS A 1 219 ? -20.188 14.773 -21.844 1 32.97 219 HIS A CA 1
ATOM 1763 C C . HIS A 1 219 ? -20.562 14.547 -23.297 1 32.97 219 HIS A C 1
ATOM 1765 O O . HIS A 1 219 ? -20.891 15.492 -24.016 1 32.97 219 HIS A O 1
ATOM 1771 N N . LYS A 1 220 ? -20.203 13.484 -23.938 1 33.25 220 LYS A N 1
ATOM 1772 C CA . LYS A 1 220 ? -20.625 13.523 -25.328 1 33.25 220 LYS A CA 1
ATOM 1773 C C . LYS A 1 220 ? -22.094 13.133 -25.469 1 33.25 220 LYS A C 1
ATOM 1775 O O . LYS A 1 220 ? -22.578 12.883 -26.578 1 33.25 220 LYS A O 1
ATOM 1780 N N . VAL A 1 221 ? -22.891 13.102 -24.406 1 24.8 221 VAL A N 1
ATOM 1781 C CA . VAL A 1 221 ? -24.234 13.062 -24.953 1 24.8 221 VAL A CA 1
ATOM 1782 C C . VAL A 1 221 ? -24.734 14.484 -25.219 1 24.8 221 VAL A C 1
ATOM 1784 O O . VAL A 1 221 ? -24.516 15.383 -24.406 1 24.8 221 VAL A O 1
ATOM 1787 N N . MET B 1 1 ? -119.562 49.906 19.5 1 28.27 1 MET B N 1
ATOM 1788 C CA . MET B 1 1 ? -118.5 50.344 20.422 1 28.27 1 MET B CA 1
ATOM 1789 C C . MET B 1 1 ? -117.188 49.719 20.016 1 28.27 1 MET B C 1
ATOM 1791 O O . MET B 1 1 ? -117 48.5 20.078 1 28.27 1 MET B O 1
ATOM 1795 N N . VAL B 1 2 ? -116.562 50.25 18.938 1 33.25 2 VAL B N 1
ATOM 1796 C CA . VAL B 1 2 ? -115.5 49.938 18 1 33.25 2 VAL B CA 1
ATOM 1797 C C . VAL B 1 2 ? -114.188 49.906 18.719 1 33.25 2 VAL B C 1
ATOM 1799 O O . VAL B 1 2 ? -113.688 50.906 19.281 1 33.25 2 VAL B O 1
ATOM 1802 N N . HIS B 1 3 ? -114 48.906 19.547 1 31.23 3 HIS B N 1
ATOM 1803 C CA . HIS B 1 3 ? -112.812 48.75 20.438 1 31.23 3 HIS B CA 1
ATOM 1804 C C . HIS B 1 3 ? -111.5 48.812 19.656 1 31.23 3 HIS B C 1
ATOM 1806 O O . HIS B 1 3 ? -111.312 48.094 18.672 1 31.23 3 HIS B O 1
ATOM 1812 N N . GLU B 1 4 ? -110.938 50.031 19.562 1 30.72 4 GLU B N 1
ATOM 1813 C CA . GLU B 1 4 ? -109.75 50.5 18.859 1 30.72 4 GLU B CA 1
ATOM 1814 C C . GLU B 1 4 ? -108.5 49.719 19.266 1 30.72 4 GLU B C 1
ATOM 1816 O O . GLU B 1 4 ? -108.25 49.469 20.453 1 30.72 4 GLU B O 1
ATOM 1821 N N . TYR B 1 5 ? -108 48.812 18.406 1 32.44 5 TYR B N 1
ATOM 1822 C CA . TYR B 1 5 ? -106.875 47.844 18.344 1 32.44 5 TYR B CA 1
ATOM 1823 C C . TYR B 1 5 ? -105.562 48.531 18.609 1 32.44 5 TYR B C 1
ATOM 1825 O O . TYR B 1 5 ? -105.125 49.406 17.859 1 32.44 5 TYR B O 1
ATOM 1833 N N . GLN B 1 6 ? -105.375 49 19.844 1 30.08 6 GLN B N 1
ATOM 1834 C CA . GLN B 1 6 ? -104.188 49.781 20.172 1 30.08 6 GLN B CA 1
ATOM 1835 C C . GLN B 1 6 ? -102.938 49 19.828 1 30.08 6 GLN B C 1
ATOM 1837 O O . GLN B 1 6 ? -102.75 47.844 20.219 1 30.08 6 GLN B O 1
ATOM 1842 N N . LYS B 1 7 ? -102.25 49.375 18.75 1 31.08 7 LYS B N 1
ATOM 1843 C CA . LYS B 1 7 ? -101 48.938 18.109 1 31.08 7 LYS B CA 1
ATOM 1844 C C . LYS B 1 7 ? -99.875 48.938 19.094 1 31.08 7 LYS B C 1
ATOM 1846 O O . LYS B 1 7 ? -99.5 50 19.625 1 31.08 7 LYS B O 1
ATOM 1851 N N . ILE B 1 8 ? -99.75 48 20 1 30.62 8 ILE B N 1
ATOM 1852 C CA . ILE B 1 8 ? -98.625 47.938 20.938 1 30.62 8 ILE B CA 1
ATOM 1853 C C . ILE B 1 8 ? -97.312 47.875 20.188 1 30.62 8 ILE B C 1
ATOM 1855 O O . ILE B 1 8 ? -97.062 46.969 19.375 1 30.62 8 ILE B O 1
ATOM 1859 N N . GLU B 1 9 ? -96.812 49.062 19.719 1 29.48 9 GLU B N 1
ATOM 1860 C CA . GLU B 1 9 ? -95.5 49.188 19.016 1 29.48 9 GLU B CA 1
ATOM 1861 C C . GLU B 1 9 ? -94.375 48.562 19.812 1 29.48 9 GLU B C 1
ATOM 1863 O O . GLU B 1 9 ? -94.125 48.938 20.969 1 29.48 9 GLU B O 1
ATOM 1868 N N . LEU B 1 10 ? -94.188 47.25 19.734 1 30.86 10 LEU B N 1
ATOM 1869 C CA . LEU B 1 10 ? -93.125 46.438 20.281 1 30.86 10 LEU B CA 1
ATOM 1870 C C . LEU B 1 10 ? -91.75 47.094 19.953 1 30.86 10 LEU B C 1
ATOM 1872 O O . LEU B 1 10 ? -91.438 47.312 18.781 1 30.86 10 LEU B O 1
ATOM 1876 N N . GLY B 1 11 ? -91.312 48.094 20.703 1 30.22 11 GLY B N 1
ATOM 1877 C CA . GLY B 1 11 ? -90.062 48.75 20.625 1 30.22 11 GLY B CA 1
ATOM 1878 C C . GLY B 1 11 ? -88.875 47.812 20.609 1 30.22 11 GLY B C 1
ATOM 1879 O O . GLY B 1 11 ? -88.812 46.906 21.453 1 30.22 11 GLY B O 1
ATOM 1880 N N . GLU B 1 12 ? -88.375 47.312 19.453 1 32.25 12 GLU B N 1
ATOM 1881 C CA . GLU B 1 12 ? -87.25 46.438 19.125 1 32.25 12 GLU B CA 1
ATOM 1882 C C . GLU B 1 12 ? -86 46.938 19.766 1 32.25 12 GLU B C 1
ATOM 1884 O O . GLU B 1 12 ? -85.438 47.938 19.359 1 32.25 12 GLU B O 1
ATOM 1889 N N . THR B 1 13 ? -85.875 47.25 21.016 1 31.47 13 THR B N 1
ATOM 1890 C CA . THR B 1 13 ? -84.562 47.812 21.484 1 31.47 13 THR B CA 1
ATOM 1891 C C . THR B 1 13 ? -83.5 46.781 21.328 1 31.47 13 THR B C 1
ATOM 1893 O O . THR B 1 13 ? -83.375 45.812 22.109 1 31.47 13 THR B O 1
ATOM 1896 N N . GLY B 1 14 ? -83.25 46.094 20.172 1 30.3 14 GLY B N 1
ATOM 1897 C CA . GLY B 1 14 ? -82.188 45.125 20.078 1 30.3 14 GLY B CA 1
ATOM 1898 C C . GLY B 1 14 ? -80.812 45.688 20.438 1 30.3 14 GLY B C 1
ATOM 1899 O O . GLY B 1 14 ? -80.312 46.562 19.75 1 30.3 14 GLY B O 1
ATOM 1900 N N . ASN B 1 15 ? -80.562 46 21.688 1 32.38 15 ASN B N 1
ATOM 1901 C CA . ASN B 1 15 ? -79.25 46.469 22.125 1 32.38 15 ASN B CA 1
ATOM 1902 C C . ASN B 1 15 ? -78.125 45.5 21.734 1 32.38 15 ASN B C 1
ATOM 1904 O O . ASN B 1 15 ? -78 44.406 22.297 1 32.38 15 ASN B O 1
ATOM 1908 N N . GLU B 1 16 ? -77.938 45.125 20.438 1 33.91 16 GLU B N 1
ATOM 1909 C CA . GLU B 1 16 ? -76.938 44.188 19.984 1 33.91 16 GLU B CA 1
ATOM 1910 C C . GLU B 1 16 ? -75.5 44.656 20.375 1 33.91 16 GLU B C 1
ATOM 1912 O O . GLU B 1 16 ? -74.875 45.406 19.641 1 33.91 16 GLU B O 1
ATOM 1917 N N . ASN B 1 17 ? -75.25 45.375 21.453 1 36.84 17 ASN B N 1
ATOM 1918 C CA . ASN B 1 17 ? -73.875 45.781 21.578 1 36.84 17 ASN B CA 1
ATOM 1919 C C . ASN B 1 17 ? -73 44.562 21.703 1 36.84 17 ASN B C 1
ATOM 1921 O O . ASN B 1 17 ? -72.938 43.875 22.719 1 36.84 17 ASN B O 1
ATOM 1925 N N . ASP B 1 18 ? -72.938 43.625 20.75 1 38.28 18 ASP B N 1
ATOM 1926 C CA . ASP B 1 18 ? -72 42.5 20.812 1 38.28 18 ASP B CA 1
ATOM 1927 C C . ASP B 1 18 ? -70.562 43 21 1 38.28 18 ASP B C 1
ATOM 1929 O O . ASP B 1 18 ? -70.062 43.844 20.25 1 38.28 18 ASP B O 1
ATOM 1933 N N . PRO B 1 19 ? -70.062 43.094 22.219 1 40.72 19 PRO B N 1
ATOM 1934 C CA . PRO B 1 19 ? -68.688 43.469 22.391 1 40.72 19 PRO B CA 1
ATOM 1935 C C . PRO B 1 19 ? -67.75 42.688 21.484 1 40.72 19 PRO B C 1
ATOM 1937 O O . PRO B 1 19 ? -67.938 41.5 21.281 1 40.72 19 PRO B O 1
ATOM 1940 N N . ILE B 1 20 ? -67.25 43.25 20.344 1 41.53 20 ILE B N 1
ATOM 1941 C CA . ILE B 1 20 ? -66.25 42.75 19.453 1 41.53 20 ILE B CA 1
ATOM 1942 C C . ILE B 1 20 ? -65.062 42.188 20.266 1 41.53 20 ILE B C 1
ATOM 1944 O O . ILE B 1 20 ? -64.5 42.938 21.062 1 41.53 20 ILE B O 1
ATOM 1948 N N . LEU B 1 21 ? -65.062 40.906 20.609 1 39.94 21 LEU B N 1
ATOM 1949 C CA . LEU B 1 21 ? -64 40.125 21.188 1 39.94 21 LEU B CA 1
ATOM 1950 C C . LEU B 1 21 ? -62.688 40.438 20.5 1 39.94 21 LEU B C 1
ATOM 1952 O O . LEU B 1 21 ? -62.594 40.438 19.281 1 39.94 21 LEU B O 1
ATOM 1956 N N . ALA B 1 22 ? -61.875 41.25 21.141 1 43.19 22 ALA B N 1
ATOM 1957 C CA . ALA B 1 22 ? -60.5 41.531 20.734 1 43.19 22 ALA B CA 1
ATOM 1958 C C . ALA B 1 22 ? -59.75 40.25 20.375 1 43.19 22 ALA B C 1
ATOM 1960 O O . ALA B 1 22 ? -59.969 39.188 20.984 1 43.19 22 ALA B O 1
ATOM 1961 N N . PRO B 1 23 ? -59.281 40.125 19.109 1 44.44 23 PRO B N 1
ATOM 1962 C CA . PRO B 1 23 ? -58.531 38.906 18.719 1 44.44 23 PRO B CA 1
ATOM 1963 C C . PRO B 1 23 ? -57.406 38.562 19.672 1 44.44 23 PRO B C 1
ATOM 1965 O O . PRO B 1 23 ? -56.719 39.469 20.188 1 44.44 23 PRO B O 1
ATOM 1968 N N . ARG B 1 24 ? -57.469 37.531 20.438 1 44.59 24 ARG B N 1
ATOM 1969 C CA . ARG B 1 24 ? -56.5 36.969 21.359 1 44.59 24 ARG B CA 1
ATOM 1970 C C . ARG B 1 24 ? -55.125 36.906 20.703 1 44.59 24 ARG B C 1
ATOM 1972 O O . ARG B 1 24 ? -54.969 36.312 19.625 1 44.59 24 ARG B O 1
ATOM 1979 N N . LYS B 1 25 ? -54.25 37.844 20.922 1 46.94 25 LYS B N 1
ATOM 1980 C CA . LYS B 1 25 ? -52.812 37.844 20.641 1 46.94 25 LYS B CA 1
ATOM 1981 C C . LYS B 1 25 ? -52.188 36.531 21.078 1 46.94 25 LYS B C 1
ATOM 1983 O O . LYS B 1 25 ? -51.281 36.531 21.922 1 46.94 25 LYS B O 1
ATOM 1988 N N . ARG B 1 26 ? -52.844 35.469 21.344 1 49.97 26 ARG B N 1
ATOM 1989 C CA . ARG B 1 26 ? -52.219 34.312 21.969 1 49.97 26 ARG B CA 1
ATOM 1990 C C . ARG B 1 26 ? -51.188 33.719 21.031 1 49.97 26 ARG B C 1
ATOM 1992 O O . ARG B 1 26 ? -50.344 32.906 21.453 1 49.97 26 ARG B O 1
ATOM 1999 N N . SER B 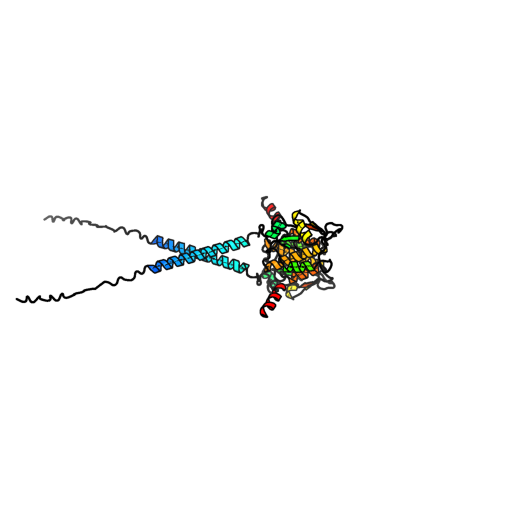1 27 ? -51.281 33.812 19.641 1 52.81 27 SER B N 1
ATOM 2000 C CA . SER B 1 27 ? -50.75 32.75 18.797 1 52.81 27 SER B CA 1
ATOM 2001 C C . SER B 1 27 ? -49.25 32.938 18.547 1 52.81 27 SER B C 1
ATOM 2003 O O . SER B 1 27 ? -48.562 32 18.172 1 52.81 27 SER B O 1
ATOM 2005 N N . LYS B 1 28 ? -48.781 34.125 18.766 1 61.72 28 LYS B N 1
ATOM 2006 C CA . LYS B 1 28 ? -47.406 34.406 18.344 1 61.72 28 LYS B CA 1
ATOM 2007 C C . LYS B 1 28 ? -46.406 33.75 19.312 1 61.72 28 LYS B C 1
ATOM 2009 O O . LYS B 1 28 ? -45.375 33.281 18.891 1 61.72 28 LYS B O 1
ATOM 2014 N N . LEU B 1 29 ? -46.938 33.719 20.562 1 61.91 29 LEU B N 1
ATOM 2015 C CA . LEU B 1 29 ? -46.031 33.188 21.578 1 61.91 29 LEU B CA 1
ATOM 2016 C C . LEU B 1 29 ? -45.812 31.703 21.375 1 61.91 29 LEU B C 1
ATOM 2018 O O . LEU B 1 29 ? -44.688 31.219 21.484 1 61.91 29 LEU B O 1
ATOM 2022 N N . GLY B 1 30 ? -46.844 31.188 20.719 1 65.75 30 GLY B N 1
ATOM 2023 C CA . GLY B 1 30 ? -46.781 29.75 20.469 1 65.75 30 GLY B CA 1
ATOM 2024 C C . GLY B 1 30 ? -45.906 29.375 19.297 1 65.75 30 GLY B C 1
ATOM 2025 O O . GLY B 1 30 ? -45.188 28.375 19.359 1 65.75 30 GLY B O 1
ATOM 2026 N N . TYR B 1 31 ? -45.875 30.312 18.438 1 74.12 31 TYR B N 1
ATOM 2027 C CA . TYR B 1 31 ? -45.094 30 17.234 1 74.12 31 TYR B CA 1
ATOM 2028 C C . TYR B 1 31 ? -43.625 30.203 17.469 1 74.12 31 TYR B C 1
ATOM 2030 O O . TYR B 1 31 ? -42.781 29.422 17 1 74.12 31 TYR B O 1
ATOM 2038 N N . VAL B 1 32 ? -43.406 31.25 18.266 1 76 32 VAL B N 1
ATOM 2039 C CA . VAL B 1 32 ? -42 31.531 18.562 1 76 32 VAL B CA 1
ATOM 2040 C C . VAL B 1 32 ? -41.406 30.391 19.391 1 76 32 VAL B C 1
ATOM 2042 O O . VAL B 1 32 ? -40.281 29.969 19.141 1 76 32 VAL B O 1
ATOM 2045 N N . THR B 1 33 ? -42.25 29.969 20.344 1 74.81 33 THR B N 1
ATOM 2046 C CA . THR B 1 33 ? -41.812 28.844 21.172 1 74.81 33 THR B CA 1
ATOM 2047 C C . THR B 1 33 ? -41.625 27.594 20.312 1 74.81 33 THR B C 1
ATOM 2049 O O . THR B 1 33 ? -40.656 26.844 20.531 1 74.81 33 THR B O 1
ATOM 2052 N N . ILE B 1 34 ? -42.406 27.5 19.344 1 75.25 34 ILE B N 1
ATOM 2053 C CA . ILE B 1 34 ? -42.312 26.328 18.469 1 75.25 34 ILE B CA 1
ATOM 2054 C C . ILE B 1 34 ? -41.062 26.438 17.594 1 75.25 34 ILE B C 1
ATOM 2056 O O . ILE B 1 34 ? -40.344 25.453 17.406 1 75.25 34 ILE B O 1
ATOM 2060 N N . LEU B 1 35 ? -40.781 27.578 17.188 1 78.5 35 LEU B N 1
ATOM 2061 C CA . LEU B 1 35 ? -39.625 27.797 16.328 1 78.5 35 LEU B CA 1
ATOM 2062 C C . LEU B 1 35 ? -38.344 27.594 17.109 1 78.5 35 LEU B C 1
ATOM 2064 O O . LEU B 1 35 ? -37.375 27.047 16.578 1 78.5 35 LEU B O 1
ATOM 2068 N N . ILE B 1 36 ? -38.469 27.969 18.328 1 75.06 36 ILE B N 1
ATOM 2069 C CA . ILE B 1 36 ? -37.281 27.812 19.172 1 75.06 36 ILE B CA 1
ATOM 2070 C C . ILE B 1 36 ? -37.031 26.328 19.453 1 75.06 36 ILE B C 1
ATOM 2072 O O . ILE B 1 36 ? -35.906 25.859 19.406 1 75.06 36 ILE B O 1
ATOM 2076 N N . ILE B 1 37 ? -38.125 25.609 19.594 1 75.88 37 ILE B N 1
ATOM 2077 C CA . ILE B 1 37 ? -38.031 24.172 19.859 1 75.88 37 ILE B CA 1
ATOM 2078 C C . ILE B 1 37 ? -37.531 23.453 18.609 1 75.88 37 ILE B C 1
ATOM 2080 O O . ILE B 1 37 ? -36.656 22.578 18.703 1 75.88 37 ILE B O 1
ATOM 2084 N N . ILE B 1 38 ? -37.906 23.875 17.5 1 75.12 38 ILE B N 1
ATOM 2085 C CA . ILE B 1 38 ? -37.5 23.25 16.25 1 75.12 38 ILE B CA 1
ATOM 2086 C C . ILE B 1 38 ? -36.031 23.516 16.016 1 75.12 38 ILE B C 1
ATOM 2088 O O . ILE B 1 38 ? -35.281 22.609 15.641 1 75.12 38 ILE B O 1
ATOM 2092 N N . LYS B 1 39 ? -35.75 24.734 16.297 1 72.75 39 LYS B N 1
ATOM 2093 C CA . LYS B 1 39 ? -34.344 25.094 16.141 1 72.75 39 LYS B CA 1
ATOM 2094 C C . LYS B 1 39 ? -33.438 24.281 17.078 1 72.75 39 LYS B C 1
ATOM 2096 O O . LYS B 1 39 ? -32.406 23.766 16.672 1 72.75 39 LYS B O 1
ATOM 2101 N N . ASP B 1 40 ? -33.938 24.109 18.281 1 72.38 40 ASP B N 1
ATOM 2102 C CA . ASP B 1 40 ? -33.156 23.328 19.25 1 72.38 40 ASP B CA 1
ATOM 2103 C C . ASP B 1 40 ? -33.094 21.859 18.828 1 72.38 40 ASP B C 1
ATOM 2105 O O . ASP B 1 40 ? -32.031 21.234 18.969 1 72.38 40 ASP B O 1
ATOM 2109 N N . VAL B 1 41 ? -34.125 21.391 18.312 1 70.25 41 VAL B N 1
ATOM 2110 C CA . VAL B 1 41 ? -34.156 20 17.891 1 70.25 41 VAL B CA 1
ATOM 2111 C C . VAL B 1 41 ? -33.188 19.797 16.719 1 70.25 41 VAL B C 1
ATOM 2113 O O . VAL B 1 41 ? -32.438 18.828 16.672 1 70.25 41 VAL B O 1
ATOM 2116 N N . ILE B 1 42 ? -33.188 20.766 15.867 1 73.06 42 ILE B N 1
ATOM 2117 C CA . ILE B 1 42 ? -32.312 20.672 14.695 1 73.06 42 ILE B CA 1
ATOM 2118 C C . ILE B 1 42 ? -30.844 20.719 15.141 1 73.06 42 ILE B C 1
ATOM 2120 O O . ILE B 1 42 ? -30.016 19.938 14.664 1 73.06 42 ILE B O 1
ATOM 2124 N N . LEU B 1 43 ? -30.688 21.562 16.109 1 72.69 43 LEU B N 1
ATOM 2125 C CA . LEU B 1 43 ? -29.328 21.719 16.594 1 72.69 43 LEU B CA 1
ATOM 2126 C C . LEU B 1 43 ? -28.859 20.469 17.312 1 72.69 43 LEU B C 1
ATOM 2128 O O . LEU B 1 43 ? -27.703 20.047 17.172 1 72.69 43 LEU B O 1
ATOM 2132 N N . VAL B 1 44 ? -29.688 19.859 18.078 1 68.38 44 VAL B N 1
ATOM 2133 C CA . VAL B 1 44 ? -29.375 18.625 18.781 1 68.38 44 VAL B CA 1
ATOM 2134 C C . VAL B 1 44 ? -29.141 17.5 17.781 1 68.38 44 VAL B C 1
ATOM 2136 O O . VAL B 1 44 ? -28.203 16.719 17.922 1 68.38 44 VAL B O 1
ATOM 2139 N N . VAL B 1 45 ? -29.938 17.516 16.766 1 69.44 45 VAL B N 1
ATOM 2140 C CA . VAL B 1 45 ? -29.828 16.469 15.758 1 69.44 45 VAL B CA 1
ATOM 2141 C C . VAL B 1 45 ? -28.516 16.625 14.977 1 69.44 45 VAL B C 1
ATOM 2143 O O . VAL B 1 45 ? -27.812 15.648 14.719 1 69.44 45 VAL B O 1
ATOM 2146 N N . LEU B 1 46 ? -28.219 17.828 14.781 1 70.44 46 LEU B N 1
ATOM 2147 C CA . LEU B 1 46 ? -26.984 18.078 14.055 1 70.44 46 LEU B CA 1
ATOM 2148 C C . LEU B 1 46 ? -25.766 17.766 14.922 1 70.44 46 LEU B C 1
ATOM 2150 O O . LEU B 1 46 ? -24.781 17.203 14.438 1 70.44 46 LEU B O 1
ATOM 2154 N N . ALA B 1 47 ? -25.844 18.109 16.188 1 67.69 47 ALA B N 1
ATOM 2155 C CA . ALA B 1 47 ? -24.766 17.797 17.125 1 67.69 47 ALA B CA 1
ATOM 2156 C C . ALA B 1 47 ? -24.594 16.281 17.281 1 67.69 47 ALA B C 1
ATOM 2158 O O . ALA B 1 47 ? -23.469 15.781 17.297 1 67.69 47 ALA B O 1
ATOM 2159 N N . LEU B 1 48 ? -25.594 15.586 17.328 1 67.69 48 LEU B N 1
ATOM 2160 C CA . LEU B 1 48 ? -25.562 14.125 17.438 1 67.69 48 LEU B CA 1
ATOM 2161 C C . LEU B 1 48 ? -25 13.5 16.172 1 67.69 48 LEU B C 1
ATOM 2163 O O . LEU B 1 48 ? -24.203 12.562 16.25 1 67.69 48 LEU B O 1
ATOM 2167 N N . ALA B 1 49 ? -25.312 14.031 15.117 1 64.56 49 ALA B N 1
ATOM 2168 C CA . ALA B 1 49 ? -24.797 13.531 13.844 1 64.56 49 ALA B CA 1
ATOM 2169 C C . ALA B 1 49 ? -23.281 13.734 13.75 1 64.56 49 ALA B C 1
ATOM 2171 O O . ALA B 1 49 ? -22.562 12.852 13.297 1 64.56 49 ALA B O 1
ATOM 2172 N N . ALA B 1 50 ? -22.828 14.828 14.211 1 61.78 50 ALA B N 1
ATOM 2173 C CA . ALA B 1 50 ? -21.406 15.141 14.203 1 61.78 50 ALA B CA 1
ATOM 2174 C C . ALA B 1 50 ? -20.641 14.227 15.164 1 61.78 50 ALA B C 1
ATOM 2176 O O . ALA B 1 50 ? -19.562 13.727 14.836 1 61.78 50 ALA B O 1
ATOM 2177 N N . ALA B 1 51 ? -21.109 14.047 16.297 1 61.06 51 ALA B N 1
ATOM 2178 C CA . ALA B 1 51 ? -20.5 13.156 17.281 1 61.06 51 ALA B CA 1
ATOM 2179 C C . ALA B 1 51 ? -20.422 11.727 16.75 1 61.06 51 ALA B C 1
ATOM 2181 O O . ALA B 1 51 ? -19.406 11.047 16.906 1 61.06 51 ALA B O 1
ATOM 2182 N N . ILE B 1 52 ? -21.406 11.344 16.125 1 59.19 52 ILE B N 1
ATOM 2183 C CA . ILE B 1 52 ? -21.438 10.008 15.531 1 59.19 52 ILE B CA 1
ATOM 2184 C C . ILE B 1 52 ? -20.375 9.922 14.43 1 59.19 52 ILE B C 1
ATOM 2186 O O . ILE B 1 52 ? -19.641 8.938 14.344 1 59.19 52 ILE B O 1
ATOM 2190 N N . ALA B 1 53 ? -20.266 10.938 13.703 1 55.31 53 ALA B N 1
ATOM 2191 C CA . ALA B 1 53 ? -19.281 10.961 12.617 1 55.31 53 ALA B CA 1
ATOM 2192 C C . ALA B 1 53 ? -17.859 10.859 13.164 1 55.31 53 ALA B C 1
ATOM 2194 O O . ALA B 1 53 ? -17.047 10.102 12.633 1 55.31 53 ALA B O 1
ATOM 2195 N N . VAL B 1 54 ? -17.578 11.656 14.109 1 52.59 54 VAL B N 1
ATOM 2196 C CA . VAL B 1 54 ? -16.266 11.633 14.734 1 52.59 54 VAL B CA 1
ATOM 2197 C C . VAL B 1 54 ? -16.031 10.258 15.367 1 52.59 54 VAL B C 1
ATOM 2199 O O . VAL B 1 54 ? -14.938 9.688 15.234 1 52.59 54 VAL B O 1
ATOM 2202 N N . TYR B 1 55 ? -17 9.844 16.141 1 51.66 55 TYR B N 1
ATOM 2203 C CA . TYR B 1 55 ? -16.922 8.516 16.734 1 51.66 55 TYR B CA 1
ATOM 2204 C C . TYR B 1 55 ? -16.688 7.449 15.68 1 51.66 55 TYR B C 1
ATOM 2206 O O . TYR B 1 55 ? -15.867 6.547 15.875 1 51.66 55 TYR B O 1
ATOM 2214 N N . MET B 1 56 ? -17.391 7.613 14.633 1 48 56 MET B N 1
ATOM 2215 C CA . MET B 1 56 ? -17.234 6.656 13.539 1 48 56 MET B CA 1
ATOM 2216 C C . MET B 1 56 ? -15.844 6.754 12.922 1 48 56 MET B C 1
ATOM 2218 O O . MET B 1 56 ? -15.289 5.75 12.477 1 48 56 MET B O 1
ATOM 2222 N N . GLN B 1 57 ? -15.375 7.914 12.844 1 45.44 57 GLN B N 1
ATOM 2223 C CA . GLN B 1 57 ? -14.039 8.133 12.297 1 45.44 57 GLN B CA 1
ATOM 2224 C C . GLN B 1 57 ? -12.969 7.586 13.242 1 45.44 57 GLN B C 1
ATOM 2226 O O . GLN B 1 57 ? -11.922 7.113 12.789 1 45.44 57 GLN B O 1
ATOM 2231 N N . SER B 1 58 ? -13.086 7.91 14.516 1 44.5 58 SER B N 1
ATOM 2232 C CA . SER B 1 58 ? -12.094 7.496 15.5 1 44.5 58 SER B CA 1
ATOM 2233 C C . SER B 1 58 ? -12.125 5.988 15.719 1 44.5 58 SER B C 1
ATOM 2235 O O . SER B 1 58 ? -11.258 5.438 16.406 1 44.5 58 SER B O 1
ATOM 2237 N N . ARG B 1 59 ? -13.164 5.359 15.539 1 41.62 59 ARG B N 1
ATOM 2238 C CA . ARG B 1 59 ? -13.188 3.924 15.797 1 41.62 59 ARG B CA 1
ATOM 2239 C C . ARG B 1 59 ? -12.328 3.172 14.789 1 41.62 59 ARG B C 1
ATOM 2241 O O . ARG B 1 59 ? -12.375 3.461 13.594 1 41.62 59 ARG B O 1
ATOM 2248 N N . PRO B 1 60 ? -11.219 2.742 15.312 1 43.56 60 PRO B N 1
ATOM 2249 C CA . PRO B 1 60 ? -10.609 1.794 14.367 1 43.56 60 PRO B CA 1
ATOM 2250 C C . PRO B 1 60 ? -11.648 0.979 13.602 1 43.56 60 PRO B C 1
ATOM 2252 O O . PRO B 1 60 ? -12.688 0.613 14.164 1 43.56 60 PRO B O 1
ATOM 2255 N N . THR B 1 61 ? -11.984 1.344 12.398 1 44.56 61 THR B N 1
ATOM 2256 C CA . THR B 1 61 ? -13.031 0.655 11.664 1 44.56 61 THR B CA 1
ATOM 2257 C C . THR B 1 61 ? -12.977 -0.849 11.914 1 44.56 61 THR B C 1
ATOM 2259 O O . THR B 1 61 ? -12.086 -1.534 11.414 1 44.56 61 THR B O 1
ATOM 2262 N N . SER B 1 62 ? -13.023 -1.214 13.125 1 47.94 62 SER B N 1
ATOM 2263 C CA . SER B 1 62 ? -13.383 -2.627 13.164 1 47.94 62 SER B CA 1
ATOM 2264 C C . SER B 1 62 ? -14.445 -2.959 12.117 1 47.94 62 SER B C 1
ATOM 2266 O O . SER B 1 62 ? -15.469 -2.279 12.023 1 47.94 62 SER B O 1
ATOM 2268 N N . THR B 1 63 ? -14.047 -3.066 10.898 1 55.34 63 THR B N 1
ATOM 2269 C CA . THR B 1 63 ? -15.023 -3.377 9.859 1 55.34 63 THR B CA 1
ATOM 2270 C C . THR B 1 63 ? -16.047 -4.383 10.367 1 55.34 63 THR B C 1
ATOM 2272 O O . THR B 1 63 ? -17.031 -4.676 9.68 1 55.34 63 THR B O 1
ATOM 2275 N N . GLY B 1 64 ? -16.078 -4.457 11.773 1 64.44 64 GLY B N 1
ATOM 2276 C CA . GLY B 1 64 ? -17.031 -5.469 12.203 1 64.44 64 GLY B CA 1
ATOM 2277 C C . GLY B 1 64 ? -16.984 -6.73 11.367 1 64.44 64 GLY B C 1
ATOM 2278 O O . GLY B 1 64 ? -15.906 -7.301 11.148 1 64.44 64 GLY B O 1
ATOM 2279 N N . THR B 1 65 ? -18.078 -7.227 11.008 1 80.88 65 THR B N 1
ATOM 2280 C CA . THR B 1 65 ? -18.266 -8.367 10.109 1 80.88 65 THR B CA 1
ATOM 2281 C C . THR B 1 65 ? -18.625 -7.891 8.703 1 80.88 65 THR B C 1
ATOM 2283 O O . THR B 1 65 ? -19.312 -8.594 7.969 1 80.88 65 THR B O 1
ATOM 2286 N N . ARG B 1 66 ? -18.062 -6.66 8.367 1 91.19 66 ARG B N 1
ATOM 2287 C CA . ARG B 1 66 ? -18.578 -6.012 7.164 1 91.19 66 ARG B CA 1
ATOM 2288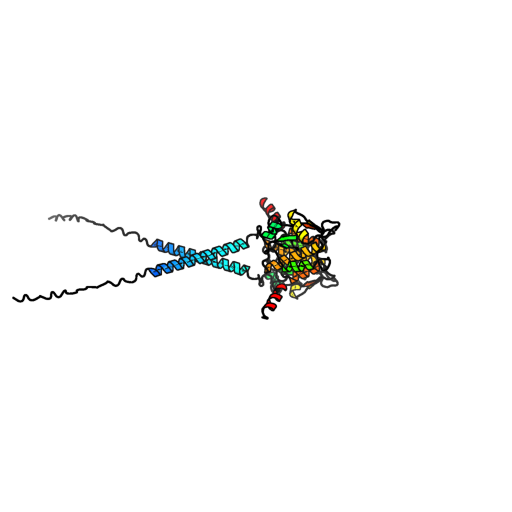 C C . ARG B 1 66 ? -18.062 -6.703 5.91 1 91.19 66 ARG B C 1
ATOM 2290 O O . ARG B 1 66 ? -18.594 -6.512 4.82 1 91.19 66 ARG B O 1
ATOM 2297 N N . CYS B 1 67 ? -17 -7.473 6.102 1 95.81 67 CYS B N 1
ATOM 2298 C CA . CYS B 1 67 ? -16.484 -8.164 4.93 1 95.81 67 CYS B CA 1
ATOM 2299 C C . CYS B 1 67 ? -16.625 -9.68 5.082 1 95.81 67 CYS B C 1
ATOM 2301 O O . CYS B 1 67 ? -15.914 -10.438 4.43 1 95.81 67 CYS B O 1
ATOM 2303 N N . ASP B 1 68 ? -17.562 -10.086 5.961 1 96.44 68 ASP B N 1
ATOM 2304 C CA . ASP B 1 68 ? -17.828 -11.508 6.145 1 96.44 68 ASP B CA 1
ATOM 2305 C C . ASP B 1 68 ? -18.969 -11.969 5.246 1 96.44 68 ASP B C 1
ATOM 2307 O O . ASP B 1 68 ? -19.875 -11.188 4.93 1 96.44 68 ASP B O 1
ATOM 2311 N N . CYS B 1 69 ? -18.875 -13.227 4.867 1 97.38 69 CYS B N 1
ATOM 2312 C CA . CYS B 1 69 ? -19.875 -13.797 3.953 1 97.38 69 CYS B CA 1
ATOM 2313 C C . CYS B 1 69 ? -20.453 -15.086 4.508 1 97.38 69 CYS B C 1
ATOM 2315 O O . CYS B 1 69 ? -20.469 -16.109 3.816 1 97.38 69 CYS B O 1
ATOM 2317 N N . GLY B 1 70 ? -20.969 -15.062 5.742 1 95.12 70 GLY B N 1
ATOM 2318 C CA . GLY B 1 70 ? -21.656 -16.203 6.336 1 95.12 70 GLY B CA 1
ATOM 2319 C C . GLY B 1 70 ? -20.734 -17.359 6.641 1 95.12 70 GLY B C 1
ATOM 2320 O O . GLY B 1 70 ? -19.562 -17.172 6.938 1 95.12 70 GLY B O 1
ATOM 2321 N N . SER B 1 71 ? -21.375 -18.625 6.676 1 95.25 71 SER B N 1
ATOM 2322 C CA . SER B 1 71 ? -20.609 -19.797 7.109 1 95.25 71 SER B CA 1
ATOM 2323 C C . SER B 1 71 ? -20.562 -20.859 6.012 1 95.25 71 SER B C 1
ATOM 2325 O O . SER B 1 71 ? -20.078 -21.969 6.234 1 95.25 71 SER B O 1
ATOM 2327 N N . SER B 1 72 ? -21.094 -20.547 4.867 1 97.56 72 SER B N 1
ATOM 2328 C CA . SER B 1 72 ? -21.031 -21.422 3.701 1 97.56 72 SER B CA 1
ATOM 2329 C C . SER B 1 72 ? -21.125 -20.625 2.404 1 97.56 72 SER B C 1
ATOM 2331 O O . SER B 1 72 ? -21.594 -19.484 2.4 1 97.56 72 SER B O 1
ATOM 2333 N N . THR B 1 73 ? -20.656 -21.266 1.306 1 98.44 73 THR B N 1
ATOM 2334 C CA . THR B 1 73 ? -20.734 -20.594 0.021 1 98.44 73 THR B CA 1
ATOM 2335 C C . THR B 1 73 ? -22.188 -20.375 -0.381 1 98.44 73 THR B C 1
ATOM 2337 O O . THR B 1 73 ? -22.516 -19.375 -1.021 1 98.44 73 THR B O 1
ATOM 2340 N N . ALA B 1 74 ? -23.047 -21.281 -0.006 1 97.88 74 ALA B N 1
ATOM 2341 C CA . ALA B 1 74 ? -24.469 -21.094 -0.259 1 97.88 74 ALA B CA 1
ATOM 2342 C C . ALA B 1 74 ? -24.984 -19.859 0.446 1 97.88 74 ALA B C 1
ATOM 2344 O O . ALA B 1 74 ? -25.672 -19.031 -0.164 1 97.88 74 ALA B O 1
ATOM 2345 N N . GLU B 1 75 ? -24.672 -19.75 1.696 1 97.88 75 GLU B N 1
ATOM 2346 C CA . GLU B 1 75 ? -25.078 -18.562 2.451 1 97.88 75 GLU B CA 1
ATOM 2347 C C . GLU B 1 75 ? -24.453 -17.297 1.869 1 97.88 75 GLU B C 1
ATOM 2349 O O . GLU B 1 75 ? -25.109 -16.25 1.805 1 97.88 75 GLU B O 1
ATOM 2354 N N . ALA B 1 76 ? -23.203 -17.422 1.479 1 98.38 76 ALA B N 1
ATOM 2355 C CA . ALA B 1 76 ? -22.516 -16.281 0.873 1 98.38 76 ALA B CA 1
ATOM 2356 C C . ALA B 1 76 ? -23.281 -15.766 -0.346 1 98.38 76 ALA B C 1
ATOM 2358 O O . ALA B 1 76 ? -23.5 -14.555 -0.487 1 98.38 76 ALA B O 1
ATOM 2359 N N . ARG B 1 77 ? -23.703 -16.688 -1.184 1 98.19 77 ARG B N 1
ATOM 2360 C CA . ARG B 1 77 ? -24.453 -16.312 -2.381 1 98.19 77 ARG B CA 1
ATOM 2361 C C . ARG B 1 77 ? -25.766 -15.617 -2.014 1 98.19 77 ARG B C 1
ATOM 2363 O O . ARG B 1 77 ? -26.141 -14.625 -2.635 1 98.19 77 ARG B O 1
ATOM 2370 N N . THR B 1 78 ? -26.391 -16.109 -0.951 1 97.19 78 THR B N 1
ATOM 2371 C CA . THR B 1 78 ? -27.656 -15.531 -0.506 1 97.19 78 THR B CA 1
ATOM 2372 C C . THR B 1 78 ? -27.453 -14.117 0.025 1 97.19 78 THR B C 1
ATOM 2374 O O . THR B 1 78 ? -28.312 -13.258 -0.123 1 97.19 78 THR B O 1
ATOM 2377 N N . MET B 1 79 ? -26.297 -13.914 0.546 1 96.25 79 MET B N 1
ATOM 2378 C CA . MET B 1 79 ? -25.969 -12.617 1.131 1 96.25 79 MET B CA 1
ATOM 2379 C C . MET B 1 79 ? -25.484 -11.641 0.058 1 96.25 79 MET B C 1
ATOM 2381 O O . MET B 1 79 ? -25.172 -10.484 0.357 1 96.25 79 MET B O 1
ATOM 2385 N N . GLY B 1 80 ? -25.391 -12.102 -1.199 1 97.94 80 GLY B N 1
ATOM 2386 C CA . GLY B 1 80 ? -24.953 -11.25 -2.295 1 97.94 80 GLY B CA 1
ATOM 2387 C C . GLY B 1 80 ? -23.438 -11.172 -2.43 1 97.94 80 GLY B C 1
ATOM 2388 O O . GLY B 1 80 ? -22.922 -10.328 -3.168 1 97.94 80 GLY B O 1
ATOM 2389 N N . CYS B 1 81 ? -22.766 -12.039 -1.671 1 98.5 81 CYS B N 1
ATOM 2390 C CA . CYS B 1 81 ? -21.312 -12.086 -1.775 1 98.5 81 CYS B CA 1
ATOM 2391 C C . CYS B 1 81 ? -20.875 -12.727 -3.088 1 98.5 81 CYS B C 1
ATOM 2393 O O . CYS B 1 81 ? -21.641 -13.477 -3.699 1 98.5 81 CYS B O 1
ATOM 2395 N N . LYS B 1 82 ? -19.656 -12.375 -3.523 1 98.56 82 LYS B N 1
ATOM 2396 C CA . LYS B 1 82 ? -19 -12.961 -4.688 1 98.56 82 LYS B CA 1
ATOM 2397 C C . LYS B 1 82 ? -17.562 -13.375 -4.367 1 98.56 82 LYS B C 1
ATOM 2399 O O . LYS B 1 82 ? -16.938 -12.805 -3.469 1 98.56 82 LYS B O 1
ATOM 2404 N N . TYR B 1 83 ? -17.172 -14.344 -5.086 1 98.56 83 TYR B N 1
ATOM 2405 C CA . TYR B 1 83 ? -15.773 -14.742 -4.926 1 98.56 83 TYR B CA 1
ATOM 2406 C C . TYR B 1 83 ? -14.836 -13.719 -5.555 1 98.56 83 TYR B C 1
ATOM 2408 O O . TYR B 1 83 ? -14.977 -13.383 -6.734 1 98.56 83 TYR B O 1
ATOM 2416 N N . ASP B 1 84 ? -13.969 -13.172 -4.738 1 98.62 84 ASP B N 1
ATOM 2417 C CA . ASP B 1 84 ? -12.938 -12.219 -5.152 1 98.62 84 ASP B CA 1
ATOM 2418 C C . ASP B 1 84 ? -11.594 -12.922 -5.355 1 98.62 84 ASP B C 1
ATOM 2420 O O . ASP B 1 84 ? -10.984 -13.398 -4.398 1 98.62 84 ASP B O 1
ATOM 2424 N N . THR B 1 85 ? -11.094 -12.898 -6.535 1 98.31 85 THR B N 1
ATOM 2425 C CA . THR B 1 85 ? -9.898 -13.656 -6.879 1 98.31 85 THR B CA 1
ATOM 2426 C C . THR B 1 85 ? -8.648 -12.984 -6.32 1 98.31 85 THR B C 1
ATOM 2428 O O . THR B 1 85 ? -7.625 -13.648 -6.102 1 98.31 85 THR B O 1
ATOM 2431 N N . ILE B 1 86 ? -8.656 -11.688 -6.066 1 98.44 86 ILE B N 1
ATOM 2432 C CA . ILE B 1 86 ? -7.516 -11.031 -5.43 1 98.44 86 ILE B CA 1
ATOM 2433 C C . ILE B 1 86 ? -7.422 -11.469 -3.969 1 98.44 86 ILE B C 1
ATOM 2435 O O . ILE B 1 86 ? -6.348 -11.836 -3.492 1 98.44 86 ILE B O 1
ATOM 2439 N N . ALA B 1 87 ? -8.578 -11.531 -3.285 1 98 87 ALA B N 1
ATOM 2440 C CA . ALA B 1 87 ? -8.641 -11.789 -1.848 1 98 87 ALA B CA 1
ATOM 2441 C C . ALA B 1 87 ? -8.594 -13.281 -1.556 1 98 87 ALA B C 1
ATOM 2443 O O . ALA B 1 87 ? -8.359 -13.695 -0.417 1 98 87 ALA B O 1
ATOM 2444 N N . ALA B 1 88 ? -8.844 -14.141 -2.611 1 98.06 88 ALA B N 1
ATOM 2445 C CA . ALA B 1 88 ? -9.094 -15.555 -2.361 1 98.06 88 ALA B CA 1
ATOM 2446 C C . ALA B 1 88 ? -10.125 -15.742 -1.25 1 98.06 88 ALA B C 1
ATOM 2448 O O . ALA B 1 88 ? -9.891 -16.469 -0.288 1 98.06 88 ALA B O 1
ATOM 2449 N N . ALA B 1 89 ? -11.289 -15.078 -1.423 1 98.38 89 ALA B N 1
ATOM 2450 C CA . ALA B 1 89 ? -12.352 -15.07 -0.418 1 98.38 89 ALA B CA 1
ATOM 2451 C C . ALA B 1 89 ? -13.68 -14.641 -1.029 1 98.38 89 ALA B C 1
ATOM 2453 O O . ALA B 1 89 ? -13.711 -14 -2.08 1 98.38 89 ALA B O 1
ATOM 2454 N N . TRP B 1 90 ? -14.711 -15.109 -0.4 1 98.5 90 TRP B N 1
ATOM 2455 C CA . TRP B 1 90 ? -16.016 -14.516 -0.659 1 98.5 90 TRP B CA 1
ATOM 2456 C C . TRP B 1 90 ? -16.156 -13.18 0.068 1 98.5 90 TRP B C 1
ATOM 2458 O O . TRP B 1 90 ? -15.891 -13.086 1.268 1 98.5 90 TRP B O 1
ATOM 2468 N N . LEU B 1 91 ? -16.484 -12.117 -0.725 1 98.31 91 LEU B N 1
ATOM 2469 C CA . LEU B 1 91 ? -16.625 -10.781 -0.153 1 98.31 91 LEU B CA 1
ATOM 2470 C C . LEU B 1 91 ? -17.969 -10.156 -0.549 1 98.31 91 LEU B C 1
ATOM 2472 O O . LEU B 1 91 ? -18.469 -10.398 -1.65 1 98.31 91 LEU B O 1
ATOM 2476 N N . PRO B 1 92 ? -18.562 -9.406 0.354 1 97.69 92 PRO B N 1
ATOM 2477 C CA . PRO B 1 92 ? -19.734 -8.617 -0.055 1 97.69 92 PRO B CA 1
ATOM 2478 C C . PRO B 1 92 ? -19.359 -7.457 -0.979 1 97.69 92 PRO B C 1
ATOM 2480 O O . PRO B 1 92 ? -18.188 -7.094 -1.076 1 97.69 92 PRO B O 1
ATOM 2483 N N . PRO B 1 93 ? -20.312 -6.914 -1.677 1 97.06 93 PRO B N 1
ATOM 2484 C CA . PRO B 1 93 ? -20.031 -5.922 -2.715 1 97.06 93 PRO B CA 1
ATOM 2485 C C . PRO B 1 93 ? -19.234 -4.723 -2.186 1 97.06 93 PRO B C 1
ATOM 2487 O O . PRO B 1 93 ? -18.406 -4.168 -2.9 1 97.06 93 PRO B O 1
ATOM 2490 N N . GLN B 1 94 ? -19.422 -4.32 -0.942 1 96.12 94 GLN B N 1
ATOM 2491 C CA . GLN B 1 94 ? -18.766 -3.125 -0.415 1 96.12 94 GLN B CA 1
ATOM 2492 C C . GLN B 1 94 ? -17.281 -3.355 -0.21 1 96.12 94 GLN B C 1
ATOM 2494 O O . GLN B 1 94 ? -16.516 -2.406 -0.002 1 96.12 94 GLN B O 1
ATOM 2499 N N . CYS B 1 95 ? -16.859 -4.648 -0.296 1 97.44 95 CYS B N 1
ATOM 2500 C CA . CYS B 1 95 ? -15.461 -4.969 -0.065 1 97.44 95 CYS B CA 1
ATOM 2501 C C . CYS B 1 95 ? -14.789 -5.418 -1.354 1 97.44 95 CYS B C 1
ATOM 2503 O O . CYS B 1 95 ? -13.672 -5.938 -1.327 1 97.44 95 CYS B O 1
ATOM 2505 N N . ILE B 1 96 ? -15.453 -5.238 -2.488 1 98.12 96 ILE B N 1
ATOM 2506 C CA . ILE B 1 96 ? -14.906 -5.68 -3.768 1 98.12 96 ILE B CA 1
ATOM 2507 C C . ILE B 1 96 ? -14.633 -4.473 -4.656 1 98.12 96 ILE B C 1
ATOM 2509 O O . ILE B 1 96 ? -15.516 -3.635 -4.867 1 98.12 96 ILE B O 1
ATOM 2513 N N . ASP B 1 97 ? -13.406 -4.348 -5.078 1 97.38 97 ASP B N 1
ATOM 2514 C CA . ASP B 1 97 ? -13.086 -3.461 -6.191 1 97.38 97 ASP B CA 1
ATOM 2515 C C . ASP B 1 97 ? -13.211 -4.191 -7.527 1 97.38 97 ASP B C 1
ATOM 2517 O O . ASP B 1 97 ? -12.234 -4.75 -8.023 1 97.38 97 ASP B O 1
ATOM 2521 N N . SER B 1 98 ? -14.383 -4.129 -8.125 1 97.19 98 SER B N 1
ATOM 2522 C CA . SER B 1 98 ? -14.719 -4.973 -9.266 1 97.19 98 SER B CA 1
ATOM 2523 C C . SER B 1 98 ? -13.828 -4.66 -10.469 1 97.19 98 SER B C 1
ATOM 2525 O O . SER B 1 98 ? -13.469 -5.559 -11.227 1 97.19 98 SER B O 1
ATOM 2527 N N . GLU B 1 99 ? -13.531 -3.402 -10.672 1 96.38 99 GLU B N 1
ATOM 2528 C CA . GLU B 1 99 ? -12.648 -3.033 -11.773 1 96.38 99 GLU B CA 1
ATOM 2529 C C . GLU B 1 99 ? -11.258 -3.641 -11.602 1 96.38 99 GLU B C 1
ATOM 2531 O O . GLU B 1 99 ? -10.68 -4.156 -12.562 1 96.38 99 GLU B O 1
ATOM 2536 N N . LEU B 1 100 ? -10.758 -3.574 -10.406 1 97.38 100 LEU B N 1
ATOM 2537 C CA . LEU B 1 100 ? -9.43 -4.113 -10.117 1 97.38 100 LEU B CA 1
ATOM 2538 C C . LEU B 1 100 ? -9.422 -5.633 -10.25 1 97.38 100 LEU B C 1
ATOM 2540 O O . LEU B 1 100 ? -8.445 -6.211 -10.742 1 97.38 100 LEU B O 1
ATOM 2544 N N . VAL B 1 101 ? -10.516 -6.301 -9.828 1 98.19 101 VAL B N 1
ATOM 2545 C CA . VAL B 1 101 ? -10.641 -7.75 -9.953 1 98.19 101 VAL B CA 1
ATOM 2546 C C . VAL B 1 101 ? -10.609 -8.141 -11.43 1 98.19 101 VAL B C 1
ATOM 2548 O O . VAL B 1 101 ? -9.938 -9.102 -11.812 1 98.19 101 VAL B O 1
ATOM 2551 N N . ALA B 1 102 ? -11.344 -7.402 -12.211 1 97.5 102 ALA B N 1
ATOM 2552 C CA . ALA B 1 102 ? -11.375 -7.684 -13.648 1 97.5 102 ALA B CA 1
ATOM 2553 C C . ALA B 1 102 ? -9.984 -7.578 -14.258 1 97.5 102 ALA B C 1
ATOM 2555 O O . ALA B 1 102 ? -9.602 -8.398 -15.102 1 97.5 102 ALA B O 1
ATOM 2556 N N . GLU B 1 103 ? -9.273 -6.59 -13.891 1 96.81 103 GLU B N 1
ATOM 2557 C CA . GLU B 1 103 ? -7.902 -6.441 -14.367 1 96.81 103 GLU B CA 1
ATOM 2558 C C . GLU B 1 103 ? -7.023 -7.598 -13.898 1 96.81 103 GLU B C 1
ATOM 2560 O O . GLU B 1 103 ? -6.273 -8.172 -14.688 1 96.81 103 GLU B O 1
ATOM 2565 N N . PHE B 1 104 ? -7.113 -7.965 -12.672 1 98.38 104 PHE B N 1
ATOM 2566 C CA . PHE B 1 104 ? -6.312 -9.023 -12.07 1 98.38 104 PHE B CA 1
ATOM 2567 C C . PHE B 1 104 ? -6.512 -10.336 -12.805 1 98.38 104 PHE B C 1
ATOM 2569 O O . PHE B 1 104 ? -5.551 -11.086 -13.023 1 98.38 104 PHE B O 1
ATOM 2576 N N . GLU B 1 105 ? -7.695 -10.586 -13.18 1 97.5 105 GLU B N 1
ATOM 2577 C CA . GLU B 1 105 ? -8.055 -11.859 -13.789 1 97.5 105 GLU B CA 1
ATOM 2578 C C . GLU B 1 105 ? -7.418 -12.016 -15.164 1 97.5 105 GLU B C 1
ATOM 2580 O O . GLU B 1 105 ? -7.398 -13.109 -15.727 1 97.5 105 GLU B O 1
ATOM 2585 N N . LYS B 1 106 ? -6.793 -10.977 -15.617 1 97.12 106 LYS B N 1
ATOM 2586 C CA . LYS B 1 106 ? -6.148 -11.031 -16.922 1 97.12 106 LYS B CA 1
ATOM 2587 C C . LYS B 1 106 ? -4.629 -11.047 -16.797 1 97.12 106 LYS B C 1
ATOM 2589 O O . LYS B 1 106 ? -3.912 -11.016 -17.797 1 97.12 106 LYS B O 1
ATOM 2594 N N . MET B 1 107 ? -4.137 -11.141 -15.625 1 96.69 107 MET B N 1
ATOM 2595 C CA . MET B 1 107 ? -2.705 -10.984 -15.391 1 96.69 107 MET B CA 1
ATOM 2596 C C . MET B 1 107 ? -2.047 -12.336 -15.141 1 96.69 107 MET B C 1
ATOM 2598 O O . MET B 1 107 ? -0.856 -12.406 -14.836 1 96.69 107 MET B O 1
ATOM 2602 N N . GLY B 1 108 ? -2.818 -13.398 -15.227 1 96.44 108 GLY B N 1
ATOM 2603 C CA . GLY B 1 108 ? -2.305 -14.719 -14.898 1 96.44 108 GLY B CA 1
ATOM 2604 C C . GLY B 1 108 ? -1.304 -15.242 -15.906 1 96.44 108 GLY B C 1
ATOM 2605 O O . GLY B 1 108 ? -1.171 -14.688 -17 1 96.44 108 GLY B O 1
ATOM 2606 N N . ASP B 1 109 ? -0.59 -16.234 -15.578 1 95 109 ASP B N 1
ATOM 2607 C CA . ASP B 1 109 ? 0.453 -16.812 -16.422 1 95 109 ASP B CA 1
ATOM 2608 C C . ASP B 1 109 ? -0.071 -18.031 -17.188 1 95 109 ASP B C 1
ATOM 2610 O O . ASP B 1 109 ? 0.699 -18.734 -17.844 1 95 109 ASP B O 1
ATOM 2614 N N . GLY B 1 110 ? -1.353 -18.297 -17.078 1 94.38 110 GLY B N 1
ATOM 2615 C CA . GLY B 1 110 ? -1.972 -19.344 -17.875 1 94.38 110 GLY B CA 1
ATOM 2616 C C . GLY B 1 110 ? -2.395 -18.875 -19.25 1 94.38 110 GLY B C 1
ATOM 2617 O O . GLY B 1 110 ? -2.055 -17.766 -19.672 1 94.38 110 GLY B O 1
ATOM 2618 N N . GLU B 1 111 ? -3.029 -19.797 -19.922 1 92.94 111 GLU B N 1
ATOM 2619 C CA . GLU B 1 111 ? -3.512 -19.469 -21.25 1 92.94 111 GLU B CA 1
ATOM 2620 C C . GLU B 1 111 ? -4.422 -18.234 -21.234 1 92.94 111 GLU B C 1
ATOM 2622 O O . GLU B 1 111 ? -5.293 -18.125 -20.359 1 92.94 111 GLU B O 1
ATOM 2627 N N . ASN B 1 112 ? -4.184 -17.266 -22.109 1 93 112 ASN B N 1
ATOM 2628 C CA . ASN B 1 112 ? -4.992 -16.062 -22.281 1 93 112 ASN B CA 1
ATOM 2629 C C . ASN B 1 112 ? -4.992 -15.203 -21.016 1 93 112 ASN B C 1
ATOM 2631 O O . ASN B 1 112 ? -5.984 -14.539 -20.719 1 93 112 ASN B O 1
ATOM 2635 N N . GLY B 1 113 ? -3.975 -15.344 -20.125 1 95.75 113 GLY B N 1
ATOM 2636 C CA . GLY B 1 113 ? -3.828 -14.492 -18.953 1 95.75 113 GLY B CA 1
ATOM 2637 C C . GLY B 1 113 ? -4.598 -15 -17.75 1 95.75 113 GLY B C 1
ATOM 2638 O O . GLY B 1 113 ? -4.766 -14.281 -16.766 1 95.75 113 GLY B O 1
ATOM 2639 N N . THR B 1 114 ? -5.055 -16.25 -17.906 1 96.19 114 THR B N 1
ATOM 2640 C CA . THR B 1 114 ? -5.82 -16.812 -16.797 1 96.19 114 THR B CA 1
ATOM 2641 C C . THR B 1 114 ? -4.891 -17.328 -15.695 1 96.19 114 THR B C 1
ATOM 2643 O O . THR B 1 114 ? -3.725 -17.625 -15.961 1 96.19 114 THR B O 1
ATOM 2646 N N . TRP B 1 115 ? -5.426 -17.328 -14.523 1 97.88 115 TRP B N 1
ATOM 2647 C CA . TRP B 1 115 ? -4.68 -17.922 -13.422 1 97.88 115 TRP B CA 1
ATOM 2648 C C . TRP B 1 115 ? -4.832 -19.438 -13.414 1 97.88 115 TRP B C 1
ATOM 2650 O O . TRP B 1 115 ? -5.828 -19.969 -13.906 1 97.88 115 TRP B O 1
ATOM 2660 N N . GLN B 1 116 ? -3.832 -20.078 -12.922 1 97.5 116 GLN B N 1
ATOM 2661 C CA . GLN B 1 116 ? -3.875 -21.531 -12.766 1 97.5 116 GLN B CA 1
ATOM 2662 C C . GLN B 1 116 ? -3.973 -21.922 -11.297 1 97.5 116 GLN B C 1
ATOM 2664 O O . GLN B 1 116 ? -3.102 -21.578 -10.5 1 97.5 116 GLN B O 1
ATOM 2669 N N . TYR B 1 117 ? -4.98 -22.625 -10.945 1 98.38 117 TYR B N 1
ATOM 2670 C CA . TYR B 1 117 ? -5.211 -23.172 -9.609 1 98.38 117 TYR B CA 1
ATOM 2671 C C . TYR B 1 117 ? -5.203 -24.688 -9.625 1 98.38 117 TYR B C 1
ATOM 2673 O O . TYR B 1 117 ? -5.848 -25.312 -10.477 1 98.38 117 TYR B O 1
ATOM 2681 N N . TRP B 1 118 ? -4.496 -25.297 -8.727 1 98.44 118 TRP B N 1
ATOM 2682 C CA . TRP B 1 118 ? -4.383 -26.75 -8.719 1 98.44 118 TRP B CA 1
ATOM 2683 C C . TRP B 1 118 ? -4.82 -27.328 -7.371 1 98.44 118 TRP B C 1
ATOM 2685 O O . TRP B 1 118 ? -4.758 -26.641 -6.348 1 98.44 118 TRP B O 1
ATOM 2695 N N . VAL B 1 119 ? -5.18 -28.547 -7.348 1 97.69 119 VAL B N 1
ATOM 2696 C CA . VAL B 1 119 ? -5.688 -29.219 -6.16 1 97.69 119 VAL B CA 1
ATOM 2697 C C . VAL B 1 119 ? -4.527 -29.609 -5.25 1 97.69 119 VAL B C 1
ATOM 2699 O O . VAL B 1 119 ? -4.723 -29.859 -4.059 1 97.69 119 VAL B O 1
ATOM 2702 N N . ASP B 1 120 ? -3.314 -29.688 -5.855 1 96 120 ASP B N 1
ATOM 2703 C CA . ASP B 1 120 ? -2.18 -30.172 -5.07 1 96 120 ASP B CA 1
ATOM 2704 C C . ASP B 1 120 ? -0.874 -29.547 -5.555 1 96 120 ASP B C 1
ATOM 2706 O O . ASP B 1 120 ? -0.856 -28.844 -6.566 1 96 120 ASP B O 1
ATOM 2710 N N . ALA B 1 121 ? 0.154 -29.828 -4.859 1 95 121 ALA B N 1
ATOM 2711 C CA . ALA B 1 121 ? 1.463 -29.234 -5.145 1 95 121 ALA B CA 1
ATOM 2712 C C . ALA B 1 121 ? 2.059 -29.828 -6.418 1 95 121 ALA B C 1
ATOM 2714 O O . ALA B 1 121 ? 2.902 -29.203 -7.066 1 95 121 ALA B O 1
ATOM 2715 N N . GLU B 1 122 ? 1.618 -31.047 -6.82 1 95.56 122 GLU B N 1
ATOM 2716 C CA . GLU B 1 122 ? 2.121 -31.75 -8 1 95.56 122 GLU B CA 1
ATOM 2717 C C . GLU B 1 122 ? 1.421 -31.25 -9.266 1 95.56 122 GLU B C 1
ATOM 2719 O O . GLU B 1 122 ? 1.8 -31.625 -10.375 1 95.56 122 GLU B O 1
ATOM 2724 N N . HIS B 1 123 ? 0.425 -30.359 -9.102 1 95.81 123 HIS B N 1
ATOM 2725 C CA . HIS B 1 123 ? -0.316 -29.797 -10.227 1 95.81 123 HIS B CA 1
ATOM 2726 C C . HIS B 1 123 ? -0.976 -30.906 -11.055 1 95.81 123 HIS B C 1
ATOM 2728 O O . HIS B 1 123 ? -0.901 -30.891 -12.281 1 95.81 123 HIS B O 1
ATOM 2734 N N . SER B 1 124 ? -1.632 -31.797 -10.344 1 97.12 124 SER B N 1
ATOM 2735 C CA . SER B 1 124 ? -2.215 -32.969 -10.992 1 97.12 124 SER B CA 1
ATOM 2736 C C . SER B 1 124 ? -3.512 -32.594 -11.711 1 97.12 124 SER B C 1
ATOM 2738 O O . SER B 1 124 ? -3.875 -33.25 -12.703 1 97.12 124 SER B O 1
ATOM 2740 N N . ARG B 1 125 ? -4.195 -31.641 -11.125 1 97.75 125 ARG B N 1
ATOM 2741 C CA . ARG B 1 125 ? -5.477 -31.266 -11.703 1 97.75 125 ARG B CA 1
ATOM 2742 C C . ARG B 1 125 ? -5.758 -29.781 -11.484 1 97.75 125 ARG B C 1
ATOM 2744 O O . ARG B 1 125 ? -5.641 -29.281 -10.367 1 97.75 125 ARG B O 1
ATOM 2751 N N . LEU B 1 126 ? -6.23 -29.172 -12.547 1 97.44 126 LEU B N 1
ATOM 2752 C CA . LEU B 1 126 ? -6.641 -27.766 -12.461 1 97.44 126 LEU B CA 1
ATOM 2753 C C . LEU B 1 126 ? -8.023 -27.641 -11.828 1 97.44 126 LEU B C 1
ATOM 2755 O O . LEU B 1 126 ? -8.898 -28.484 -12.062 1 97.44 126 LEU B O 1
ATOM 2759 N N . LEU B 1 127 ? -8.195 -26.578 -11.086 1 98.19 127 LEU B N 1
ATOM 2760 C CA . LEU B 1 127 ? -9.492 -26.219 -10.539 1 98.19 127 LEU B CA 1
ATOM 2761 C C . LEU B 1 127 ? -10.141 -25.094 -11.352 1 98.19 127 LEU B C 1
ATOM 2763 O O . LEU B 1 127 ? -9.453 -24.172 -11.805 1 98.19 127 LEU B O 1
ATOM 2767 N N . SER B 1 128 ? -11.43 -25.234 -11.555 1 96.88 128 SER B N 1
ATOM 2768 C CA . SER B 1 128 ? -12.18 -24.094 -12.062 1 96.88 128 SER B CA 1
ATOM 2769 C C . SER B 1 128 ? -12.359 -23.031 -10.992 1 96.88 128 SER B C 1
ATOM 2771 O O . SER B 1 128 ? -12.219 -23.312 -9.797 1 96.88 128 SER B O 1
ATOM 2773 N N . ILE B 1 129 ? -12.734 -21.891 -11.414 1 97.12 129 ILE B N 1
ATOM 2774 C CA . ILE B 1 129 ? -12.898 -20.797 -10.461 1 97.12 129 ILE B CA 1
ATOM 2775 C C . ILE B 1 129 ? -14.031 -21.109 -9.492 1 97.12 129 ILE B C 1
ATOM 2777 O O . ILE B 1 129 ? -13.977 -20.75 -8.32 1 97.12 129 ILE B O 1
ATOM 2781 N N . ASP B 1 130 ? -15.031 -21.781 -10.016 1 97.38 130 ASP B N 1
ATOM 2782 C CA . ASP B 1 130 ? -16.125 -22.203 -9.148 1 97.38 130 ASP B CA 1
ATOM 2783 C C . ASP B 1 130 ? -15.656 -23.203 -8.094 1 97.38 130 ASP B C 1
ATOM 2785 O O . ASP B 1 130 ? -16.047 -23.125 -6.934 1 97.38 130 ASP B O 1
ATOM 2789 N N . GLU B 1 131 ? -14.844 -24.125 -8.523 1 98.31 131 GLU B N 1
ATOM 2790 C CA . GLU B 1 131 ? -14.273 -25.078 -7.586 1 98.31 131 GLU B CA 1
ATOM 2791 C C . GLU B 1 131 ? -13.391 -24.391 -6.555 1 98.31 131 GLU B C 1
ATOM 2793 O O . GLU B 1 131 ? -13.398 -24.75 -5.375 1 98.31 131 GLU B O 1
ATOM 2798 N N . VAL B 1 132 ? -12.641 -23.406 -6.949 1 98.62 132 VAL B N 1
ATOM 2799 C CA . VAL B 1 132 ? -11.781 -22.656 -6.035 1 98.62 132 VAL B CA 1
ATOM 2800 C C . VAL B 1 132 ? -12.633 -21.984 -4.969 1 98.62 132 VAL B C 1
ATOM 2802 O O . VAL B 1 132 ? -12.367 -22.109 -3.771 1 98.62 132 VAL B O 1
ATOM 2805 N N . GLY B 1 133 ? -13.68 -21.297 -5.438 1 98.44 133 GLY B N 1
ATOM 2806 C CA . GLY B 1 133 ? -14.57 -20.641 -4.488 1 98.44 133 GLY B CA 1
ATOM 2807 C C . GLY B 1 133 ? -15.18 -21.609 -3.488 1 98.44 133 GLY B C 1
ATOM 2808 O O . GLY B 1 133 ? -15.359 -21.266 -2.318 1 98.44 133 GLY B O 1
ATOM 2809 N N . ALA B 1 134 ? -15.477 -22.797 -3.936 1 98.44 134 ALA B N 1
ATOM 2810 C CA . ALA B 1 134 ? -16.156 -23.781 -3.109 1 98.44 134 ALA B CA 1
ATOM 2811 C C . ALA B 1 134 ? -15.242 -24.312 -2.012 1 98.44 134 ALA B C 1
ATOM 2813 O O . ALA B 1 134 ? -15.703 -24.922 -1.044 1 98.44 134 ALA B O 1
ATOM 2814 N N . LEU B 1 135 ? -13.961 -24.109 -2.145 1 98.31 135 LEU B N 1
ATOM 2815 C CA . LEU B 1 135 ? -13 -24.562 -1.139 1 98.31 135 LEU B CA 1
ATOM 2816 C C . LEU B 1 135 ? -13.281 -23.906 0.209 1 98.31 135 LEU B C 1
ATOM 2818 O O . LEU B 1 135 ? -12.906 -24.438 1.255 1 98.31 135 LEU B O 1
ATOM 2822 N N . ALA B 1 136 ? -13.961 -22.75 0.175 1 97.94 136 ALA B N 1
ATOM 2823 C CA . ALA B 1 136 ? -14.242 -22 1.394 1 97.94 136 ALA B CA 1
ATOM 2824 C C . ALA B 1 136 ? -15.117 -22.797 2.348 1 97.94 136 ALA B C 1
ATOM 2826 O O . ALA B 1 136 ? -15.07 -22.609 3.564 1 97.94 136 ALA B O 1
ATOM 2827 N N . ASP B 1 137 ? -15.922 -23.719 1.846 1 98 137 ASP B N 1
ATOM 2828 C CA . ASP B 1 137 ? -16.875 -24.469 2.645 1 98 137 ASP B CA 1
ATOM 2829 C C . ASP B 1 137 ? -16.172 -25.453 3.57 1 98 137 ASP B C 1
ATOM 2831 O O . ASP B 1 137 ? -16.734 -25.875 4.582 1 98 137 ASP B O 1
ATOM 2835 N N . ASN B 1 138 ? -14.992 -25.844 3.252 1 95.81 138 ASN B N 1
ATOM 2836 C CA . ASN B 1 138 ? -14.297 -26.859 4.031 1 95.81 138 ASN B CA 1
ATOM 2837 C C . ASN B 1 138 ? -12.906 -26.391 4.461 1 95.81 138 ASN B C 1
ATOM 2839 O O . ASN B 1 138 ? -11.977 -27.188 4.559 1 95.81 138 ASN B O 1
ATOM 2843 N N . ASN B 1 139 ? -12.734 -25.062 4.617 1 94 139 ASN B N 1
ATOM 2844 C CA . ASN B 1 139 ? -11.438 -24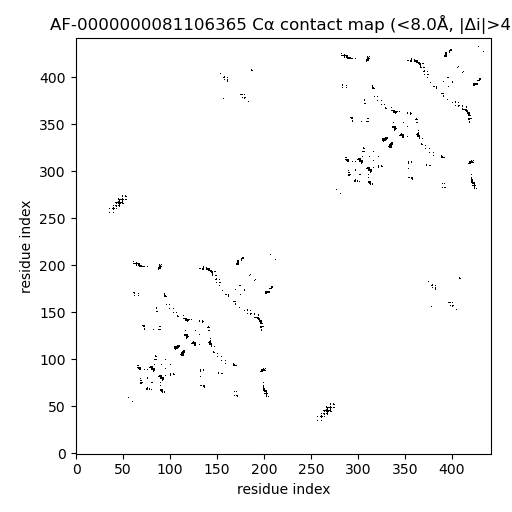.5 4.973 1 94 139 ASN B CA 1
ATOM 2845 C C . ASN B 1 139 ? -10.328 -25 4.055 1 94 139 ASN B C 1
ATOM 2847 O O . ASN B 1 139 ? -9.258 -25.391 4.523 1 94 139 ASN B O 1
ATOM 2851 N N . GLY B 1 140 ? -10.672 -25.062 2.764 1 96.44 140 GLY B N 1
ATOM 2852 C CA . GLY B 1 140 ? -9.734 -25.578 1.781 1 96.44 140 GLY B CA 1
ATOM 2853 C C . GLY B 1 140 ? -8.797 -24.516 1.232 1 96.44 140 GLY B C 1
ATOM 2854 O O . GLY B 1 140 ? -8.922 -23.344 1.573 1 96.44 140 GLY B O 1
ATOM 2855 N N . PHE B 1 141 ? -7.816 -25.047 0.463 1 97.31 141 PHE B N 1
ATOM 2856 C CA . PHE B 1 141 ? -6.848 -24.172 -0.184 1 97.31 141 PHE B CA 1
ATOM 2857 C C . PHE B 1 141 ? -6.484 -24.688 -1.569 1 97.31 141 PHE B C 1
ATOM 2859 O O . PHE B 1 141 ? -6.828 -25.828 -1.923 1 97.31 141 PHE B O 1
ATOM 2866 N N . PHE B 1 142 ? -5.984 -23.828 -2.369 1 98.38 142 PHE B N 1
ATOM 2867 C CA . PHE B 1 142 ? -5.508 -24.172 -3.701 1 98.38 142 PHE B CA 1
ATOM 2868 C C . PHE B 1 142 ? -4.012 -23.906 -3.83 1 98.38 142 PHE B C 1
ATOM 2870 O O . PHE B 1 142 ? -3.463 -23.094 -3.082 1 98.38 142 PHE B O 1
ATOM 2877 N N . TRP B 1 143 ? -3.381 -24.672 -4.723 1 97.94 143 TRP B N 1
ATOM 2878 C CA . TRP B 1 143 ? -2.012 -24.391 -5.141 1 97.94 143 TRP B CA 1
ATOM 2879 C C . TRP B 1 143 ? -1.992 -23.531 -6.406 1 97.94 143 TRP B C 1
ATOM 2881 O O . TRP B 1 143 ? -2.879 -23.656 -7.254 1 97.94 143 TRP B O 1
ATOM 2891 N N . THR B 1 144 ? -1 -22.656 -6.5 1 98 144 THR B N 1
ATOM 2892 C CA . THR B 1 144 ? -0.901 -21.781 -7.66 1 98 144 THR B CA 1
ATOM 2893 C C . THR B 1 144 ? 0.553 -21.406 -7.93 1 98 144 THR B C 1
ATOM 2895 O O . THR B 1 144 ? 1.472 -22.078 -7.449 1 98 144 THR B O 1
ATOM 2898 N N . THR B 1 145 ? 0.763 -20.438 -8.789 1 97 145 THR B N 1
ATOM 2899 C CA . THR B 1 145 ? 2.119 -20.047 -9.148 1 97 145 THR B CA 1
ATOM 2900 C C . THR B 1 145 ? 2.602 -18.906 -8.242 1 97 145 THR B C 1
ATOM 2902 O O . THR B 1 145 ? 1.791 -18.188 -7.668 1 97 145 THR B O 1
ATOM 2905 N N . THR B 1 146 ? 3.887 -18.766 -8.172 1 96.62 146 THR B N 1
ATOM 2906 C CA . THR B 1 146 ? 4.449 -17.672 -7.383 1 96.62 146 THR B CA 1
ATOM 2907 C C . THR B 1 146 ? 4.129 -16.312 -8.023 1 96.62 146 THR B C 1
ATOM 2909 O O . THR B 1 146 ? 4.062 -15.297 -7.332 1 96.62 146 THR B O 1
ATOM 2912 N N . ARG B 1 147 ? 3.836 -16.375 -9.273 1 96.5 147 ARG B N 1
ATOM 2913 C CA . ARG B 1 147 ? 3.375 -15.148 -9.914 1 96.5 147 ARG B CA 1
ATOM 2914 C C . ARG B 1 147 ? 2.049 -14.688 -9.32 1 96.5 147 ARG B C 1
ATOM 2916 O O . ARG B 1 147 ? 1.849 -13.492 -9.094 1 96.5 147 ARG B O 1
ATOM 2923 N N . TRP B 1 148 ? 1.172 -15.617 -9.117 1 98.06 148 TRP B N 1
ATOM 2924 C CA . TRP B 1 148 ? -0.1 -15.266 -8.492 1 98.06 148 TRP B CA 1
ATOM 2925 C C . TRP B 1 148 ? 0.124 -14.562 -7.156 1 98.06 148 TRP B C 1
ATOM 2927 O O . TRP B 1 148 ? -0.514 -13.547 -6.871 1 98.06 148 TRP B O 1
ATOM 2937 N N . HIS B 1 149 ? 1.041 -15.094 -6.328 1 97.81 149 HIS B N 1
ATOM 2938 C CA . HIS B 1 149 ? 1.313 -14.516 -5.02 1 97.81 149 HIS B CA 1
ATOM 2939 C C . HIS B 1 149 ? 1.865 -13.102 -5.145 1 97.81 149 HIS B C 1
ATOM 2941 O O . HIS B 1 149 ? 1.441 -12.195 -4.422 1 97.81 149 HIS B O 1
ATOM 2947 N N . PHE B 1 150 ? 2.756 -12.953 -6.066 1 97.75 150 PHE B N 1
ATOM 2948 C CA . PHE B 1 150 ? 3.338 -11.648 -6.332 1 97.75 150 PHE B CA 1
ATOM 2949 C C . PHE B 1 150 ? 2.256 -10.641 -6.719 1 97.75 150 PHE B C 1
ATOM 2951 O O . PHE B 1 150 ? 2.182 -9.555 -6.145 1 97.75 150 PHE B O 1
ATOM 2958 N N . MET B 1 151 ? 1.418 -11.078 -7.648 1 97.88 151 MET B N 1
ATOM 2959 C CA . MET B 1 151 ? 0.389 -10.18 -8.156 1 97.88 151 MET B CA 1
ATOM 2960 C C . MET B 1 151 ? -0.684 -9.93 -7.098 1 97.88 151 MET B C 1
ATOM 2962 O O . MET B 1 151 ? -1.212 -8.82 -6.988 1 97.88 151 MET B O 1
ATOM 2966 N N . HIS B 1 152 ? -1.023 -10.922 -6.359 1 98.06 152 HIS B N 1
ATOM 2967 C CA . HIS B 1 152 ? -1.903 -10.758 -5.211 1 98.06 152 HIS B CA 1
ATOM 2968 C C . HIS B 1 152 ? -1.416 -9.633 -4.305 1 98.06 152 HIS B C 1
ATOM 2970 O O . HIS B 1 152 ? -2.191 -8.742 -3.936 1 98.06 152 HIS B O 1
ATOM 2976 N N . CYS B 1 153 ? -0.147 -9.688 -3.961 1 98.06 153 CYS B N 1
ATOM 2977 C CA . CYS B 1 153 ? 0.451 -8.68 -3.094 1 98.06 153 CYS B CA 1
ATOM 2978 C C . CYS B 1 153 ? 0.393 -7.301 -3.74 1 98.06 153 CYS B C 1
ATOM 2980 O O . CYS B 1 153 ? -0.043 -6.332 -3.111 1 98.06 153 CYS B O 1
ATOM 2982 N N . PHE B 1 154 ? 0.766 -7.223 -4.984 1 98 154 PHE B N 1
ATOM 2983 C CA . PHE B 1 154 ? 0.79 -5.957 -5.703 1 98 154 PHE B CA 1
ATOM 2984 C C . PHE B 1 154 ? -0.614 -5.375 -5.824 1 98 154 PHE B C 1
ATOM 2986 O O . PHE B 1 154 ? -0.819 -4.18 -5.598 1 98 154 PHE B O 1
ATOM 2993 N N . TYR B 1 155 ? -1.58 -6.148 -6.109 1 98.19 155 TYR B N 1
ATOM 2994 C CA . TYR B 1 155 ? -2.939 -5.668 -6.32 1 98.19 155 TYR B CA 1
ATOM 2995 C C . TYR B 1 155 ? -3.598 -5.289 -5 1 98.19 155 TYR B C 1
ATOM 2997 O O . TYR B 1 155 ? -4.543 -4.5 -4.977 1 98.19 155 TYR B O 1
ATOM 3005 N N . TYR B 1 156 ? -3.094 -5.832 -3.893 1 97.25 156 TYR B N 1
ATOM 3006 C CA . TYR B 1 156 ? -3.627 -5.359 -2.619 1 97.25 156 TYR B CA 1
ATOM 3007 C C . TYR B 1 156 ? -3.133 -3.951 -2.309 1 97.25 156 TYR B C 1
ATOM 3009 O O . TYR B 1 156 ? -3.852 -3.154 -1.7 1 97.25 156 TYR B O 1
ATOM 3017 N N . TRP B 1 157 ? -1.904 -3.719 -2.697 1 97 157 TRP B N 1
ATOM 3018 C CA . TRP B 1 157 ? -1.456 -2.336 -2.564 1 97 157 TRP B CA 1
ATOM 3019 C C . TRP B 1 157 ? -2.303 -1.402 -3.422 1 97 157 TRP B C 1
ATOM 3021 O O . TRP B 1 157 ? -2.742 -0.349 -2.957 1 97 157 TRP B O 1
ATOM 3031 N N . ARG B 1 158 ? -2.611 -1.81 -4.652 1 96 158 ARG B N 1
ATOM 3032 C CA . ARG B 1 158 ? -3.459 -1.022 -5.543 1 96 158 ARG B CA 1
ATOM 3033 C C . ARG B 1 158 ? -4.855 -0.85 -4.957 1 96 158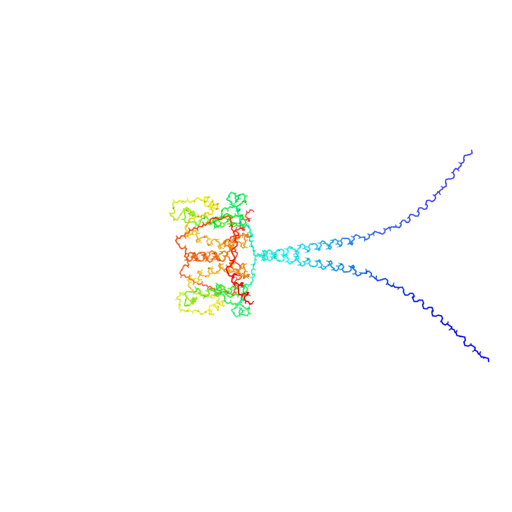 ARG B C 1
ATOM 3035 O O . ARG B 1 158 ? -5.422 0.244 -5 1 96 158 ARG B O 1
ATOM 3042 N N . LYS B 1 159 ? -5.395 -1.918 -4.445 1 95.69 159 LYS B N 1
ATOM 3043 C CA . LYS B 1 159 ? -6.719 -1.876 -3.836 1 95.69 159 LYS B CA 1
ATOM 3044 C C . LYS B 1 159 ? -6.762 -0.883 -2.678 1 95.69 159 LYS B C 1
ATOM 3046 O O . LYS B 1 159 ? -7.695 -0.089 -2.564 1 95.69 159 LYS B O 1
ATOM 3051 N N . GLN B 1 160 ? -5.75 -0.945 -1.854 1 93.19 160 GLN B N 1
ATOM 3052 C CA . GLN B 1 160 ? -5.672 -0.043 -0.709 1 93.19 160 GLN B CA 1
ATOM 3053 C C . GLN B 1 160 ? -5.574 1.411 -1.16 1 93.19 160 GLN B C 1
ATOM 3055 O O . GLN B 1 160 ? -6.227 2.289 -0.591 1 93.19 160 GLN B O 1
ATOM 3060 N N . GLN B 1 161 ? -4.738 1.636 -2.113 1 90.12 161 GLN B N 1
ATOM 3061 C CA . GLN B 1 161 ? -4.594 2.992 -2.627 1 90.12 161 GLN B CA 1
ATOM 3062 C C . GLN B 1 161 ? -5.902 3.498 -3.225 1 90.12 161 GLN B C 1
ATOM 3064 O O . GLN B 1 161 ? -6.336 4.613 -2.934 1 90.12 161 GLN B O 1
ATOM 3069 N N . ARG B 1 162 ? -6.625 2.697 -4.035 1 89.56 162 ARG B N 1
ATOM 3070 C CA . ARG B 1 162 ? -7.871 3.066 -4.699 1 89.56 162 ARG B CA 1
ATOM 3071 C C . ARG B 1 162 ? -9 3.25 -3.689 1 89.56 162 ARG B C 1
ATOM 3073 O O . ARG B 1 162 ? -9.891 4.082 -3.887 1 89.56 162 ARG B O 1
ATOM 3080 N N . ALA B 1 163 ? -8.93 2.479 -2.66 1 88.75 163 ALA B N 1
ATOM 3081 C CA . ALA B 1 163 ? -9.992 2.492 -1.656 1 88.75 163 ALA B CA 1
ATOM 3082 C C . ALA B 1 163 ? -10.141 3.877 -1.032 1 88.75 163 ALA B C 1
ATOM 3084 O O . ALA B 1 163 ? -11.234 4.266 -0.616 1 88.75 163 ALA B O 1
ATOM 3085 N N . ARG B 1 164 ? -9.078 4.609 -1.029 1 79.44 164 ARG B N 1
ATOM 3086 C CA . ARG B 1 164 ? -9.102 5.957 -0.47 1 79.44 164 ARG B CA 1
ATOM 3087 C C . ARG B 1 164 ? -10.008 6.871 -1.284 1 79.44 164 ARG B C 1
ATOM 3089 O O . ARG B 1 164 ? -10.516 7.875 -0.77 1 79.44 164 ARG B O 1
ATOM 3096 N N . PHE B 1 165 ? -10.273 6.477 -2.494 1 74.88 165 PHE B N 1
ATOM 3097 C CA . PHE B 1 165 ? -11.047 7.324 -3.396 1 74.88 165 PHE B CA 1
ATOM 3098 C C . PHE B 1 165 ? -12.383 6.672 -3.734 1 74.88 165 PHE B C 1
ATOM 3100 O O . PHE B 1 165 ? -13.352 7.363 -4.07 1 74.88 165 PHE B O 1
ATOM 3107 N N . THR B 1 166 ? -12.484 5.383 -3.65 1 81.38 166 THR B N 1
ATOM 3108 C CA . THR B 1 166 ? -13.664 4.664 -4.117 1 81.38 166 THR B CA 1
ATOM 3109 C C . THR B 1 166 ? -14.586 4.332 -2.949 1 81.38 166 THR B C 1
ATOM 3111 O O . THR B 1 166 ? -15.766 4.02 -3.15 1 81.38 166 THR B O 1
ATOM 3114 N N . GLY B 1 167 ? -14.055 4.273 -1.73 1 85.38 167 GLY B N 1
ATOM 3115 C CA . GLY B 1 167 ? -14.844 3.906 -0.567 1 85.38 167 GLY B CA 1
ATOM 3116 C C . GLY B 1 167 ? -14.93 2.408 -0.348 1 85.38 167 GLY B C 1
ATOM 3117 O O . GLY B 1 167 ? -15.578 1.947 0.593 1 85.38 167 GLY B O 1
ATOM 3118 N N . VAL B 1 168 ? -14.266 1.686 -1.224 1 92.56 168 VAL B N 1
ATOM 3119 C CA . VAL B 1 168 ? -14.195 0.242 -1.029 1 92.56 168 VAL B CA 1
ATOM 3120 C C . VAL B 1 168 ? -13.539 -0.067 0.317 1 92.56 168 VAL B C 1
ATOM 3122 O O . VAL B 1 168 ? -12.555 0.563 0.694 1 92.56 168 VAL B O 1
ATOM 3125 N N . LEU B 1 169 ? -14.148 -1.009 1.048 1 92.81 169 LEU B N 1
ATOM 3126 C CA . LEU B 1 169 ? -13.594 -1.421 2.33 1 92.81 169 LEU B CA 1
ATOM 3127 C C . LEU B 1 169 ? -12.523 -2.49 2.139 1 92.81 169 LEU B C 1
ATOM 3129 O O . LEU B 1 169 ? -12.742 -3.475 1.427 1 92.81 169 LEU B O 1
ATOM 3133 N N . ILE B 1 170 ? -11.398 -2.207 2.709 1 93.44 170 ILE B N 1
ATOM 3134 C CA . ILE B 1 170 ? -10.367 -3.236 2.713 1 93.44 170 ILE B CA 1
ATOM 3135 C C . ILE B 1 170 ? -10.57 -4.168 3.908 1 93.44 170 ILE B C 1
ATOM 3137 O O . ILE B 1 170 ? -10.672 -3.707 5.047 1 93.44 170 ILE B O 1
ATOM 3141 N N . GLU B 1 171 ? -10.703 -5.43 3.66 1 93.38 171 GLU B N 1
ATOM 3142 C CA . GLU B 1 171 ? -10.914 -6.379 4.75 1 93.38 171 GLU B CA 1
ATOM 3143 C C . GLU B 1 171 ? -9.711 -6.422 5.688 1 93.38 171 GLU B C 1
ATOM 3145 O O . GLU B 1 171 ? -8.562 -6.441 5.234 1 93.38 171 GLU B O 1
ATOM 3150 N N . PRO B 1 172 ? -9.898 -6.551 6.914 1 90 172 PRO B N 1
ATOM 3151 C CA . PRO B 1 172 ? -8.82 -6.578 7.906 1 90 172 PRO B CA 1
ATOM 3152 C C . PRO B 1 172 ? -7.863 -7.75 7.703 1 90 172 PRO B C 1
ATOM 3154 O O . PRO B 1 172 ? -6.68 -7.648 8.039 1 90 172 PRO B O 1
ATOM 3157 N N . ARG B 1 173 ? -8.352 -8.828 7.102 1 90.25 173 ARG B N 1
ATOM 3158 C CA . ARG B 1 173 ? -7.508 -9.984 6.812 1 90.25 173 ARG B CA 1
ATOM 3159 C C . ARG B 1 173 ? -6.23 -9.562 6.094 1 90.25 173 ARG B C 1
ATOM 3161 O O . ARG B 1 173 ? -5.16 -10.117 6.352 1 90.25 173 ARG B O 1
ATOM 3168 N N . TYR B 1 174 ? -6.363 -8.555 5.223 1 92.31 174 TYR B N 1
ATOM 3169 C CA . TYR B 1 174 ? -5.199 -8.141 4.445 1 92.31 174 TYR B CA 1
ATOM 3170 C C . TYR B 1 174 ? -4.816 -6.699 4.758 1 92.31 174 TYR B C 1
ATOM 3172 O O . TYR B 1 174 ? -3.789 -6.207 4.281 1 92.31 174 TYR B O 1
ATOM 3180 N N . ASP B 1 175 ? -5.613 -6.02 5.52 1 89.19 175 ASP B N 1
ATOM 3181 C CA . ASP B 1 175 ? -5.312 -4.637 5.879 1 89.19 175 ASP B CA 1
ATOM 3182 C C . ASP B 1 175 ? -4.543 -4.566 7.195 1 89.19 175 ASP B C 1
ATOM 3184 O O . ASP B 1 175 ? -5.035 -4.016 8.18 1 89.19 175 ASP B O 1
ATOM 3188 N N . ASN B 1 176 ? -3.348 -5.082 7.191 1 88.38 176 ASN B N 1
ATOM 3189 C CA . ASN B 1 176 ? -2.523 -5.078 8.398 1 88.38 176 ASN B CA 1
ATOM 3190 C C . ASN B 1 176 ? -1.038 -5.156 8.062 1 88.38 176 ASN B C 1
ATOM 3192 O O . ASN B 1 176 ? -0.666 -5.57 6.961 1 88.38 176 ASN B O 1
ATOM 3196 N N . GLU B 1 177 ? -0.221 -4.754 9.016 1 88.19 177 GLU B N 1
ATOM 3197 C CA . GLU B 1 177 ? 1.216 -4.621 8.797 1 88.19 177 GLU B CA 1
ATOM 3198 C C . GLU B 1 177 ? 1.861 -5.977 8.523 1 88.19 177 GLU B C 1
ATOM 3200 O O . GLU B 1 177 ? 2.803 -6.07 7.734 1 88.19 177 GLU B O 1
ATOM 3205 N N . ARG B 1 178 ? 1.41 -6.969 9.188 1 89.69 178 ARG B N 1
ATOM 3206 C CA . ARG B 1 178 ? 1.951 -8.305 8.977 1 89.69 178 ARG B CA 1
ATOM 3207 C C . ARG B 1 178 ? 1.838 -8.719 7.508 1 89.69 178 ARG B C 1
ATOM 3209 O O . ARG B 1 178 ? 2.783 -9.266 6.938 1 89.69 178 ARG B O 1
ATOM 3216 N N . HIS B 1 179 ? 0.67 -8.508 6.934 1 93.62 179 HIS B N 1
ATOM 3217 C CA . HIS B 1 179 ? 0.473 -8.844 5.527 1 93.62 179 HIS B CA 1
ATOM 3218 C C . HIS B 1 179 ? 1.404 -8.031 4.633 1 93.62 179 HIS B C 1
ATOM 3220 O O . HIS B 1 179 ? 2.02 -8.578 3.717 1 93.62 179 HIS B O 1
ATOM 3226 N N . VAL B 1 180 ? 1.515 -6.738 4.883 1 95.12 180 VAL B N 1
ATOM 3227 C CA . VAL B 1 180 ? 2.373 -5.871 4.086 1 95.12 180 VAL B CA 1
ATOM 3228 C C . VAL B 1 180 ? 3.818 -6.359 4.168 1 95.12 180 VAL B C 1
ATOM 3230 O O . VAL B 1 180 ? 4.508 -6.457 3.15 1 95.12 180 VAL B O 1
ATOM 3233 N N . LYS B 1 181 ? 4.293 -6.691 5.363 1 94.31 181 LYS B N 1
ATOM 3234 C CA . LYS B 1 181 ? 5.652 -7.195 5.531 1 94.31 181 LYS B CA 1
ATOM 3235 C C . LYS B 1 181 ? 5.84 -8.523 4.805 1 94.31 181 LYS B C 1
ATOM 3237 O O . LYS B 1 181 ? 6.871 -8.758 4.172 1 94.31 181 LYS B O 1
ATOM 3242 N N . HIS B 1 182 ? 4.871 -9.438 4.906 1 94.75 182 HIS B N 1
ATOM 3243 C CA . HIS B 1 182 ? 4.906 -10.695 4.16 1 94.75 182 HIS B CA 1
ATOM 3244 C C . HIS B 1 182 ? 5.031 -10.438 2.662 1 94.75 182 HIS B C 1
ATOM 3246 O O . HIS B 1 182 ? 5.844 -11.07 1.986 1 94.75 182 HIS B O 1
ATOM 3252 N N . CYS B 1 183 ? 4.25 -9.5 2.141 1 97.12 183 CYS B N 1
ATOM 3253 C CA . CYS B 1 183 ? 4.309 -9.148 0.726 1 97.12 183 CYS B CA 1
ATOM 3254 C C . CYS B 1 183 ? 5.691 -8.625 0.352 1 97.12 183 CYS B C 1
ATOM 3256 O O . CYS B 1 183 ? 6.184 -8.891 -0.746 1 97.12 183 CYS B O 1
ATOM 3258 N N . GLY B 1 184 ? 6.285 -7.805 1.288 1 96.25 184 GLY B N 1
ATOM 3259 C CA . GLY B 1 184 ? 7.652 -7.379 1.044 1 96.25 184 GLY B CA 1
ATOM 3260 C C . GLY B 1 184 ? 8.602 -8.539 0.803 1 96.25 184 GLY B C 1
ATOM 3261 O O . GLY B 1 184 ? 9.445 -8.477 -0.094 1 96.25 184 GLY B O 1
ATOM 3262 N N . GLN B 1 185 ? 8.461 -9.586 1.561 1 95.88 185 GLN B N 1
ATOM 3263 C CA . GLN B 1 185 ? 9.281 -10.781 1.401 1 95.88 185 GLN B CA 1
ATOM 3264 C C . GLN B 1 185 ? 9.016 -11.461 0.06 1 95.88 185 GLN B C 1
ATOM 3266 O O . GLN B 1 185 ? 9.945 -11.922 -0.604 1 95.88 185 GLN B O 1
ATOM 3271 N N . ILE B 1 186 ? 7.77 -11.508 -0.303 1 97.44 186 ILE B N 1
ATOM 3272 C CA . ILE B 1 186 ? 7.387 -12.133 -1.562 1 97.44 186 ILE B CA 1
ATOM 3273 C C . ILE B 1 186 ? 7.977 -11.352 -2.732 1 97.44 186 ILE B C 1
ATOM 3275 O O . ILE B 1 186 ? 8.453 -11.938 -3.705 1 97.44 186 ILE B O 1
ATOM 3279 N N . PHE B 1 187 ? 7.875 -9.961 -2.686 1 97.44 187 PHE B N 1
ATOM 3280 C CA . PHE B 1 187 ? 8.461 -9.148 -3.742 1 97.44 187 PHE B CA 1
ATOM 3281 C C . PHE B 1 187 ? 9.953 -9.422 -3.879 1 97.44 187 PHE B C 1
ATOM 3283 O O . PHE B 1 187 ? 10.484 -9.453 -4.988 1 97.44 187 PHE B O 1
ATOM 3290 N N . GLU B 1 188 ? 10.594 -9.617 -2.729 1 94.88 188 GLU B N 1
ATOM 3291 C CA . GLU B 1 188 ? 12.031 -9.852 -2.73 1 94.88 188 GLU B CA 1
ATOM 3292 C C . GLU B 1 188 ? 12.367 -11.25 -3.234 1 94.88 188 GLU B C 1
ATOM 3294 O O . GLU B 1 188 ? 13.289 -11.422 -4.031 1 94.88 188 GLU B O 1
ATOM 3299 N N . ASP B 1 189 ? 11.641 -12.195 -2.734 1 94.5 189 ASP B N 1
ATOM 3300 C CA . ASP B 1 189 ? 11.836 -13.602 -3.07 1 94.5 189 ASP B CA 1
ATOM 3301 C C . ASP B 1 189 ? 10.539 -14.391 -2.912 1 94.5 189 ASP B C 1
ATOM 3303 O O . ASP B 1 189 ? 10.188 -14.797 -1.805 1 94.5 189 ASP B O 1
ATOM 3307 N N . PRO B 1 190 ? 9.906 -14.648 -3.982 1 93.31 190 PRO B N 1
ATOM 3308 C CA . PRO B 1 190 ? 8.617 -15.328 -3.896 1 93.31 190 PRO B CA 1
ATOM 3309 C C . PRO B 1 190 ? 8.75 -16.797 -3.488 1 93.31 190 PRO B C 1
ATOM 3311 O O . PRO B 1 190 ? 7.754 -17.438 -3.133 1 93.31 190 PRO B O 1
ATOM 3314 N N . GLY B 1 191 ? 9.953 -17.359 -3.529 1 92.19 191 GLY B N 1
ATOM 3315 C CA . GLY B 1 191 ? 10.117 -18.781 -3.223 1 92.19 191 GLY B CA 1
ATOM 3316 C C . GLY B 1 191 ? 9.562 -19.688 -4.301 1 92.19 191 GLY B C 1
ATOM 3317 O O . GLY B 1 191 ? 9.141 -19.219 -5.359 1 92.19 191 GLY B O 1
ATOM 3318 N N . PRO B 1 192 ? 9.492 -21.031 -4.016 1 93.31 192 PRO B N 1
ATOM 3319 C CA . PRO B 1 192 ? 9.156 -22 -5.062 1 93.31 192 PRO B CA 1
ATOM 3320 C C . PRO B 1 192 ? 7.691 -22.438 -5.008 1 93.31 192 PRO B C 1
ATOM 3322 O O . PRO B 1 192 ? 7.207 -23.109 -5.926 1 93.31 192 PRO B O 1
ATOM 3325 N N . ILE B 1 193 ? 7.055 -22.016 -3.875 1 92.94 193 ILE B N 1
ATOM 3326 C CA . ILE B 1 193 ? 5.715 -22.562 -3.668 1 92.94 193 ILE B CA 1
ATOM 3327 C C . ILE B 1 193 ? 4.734 -21.438 -3.385 1 92.94 193 ILE B C 1
ATOM 3329 O O . ILE B 1 193 ? 5.082 -20.453 -2.709 1 92.94 193 ILE B O 1
ATOM 3333 N N . ALA B 1 194 ? 3.529 -21.609 -3.908 1 96.44 194 ALA B N 1
ATOM 3334 C CA . ALA B 1 194 ? 2.451 -20.688 -3.582 1 96.44 194 ALA B CA 1
ATOM 3335 C C . ALA B 1 194 ? 1.123 -21.422 -3.422 1 96.44 194 ALA B C 1
ATOM 3337 O O . ALA B 1 194 ? 0.784 -22.281 -4.23 1 96.44 194 ALA B O 1
ATOM 3338 N N . TYR B 1 195 ? 0.417 -21.141 -2.367 1 97.44 195 TYR B N 1
ATOM 3339 C CA . TYR B 1 195 ? -0.927 -21.641 -2.092 1 97.44 195 TYR B CA 1
ATOM 3340 C C . TYR B 1 195 ? -1.712 -20.641 -1.245 1 97.44 195 TYR B C 1
ATOM 3342 O O . TYR B 1 195 ? -1.134 -19.734 -0.652 1 97.44 195 TYR B O 1
ATOM 3350 N N . SER B 1 196 ? -3.01 -20.719 -1.255 1 97.44 196 SER B N 1
ATOM 3351 C CA . SER B 1 196 ? -3.842 -19.812 -0.468 1 97.44 196 SER B CA 1
ATOM 3352 C C . SER B 1 196 ? -5.121 -20.5 -0.006 1 97.44 196 SER B C 1
ATOM 3354 O O . SER B 1 196 ? -5.754 -21.234 -0.775 1 97.44 196 SER B O 1
ATOM 3356 N N . TYR B 1 197 ? -5.461 -20.25 1.231 1 97 197 TYR B N 1
ATOM 3357 C CA . TYR B 1 197 ? -6.777 -20.641 1.722 1 97 197 TYR B CA 1
ATOM 3358 C C . TYR B 1 197 ? -7.863 -19.734 1.155 1 97 197 TYR B C 1
ATOM 3360 O O . TYR B 1 197 ? -7.598 -18.578 0.797 1 97 197 TYR B O 1
ATOM 3368 N N . VAL B 1 198 ? -9.031 -20.312 1.017 1 97.81 198 VAL B N 1
ATOM 3369 C CA . VAL B 1 198 ? -10.195 -19.547 0.601 1 97.81 198 VAL B CA 1
ATOM 3370 C C . VAL B 1 198 ? -11.094 -19.281 1.808 1 97.81 198 VAL B C 1
ATOM 3372 O O . VAL B 1 198 ? -11.445 -20.203 2.549 1 97.81 198 VAL B O 1
ATOM 3375 N N . GLU B 1 199 ? -11.523 -17.969 1.975 1 96.81 199 GLU B N 1
ATOM 3376 C CA . GLU B 1 199 ? -12.156 -17.609 3.236 1 96.81 199 GLU B CA 1
ATOM 3377 C C . GLU B 1 199 ? -13.57 -17.078 3.008 1 96.81 199 GLU B C 1
ATOM 3379 O O . GLU B 1 199 ? -13.859 -16.5 1.955 1 96.81 199 GLU B O 1
ATOM 3384 N N . LEU B 1 200 ? -14.391 -17.297 4.043 1 97.19 200 LEU B N 1
ATOM 3385 C CA . LEU B 1 200 ? -15.711 -16.688 4.109 1 97.19 200 LEU B CA 1
ATOM 3386 C C . LEU B 1 200 ? -15.719 -15.484 5.055 1 97.19 200 LEU B C 1
ATOM 3388 O O . LEU B 1 200 ? -16.547 -14.586 4.918 1 97.19 200 LEU B O 1
ATOM 3392 N N . LYS B 1 201 ? -14.797 -15.539 5.953 1 94.75 201 LYS B N 1
ATOM 3393 C CA . LYS B 1 201 ? -14.68 -14.477 6.949 1 94.75 201 LYS B CA 1
ATOM 3394 C C . LYS B 1 201 ? -13.367 -13.719 6.797 1 94.75 201 LYS B C 1
ATOM 3396 O O . LYS B 1 201 ? -12.297 -14.273 7.055 1 94.75 201 LYS B O 1
ATOM 3401 N N . SER B 1 202 ? -13.523 -12.461 6.363 1 94.38 202 SER B N 1
ATOM 3402 C CA . SER B 1 202 ? -12.32 -11.695 6.074 1 94.38 202 SER B CA 1
ATOM 3403 C C . SER B 1 202 ? -12.195 -10.484 6.992 1 94.38 202 SER B C 1
ATOM 3405 O O . SER B 1 202 ? -11.344 -9.617 6.785 1 94.38 202 SER B O 1
ATOM 3407 N N . SER B 1 203 ? -13.039 -10.352 8.055 1 89.44 203 SER B N 1
ATOM 3408 C CA . SER B 1 203 ? -13.078 -9.18 8.922 1 89.44 203 SER B CA 1
ATOM 3409 C C . SER B 1 203 ? -12.258 -9.391 10.188 1 89.44 203 SER B C 1
ATOM 3411 O O . SER B 1 203 ? -12.203 -8.516 11.055 1 89.44 203 SER B O 1
ATOM 3413 N N . ARG B 1 204 ? -11.672 -10.469 10.273 1 75.44 204 ARG B N 1
ATOM 3414 C CA . ARG B 1 204 ? -10.945 -10.688 11.516 1 75.44 204 ARG B CA 1
ATOM 3415 C C . ARG B 1 204 ? -9.703 -9.805 11.594 1 75.44 204 ARG B C 1
ATOM 3417 O O . ARG B 1 204 ? -8.812 -9.906 10.75 1 75.44 204 ARG B O 1
ATOM 3424 N N . LEU B 1 205 ? -9.742 -8.914 12.547 1 66.12 205 LEU B N 1
ATOM 3425 C CA . LEU B 1 205 ? -8.68 -7.938 12.734 1 66.12 205 LEU B CA 1
ATOM 3426 C C . LEU B 1 205 ? -7.473 -8.57 13.414 1 66.12 205 LEU B C 1
ATOM 3428 O O . LEU B 1 205 ? -7.625 -9.391 14.328 1 66.12 205 LEU B O 1
ATOM 3432 N N . GLU B 1 206 ? -6.371 -8.477 12.812 1 64.81 206 GLU B N 1
ATOM 3433 C CA . GLU B 1 206 ? -5.125 -8.766 13.508 1 64.81 206 GLU B CA 1
ATOM 3434 C C . GLU B 1 206 ? -4.492 -7.492 14.055 1 64.81 206 GLU B C 1
ATOM 3436 O O . GLU B 1 206 ? -4.445 -6.469 13.367 1 64.81 206 GLU B O 1
ATOM 3441 N N . GLU B 1 207 ? -4.316 -7.348 15.406 1 59.69 207 GLU B N 1
ATOM 3442 C CA . GLU B 1 207 ? -3.646 -6.188 15.984 1 59.69 207 GLU B CA 1
ATOM 3443 C C . GLU B 1 207 ? -2.271 -5.977 15.359 1 59.69 207 GLU B C 1
ATOM 3445 O O . GLU B 1 207 ? -1.518 -6.93 15.164 1 59.69 207 GLU B O 1
ATOM 3450 N N . PRO B 1 208 ? -2.07 -4.668 15.023 1 59.69 208 PRO B N 1
ATOM 3451 C CA . PRO B 1 208 ? -0.746 -4.406 14.453 1 59.69 208 PRO B CA 1
ATOM 3452 C C . PRO B 1 208 ? 0.388 -4.703 15.43 1 59.69 208 PRO B C 1
ATOM 3454 O O . PRO B 1 208 ? 0.264 -4.426 16.625 1 59.69 208 PRO B O 1
ATOM 3457 N N . GLU B 1 209 ? 1.353 -5.34 14.922 1 61.53 209 GLU B N 1
ATOM 3458 C CA . GLU B 1 209 ? 2.482 -5.746 15.75 1 61.53 209 GLU B CA 1
ATOM 3459 C C . GLU B 1 209 ? 3.148 -4.539 16.406 1 61.53 209 GLU B C 1
ATOM 3461 O O . GLU B 1 209 ? 3.58 -4.609 17.547 1 61.53 209 GLU B O 1
ATOM 3466 N N . PHE B 1 210 ? 3.217 -3.383 15.711 1 58.59 210 PHE B N 1
ATOM 3467 C CA . PHE B 1 210 ? 3.943 -2.225 16.219 1 58.59 210 PHE B CA 1
ATOM 3468 C C . PHE B 1 210 ? 3.193 -1.58 17.375 1 58.59 210 PHE B C 1
ATOM 3470 O O . PHE B 1 210 ? 3.771 -0.806 18.141 1 58.59 210 PHE B O 1
ATOM 3477 N N . LEU B 1 211 ? 1.946 -1.862 17.578 1 56.41 211 LEU B N 1
ATOM 3478 C CA . LEU B 1 211 ? 1.16 -1.34 18.688 1 56.41 211 LEU B CA 1
ATOM 3479 C C . LEU B 1 211 ? 1.249 -2.264 19.906 1 56.41 211 LEU B C 1
ATOM 3481 O O . LEU B 1 211 ? 0.917 -1.864 21.016 1 56.41 211 LEU B O 1
ATOM 3485 N N . LYS B 1 212 ? 1.482 -3.537 19.672 1 56.81 212 LYS B N 1
ATOM 3486 C CA . LYS B 1 212 ? 1.554 -4.496 20.766 1 56.81 212 LYS B CA 1
ATOM 3487 C C . LYS B 1 212 ? 2.684 -4.145 21.734 1 56.81 212 LYS B C 1
ATOM 3489 O O . LYS B 1 212 ? 2.568 -4.363 22.938 1 56.81 212 LYS B O 1
ATOM 3494 N N . HIS B 1 213 ? 3.768 -3.764 21.312 1 48.78 213 HIS B N 1
ATOM 3495 C CA . HIS B 1 213 ? 4.902 -3.51 22.203 1 48.78 213 HIS B CA 1
ATOM 3496 C C . HIS B 1 213 ? 4.738 -2.188 22.938 1 48.78 213 HIS B C 1
ATOM 3498 O O . HIS B 1 213 ? 5.438 -1.934 23.922 1 48.78 213 HIS B O 1
ATOM 3504 N N . LYS B 1 214 ? 3.916 -1.354 22.547 1 49 214 LYS B N 1
ATOM 3505 C CA . LYS B 1 214 ? 3.832 -0.123 23.328 1 49 214 LYS B CA 1
ATOM 3506 C C . LYS B 1 214 ? 3.234 -0.386 24.703 1 49 214 LYS B C 1
ATOM 3508 O O . LYS B 1 214 ? 3.518 0.341 25.656 1 49 214 LYS B O 1
ATOM 3513 N N . ASP B 1 215 ? 2.375 -1.282 24.969 1 42.22 215 ASP B N 1
ATOM 3514 C CA . ASP B 1 215 ? 1.749 -1.469 26.266 1 42.22 215 ASP B CA 1
ATOM 3515 C C . ASP B 1 215 ? 2.727 -2.094 27.266 1 42.22 215 ASP B C 1
ATOM 3517 O O . ASP B 1 215 ? 2.582 -1.922 28.469 1 42.22 215 ASP B O 1
ATOM 3521 N N . HIS B 1 216 ? 3.568 -2.889 26.812 1 41.12 216 HIS B N 1
ATOM 3522 C CA . HIS B 1 216 ? 4.285 -3.592 27.875 1 41.12 216 HIS B CA 1
ATOM 3523 C C . HIS B 1 216 ? 5.277 -2.668 28.562 1 41.12 216 HIS B C 1
ATOM 3525 O O . HIS B 1 216 ? 5.844 -3.029 29.594 1 41.12 216 HIS B O 1
ATOM 3531 N N . ASN B 1 217 ? 5.691 -1.674 27.859 1 37.81 217 ASN B N 1
ATOM 3532 C CA . ASN B 1 217 ? 6.691 -0.964 28.656 1 37.81 217 ASN B CA 1
ATOM 3533 C C . ASN B 1 217 ? 6.043 -0.025 29.672 1 37.81 217 ASN B C 1
ATOM 3535 O O . ASN B 1 217 ? 6.734 0.577 30.484 1 37.81 217 ASN B O 1
ATOM 3539 N N . ASP B 1 218 ? 4.789 0.381 29.453 1 37.03 218 ASP B N 1
ATOM 3540 C CA . ASP B 1 218 ? 4.363 1.378 30.438 1 37.03 218 ASP B CA 1
ATOM 3541 C C . ASP B 1 218 ? 3.947 0.718 31.75 1 37.03 218 ASP B C 1
ATOM 3543 O O . ASP B 1 218 ? 3.578 1.403 32.719 1 37.03 218 ASP B O 1
ATOM 3547 N N . HIS B 1 219 ? 3.633 -0.545 31.734 1 34.25 219 HIS B N 1
ATOM 3548 C CA . HIS B 1 219 ? 3.182 -0.961 33.062 1 34.25 219 HIS B CA 1
ATOM 3549 C C . HIS B 1 219 ? 4.363 -1.187 34 1 34.25 219 HIS B C 1
ATOM 3551 O O . HIS B 1 219 ? 4.18 -1.634 35.125 1 34.25 219 HIS B O 1
ATOM 3557 N N . LYS B 1 220 ? 5.551 -1.313 33.562 1 33.84 220 LYS B N 1
ATOM 3558 C CA . LYS B 1 220 ? 6.48 -1.646 34.625 1 33.84 220 LYS B CA 1
ATOM 3559 C C . LYS B 1 220 ? 6.926 -0.392 35.375 1 33.84 220 LYS B C 1
ATOM 3561 O O . LYS B 1 220 ? 7.816 -0.453 36.219 1 33.84 220 LYS B O 1
ATOM 3566 N N . VAL B 1 221 ? 6.34 0.788 35.094 1 25.3 221 VAL B N 1
ATOM 3567 C CA . VAL B 1 221 ? 6.82 1.646 36.156 1 25.3 221 VAL B CA 1
ATOM 3568 C C . VAL B 1 221 ? 5.91 1.507 37.375 1 25.3 221 VAL B C 1
ATOM 3570 O O . VAL B 1 221 ? 4.684 1.437 37.25 1 25.3 221 VAL B O 1
#

Solvent-accessible surface area (backbone atoms only — not comparable to full-atom values): 24794 Å² total; per-residue (Å²): 136,81,79,78,78,76,78,76,78,77,75,80,76,76,79,74,75,73,79,79,77,74,81,79,85,62,65,63,62,56,51,52,53,48,50,51,51,49,48,24,50,50,8,42,52,28,21,52,51,16,52,48,48,51,51,58,64,67,39,74,73,66,56,55,65,64,23,36,18,66,88,32,59,69,49,12,50,73,69,58,24,42,73,35,80,68,74,35,24,34,26,23,65,62,43,48,59,63,70,58,45,58,52,53,57,49,66,28,89,37,79,92,16,26,70,59,35,14,76,38,92,83,59,80,42,77,50,51,71,67,56,50,54,53,24,32,58,70,75,26,59,37,23,43,47,40,62,55,54,44,48,37,43,50,49,48,55,50,49,56,61,46,22,76,76,70,66,39,43,76,39,29,64,63,63,34,59,68,48,53,53,50,37,50,45,33,52,74,52,48,67,94,65,32,67,49,62,24,35,30,66,29,26,59,72,64,81,50,69,83,60,60,63,58,59,66,66,64,64,76,111,136,82,78,76,80,77,78,77,77,78,76,77,76,74,78,71,75,70,76,78,75,72,80,76,82,60,63,61,61,52,49,52,53,47,49,50,48,50,49,26,49,50,10,42,50,28,19,50,52,16,52,49,48,50,52,58,64,67,37,74,72,64,54,54,66,64,24,36,19,65,88,32,58,68,50,12,51,73,70,58,25,43,75,36,81,70,73,37,24,34,27,21,67,62,44,48,61,63,68,59,46,58,54,54,55,51,67,27,90,36,79,92,16,26,70,60,36,15,75,38,93,83,58,81,41,78,49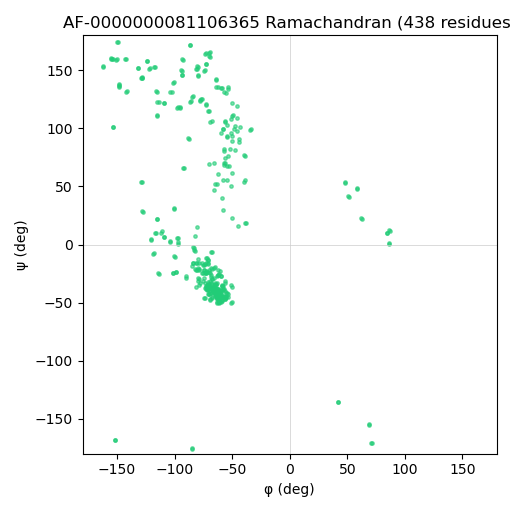,51,72,67,57,51,54,53,26,33,58,71,75,26,60,38,22,43,47,38,63,55,53,44,48,35,44,51,49,48,53,50,48,57,61,48,22,79,77,70,66,41,43,75,39,30,63,63,63,36,59,67,48,52,55,51,37,49,47,32,53,74,52,48,66,95,65,34,66,48,61,24,36,30,66,30,26,57,71,63,79,49,68,83,62,58,63,59,59,66,65,64,65,74,109

Sequence (442 aa):
MVHEYQKIELGETGNENDPILAPRKRSKLGYVTILIIIKDVILVVLALAAAIAVYMQSRPTSTGTRCDCGSSTAEARTMGCKYDTIAAAWLPPQCIDSELVAEFEKMGDGENGTWQYWVDAEHSRLLSIDEVGALADNNGFFWTTTRWHFMHCFYYWRKQQRARFTGVLIEPRYDNERHVKHCGQIFEDPGPIAYSYVELKSSRLEEPEFLKHKDHNDHKVMVHEYQKIELGETGNENDPILAPRKRSKLGYVTILIIIKDVILVVLALAAAIAVYMQSRPTSTGTRCDCGSSTAEARTMGCKYDTIAAAWLPPQCIDSELVAEFEKMGDGENGTWQYWVDAEHSRLLSIDEVGALADNNGFFWTTTRWHFMHCFYYWRKQQRARFTGVLIEPRYDNERHVKHCGQIFEDPGPIAYSYVELKSSRLEEPEFLKHKDHNDHKV

Organism: NCBI:txid173218

Secondary structure (DSSP, 8-state):
--------------------------HHHHHHHHHHHHHHHHHHHHHHHHHHHHHHHHS----TTTTB--SSHHHHHHTT-EEETTTTEEE-GGG--HHHHHHHTT--SSGGG----BSSTT--SBPPHHHHHHGGGGT-EEEE-HHHHHHHHHHHHHHHHHHHHH-PPPPTTTSSHHHHHHHHHHHH---S-EEEE-BSB---PPPPHHHHHHHHTTTT-/------------------------TTHHHHHHHHHHHHHHHHHHHHHHHHHHHHHHHHS----TTTTB--SSHHHHHHTT-EEETTTTEEE-GGG--HHHHHHHTT--SSGGG----BSSTT--SBPPHHHHHHGGGGT-EEEE-HHHHHHHHHHHHHHHHHHHHH-PPPPTTTSSHHHHHHHHHHHH---S-EEEE-BSB---PPPPHHHHHHHHHHTT-

InterPro domains:
  IPR053008 Phomopsin biosynthesis-associated protein [PTHR35896] (28-190)

Radius of gyration: 39.36 Å; Cα contacts (8 Å, |Δi|>4): 638; chains: 2; bounding box: 151×110×117 Å